Protein AF-0000000081351941 (afdb_homodimer)

Nearest PDB structures (foldseek):
  7mqa-assembly1_SH  TM=9.778E-01  e=2.215E-53  Homo sapiens
  3pqv-assembly1_A  TM=9.240E-01  e=6.601E-40  Kluyveromyces lactis
  5tzs-assembly1_h  TM=9.276E-01  e=1.393E-35  Saccharomyces cerevisiae S288C
  4o89-assembly2_B  TM=8.697E-01  e=2.201E-28  Pyrococcus horikoshii OT3
  3tut-assembly1_A  TM=8.645E-01  e=1.977E-25  Escherichia coli K-12

pLDDT: mean 91.8, std 12.38, range [28.95, 98.75]

InterPro domains:
  IPR000228 RNA 3'-terminal phosphate cyclase [PIRSF005378] (5-365)
  IPR000228 RNA 3'-terminal phosphate cyclase [PTHR11096] (10-372)
  IPR013791 RNA 3'-terminal phosphate cyclase, insert domain [PF05189] (184-287)
  IPR013792 RNA 3'-terminal phosphate cyclase/enolpyruvate transferase, alpha/beta [SSF55205] (11-231)
  IPR016443 RNA 3'-terminal phosphate cyclase type 2 [TIGR03400] (7-379)
  IPR016443 RNA 3'-terminal phosphate cyclase type 2 [cd00875] (5-342)
  IPR020719 RNA 3'-terminal phosphate cyclase-like, conserved site [PS01287] (156-166)
  IPR023797 RNA 3'-terminal phosphate cyclase domain [PF01137] (8-340)
  IPR036553 RNA 3'-terminal phosphate cyclase, insert domain superfamily [G3DSA:3.30.360.20] (183-284)
  IPR037136 RNA 3'-terminal phosphate cyclase domain superfamily [G3DSA:3.65.10.20] (9-343)

Radius of gyration: 27.27 Å; Cα contacts (8 Å, |Δi|>4): 1905; chains: 2; bounding box: 62×74×70 Å

Sequence (760 aa):
MVATETLEFEGCNFFRLRLTYSVLSGRPVKIINIRKDDDAPGIRDFEAKLIGLLEKVTNGTKVEIGRTGTHVVFRPGMITGGVVTIDCGTERCISYFLEPLILLSPFCKVAMSIKLKGVTNSPGELSVDGMKASWLTVYNKFVLNDEKLDIKIQARGLKPEGGGIVTFTAPIVKTLRPVKRQKMGKVCKIRGQAFVSKVTPSLAYRMIDSAKKAMHGYISDVFIAVDQRKGDSGGSSPGYGLFLTAETTEGVIYQAEAISRPKGESGDPILPEDIGTQVGHLLLQQIYLGGALDSSAQVLASTFMTLCPKDVSHFLYGPLSVYSIHTLRHIKQFFEVEFKLDSYRKIETEDDDDEKIGSRDKAMVTAVGVGYSNLNKTILMVATETLEFEGCNFFRLRLTYSVLSGRPVKIINIRKDDDAPGIRDFEAKLIGLLEKVTNGTKVEIGRTGTHVVFRPGMITGGVVTIDCGTERCISYFLEPLILLSPFCKVAMSIKLKGVTNSPGELSVDGMKASWLTVYNKFVLNDEKLDIKIQARGLKPEGGGIVTFTAPIVKTLRPVKRQKMGKVCKIRGQAFVSKVTPSLAYRMIDSAKKAMHGYISDVFIAVDQRKGDSGGSSPGYGLFLTAETTEGVIYQAEAISRPKGESGDPILPEDIGTQVGHLLLQQIYLGGALDSSAQVLASTFMTLCPKDVSHFLYGPLSVYSIHTLRHIKQFFEVEFKLDSYRKIETEDDDDEKIGSRDKAMVTAVGVGYSNLNKTIL

Organism: NCBI:txid860376

Secondary structure (DSSP, 8-state):
---PPPEEEESSTTHHHHHHHHHHHT--EEEE-TTTTSSS-S--HHHHHHHHHHHHTEES-EEEE-TTSS-EEEE--EE-EEEEEEE--SSSBHHHHHHHHHHHGGG-SEEEEEEEEEBSB-TTS--HHHIIIIIHHHHHHH-S--TT-EEEEEE--BTTTB-EEEEEEE---SSPPP-EE-----EEEEEEEEEEESS-THHHHHHHHHHHHHTTTT-S-EEEEEEEE-GGGG-SS-EEEEEEEEEETTS-EEEEEEEPPPTT-SSPPPPHHHHHHHHHHHHHHHHHH--SS-GGGHHHHHHHHHTS-SSEEEEEESSPPHHHHHHHHHHHHHH----EEEEHHHH--TT-TTTTSS-S--EEEEEE------TTS---/---PPPEEEESSTTHHHHHHHHHHHT--EEEE-TTTTSSS-S--HHHHHHHHHHHHTEES-EEEE-TTSS-EEEE--EE-EEEEEEE--SSSBHHHHHHHHHHHGGG-SEEEEEEEEEBSB-TTS--HHHIIIIIHHHHHHH-S--TT-EEEEEE--BTTTB-EEEEEEE---SSPPP-EE-----EEEEEEEEEEESS-THHHHHHHHHHHHHTTTT-S-EEEEEEEE-GGGG-SS-EEEEEEEEEETTS-EEEEEEEPPPTT-SSPPPPHHHHHHHHHHHHHHHHHH--SS-GGGHHHHHHHHHTS-SSEEEEEESSPPHHHHHHHHHHHHHH----EEEEHHHH--TT-GGGGSS-S--EEEEEE------TTS---

Structure (mmCIF, N/CA/C/O backbone):
data_AF-0000000081351941-model_v1
#
loop_
_entity.id
_entity.type
_entity.pdbx_description
1 polymer "RNA 3'-terminal phosphate cyclase-like protein"
#
loop_
_atom_site.group_PDB
_atom_site.id
_atom_site.type_symbol
_atom_site.label_atom_id
_atom_site.label_alt_id
_atom_site.label_comp_id
_atom_site.label_asym_id
_atom_site.label_entity_id
_atom_site.label_seq_id
_atom_site.pdbx_PDB_ins_code
_atom_site.Cartn_x
_atom_site.Cartn_y
_atom_site.Cartn_z
_atom_site.occupancy
_atom_site.B_iso_or_equiv
_atom_site.auth_seq_id
_atom_site.auth_comp_id
_atom_site.auth_asym_id
_atom_site.auth_atom_id
_atom_site.pdbx_PDB_model_num
ATOM 1 N N . MET A 1 1 ? 26.953 11.695 28.641 1 29.06 1 MET A N 1
ATOM 2 C CA . MET A 1 1 ? 25.75 11.555 27.812 1 29.06 1 MET A CA 1
ATOM 3 C C . MET A 1 1 ? 26.031 10.633 26.625 1 29.06 1 MET A C 1
ATOM 5 O O . MET A 1 1 ? 26.953 10.867 25.859 1 29.06 1 MET A O 1
ATOM 9 N N . VAL A 1 2 ? 25.844 9.375 26.703 1 35.41 2 VAL A N 1
ATOM 10 C CA . VAL A 1 2 ? 26.328 8.32 25.797 1 35.41 2 VAL A CA 1
ATOM 11 C C . VAL A 1 2 ? 26.125 8.742 24.344 1 35.41 2 VAL A C 1
ATOM 13 O O . VAL A 1 2 ? 25.047 9.242 23.984 1 35.41 2 VAL A O 1
ATOM 16 N N . ALA A 1 3 ? 26.984 8.984 23.578 1 45.03 3 ALA A N 1
ATOM 17 C CA . ALA A 1 3 ? 27.156 9.5 22.234 1 45.03 3 ALA A CA 1
ATOM 18 C C . ALA A 1 3 ? 26.281 8.727 21.234 1 45.03 3 ALA A C 1
ATOM 20 O O . ALA A 1 3 ? 26.578 7.574 20.922 1 45.03 3 ALA A O 1
ATOM 21 N N . THR A 1 4 ? 24.844 8.852 21.25 1 65.62 4 THR A N 1
ATOM 22 C CA . THR A 1 4 ? 23.984 8.117 20.344 1 65.62 4 THR A CA 1
ATOM 23 C C . THR A 1 4 ? 24.391 8.367 18.891 1 65.62 4 THR A C 1
ATOM 25 O O . THR A 1 4 ? 24.844 9.469 18.547 1 65.62 4 THR A O 1
ATOM 28 N N . GLU A 1 5 ? 24.641 7.434 18.047 1 85.62 5 GLU A N 1
ATOM 29 C CA . GLU A 1 5 ? 25.062 7.387 16.656 1 85.62 5 GLU A CA 1
ATOM 30 C C . GLU A 1 5 ? 24.203 8.289 15.773 1 85.62 5 GLU A C 1
ATOM 32 O O . GLU A 1 5 ? 22.969 8.281 15.898 1 85.62 5 GLU A O 1
ATOM 37 N N . THR A 1 6 ? 24.875 9.305 15.156 1 94.44 6 THR A N 1
ATOM 38 C CA . THR A 1 6 ? 24.219 10.227 14.234 1 94.44 6 THR A CA 1
ATOM 39 C C . THR A 1 6 ? 23.719 9.484 13 1 94.44 6 THR A C 1
ATOM 41 O O . THR A 1 6 ? 24.453 8.695 12.398 1 94.44 6 THR A O 1
ATOM 44 N N . LEU A 1 7 ? 22.438 9.648 12.758 1 96.69 7 LEU A N 1
ATOM 45 C CA . LEU A 1 7 ? 21.875 9.062 11.547 1 96.69 7 LEU A CA 1
ATOM 46 C C . LEU A 1 7 ? 22.047 10.008 10.359 1 96.69 7 LEU A C 1
ATOM 48 O O . LEU A 1 7 ? 21.844 11.219 10.484 1 96.69 7 LEU A O 1
ATOM 52 N N . GLU A 1 8 ? 22.453 9.484 9.25 1 96.88 8 GLU A N 1
ATOM 53 C CA . GLU A 1 8 ? 22.672 10.297 8.055 1 96.88 8 GLU A CA 1
ATOM 54 C C . GLU A 1 8 ? 21.656 9.977 6.965 1 96.88 8 GLU A C 1
ATOM 56 O O . GLU A 1 8 ? 21.375 8.805 6.703 1 96.88 8 GLU A O 1
ATOM 61 N N . PHE A 1 9 ? 21.078 11 6.402 1 96.12 9 PHE A N 1
ATOM 62 C CA . PHE A 1 9 ? 20.125 10.867 5.316 1 96.12 9 PHE A CA 1
ATOM 63 C C . PHE A 1 9 ? 20.516 11.758 4.137 1 96.12 9 PHE A C 1
ATOM 65 O O . PHE A 1 9 ? 21.312 12.68 4.289 1 96.12 9 PHE A O 1
ATOM 72 N N . GLU A 1 10 ? 19.953 11.445 3 1 93.81 10 GLU A N 1
ATOM 73 C CA . GLU A 1 10 ? 20.219 12.234 1.802 1 93.81 10 GLU A CA 1
ATOM 74 C C . GLU A 1 10 ? 18.922 12.766 1.203 1 93.81 10 GLU A C 1
ATOM 76 O O . GLU A 1 10 ? 17.906 12.055 1.155 1 93.81 10 GLU A O 1
ATOM 81 N N . GLY A 1 11 ? 19.016 14.047 0.793 1 91.94 11 GLY A N 1
ATOM 82 C CA . GLY A 1 11 ? 17.891 14.648 0.095 1 91.94 11 GLY A CA 1
ATOM 83 C C . GLY A 1 11 ? 16.906 15.328 1.027 1 91.94 11 GLY A C 1
ATOM 84 O O . GLY A 1 11 ? 17.062 15.273 2.248 1 91.94 11 GLY A O 1
ATOM 85 N N . CYS A 1 12 ? 15.867 15.93 0.462 1 91.94 12 CYS A N 1
ATOM 86 C CA . CYS A 1 12 ? 14.922 16.734 1.222 1 91.94 12 CYS A CA 1
ATOM 87 C C . CYS A 1 12 ? 13.695 15.922 1.607 1 91.94 12 CYS A C 1
ATOM 89 O O . CYS A 1 12 ? 12.875 16.359 2.416 1 91.94 12 CYS A O 1
ATOM 91 N N . ASN A 1 13 ? 13.609 14.727 1.168 1 91.31 13 ASN A N 1
ATOM 92 C CA . ASN A 1 13 ? 12.406 13.938 1.404 1 91.31 13 ASN A CA 1
ATOM 93 C C . ASN A 1 13 ? 12.242 13.586 2.881 1 91.31 13 ASN A C 1
ATOM 95 O O . ASN A 1 13 ? 13.234 13.328 3.574 1 91.31 13 ASN A O 1
ATOM 99 N N . PHE A 1 14 ? 11.023 13.641 3.369 1 96 14 PHE A N 1
ATOM 100 C CA . PHE A 1 14 ? 10.641 13.234 4.715 1 96 14 PHE A CA 1
ATOM 101 C C . PHE A 1 14 ? 11.367 14.062 5.762 1 96 14 PHE A C 1
ATOM 103 O O . PHE A 1 14 ? 11.727 13.555 6.828 1 96 14 PHE A O 1
ATOM 110 N N . PHE A 1 15 ? 11.664 15.312 5.418 1 97 15 PHE A N 1
ATOM 111 C CA . PHE A 1 15 ? 12.391 16.234 6.281 1 97 15 PHE A CA 1
ATOM 112 C C . PHE A 1 15 ? 11.695 16.375 7.629 1 97 15 PHE A C 1
ATOM 114 O O . PHE A 1 15 ? 12.328 16.25 8.68 1 97 15 PHE A O 1
ATOM 121 N N . ARG A 1 16 ? 10.43 16.547 7.598 1 97.38 16 ARG A N 1
ATOM 122 C CA . ARG A 1 16 ? 9.656 16.781 8.812 1 97.38 16 ARG A CA 1
ATOM 123 C C . ARG A 1 16 ? 9.617 15.523 9.68 1 97.38 16 ARG A C 1
ATOM 125 O O . ARG A 1 16 ? 9.758 15.602 10.906 1 97.38 16 ARG A O 1
ATOM 132 N N . LEU A 1 17 ? 9.477 14.398 9.047 1 97.94 17 LEU A N 1
ATOM 133 C CA . LEU A 1 17 ? 9.406 13.133 9.766 1 97.94 17 LEU A CA 1
ATOM 134 C C . LEU A 1 17 ? 10.742 12.82 10.43 1 97.94 17 LEU A C 1
ATOM 136 O O . LEU A 1 17 ? 10.781 12.414 11.594 1 97.94 17 LEU A O 1
ATOM 140 N N . ARG A 1 18 ? 11.805 13.031 9.703 1 98.44 18 ARG A N 1
ATOM 141 C CA . ARG A 1 18 ? 13.148 12.734 10.195 1 98.44 18 ARG A CA 1
ATOM 142 C C . ARG A 1 18 ? 13.484 13.602 11.398 1 98.44 18 ARG A C 1
ATOM 144 O O . ARG A 1 18 ? 14.008 13.102 12.398 1 98.44 18 ARG A O 1
ATOM 151 N N . LEU A 1 19 ? 13.156 14.844 11.32 1 98.62 19 LEU A N 1
ATOM 152 C CA . LEU A 1 19 ? 13.453 15.734 12.438 1 98.62 19 LEU A CA 1
ATOM 153 C C . LEU A 1 19 ? 12.578 15.398 13.641 1 98.62 19 LEU A C 1
ATOM 155 O O . LEU A 1 19 ? 13.039 15.445 14.781 1 98.62 19 LEU A O 1
ATOM 159 N N . THR A 1 20 ? 11.344 15.102 13.43 1 98.69 20 THR A N 1
ATOM 160 C CA . THR A 1 20 ? 10.43 14.734 14.508 1 98.69 20 THR A CA 1
ATOM 161 C C . THR A 1 20 ? 10.922 13.484 15.234 1 98.69 20 THR A C 1
ATOM 163 O O . THR A 1 20 ? 10.945 13.438 16.469 1 98.69 20 THR A O 1
ATOM 166 N N . TYR A 1 21 ? 11.32 12.5 14.43 1 98.5 21 TYR A N 1
ATOM 167 C CA . TYR A 1 21 ? 11.805 11.258 15.023 1 98.5 21 TYR A CA 1
ATOM 168 C C . TYR A 1 21 ? 13.141 11.469 15.727 1 98.5 21 TYR A C 1
ATOM 170 O O . TYR A 1 21 ? 13.438 10.797 16.719 1 98.5 21 TYR A O 1
ATOM 178 N N . SER A 1 22 ? 13.945 12.398 15.227 1 98.25 22 SER A N 1
ATOM 179 C CA . SER A 1 22 ? 15.164 12.781 15.938 1 98.25 22 SER A CA 1
ATOM 180 C C . SER A 1 22 ? 14.844 13.289 17.344 1 98.25 22 SER A C 1
ATOM 182 O O . SER A 1 22 ? 15.469 12.867 18.312 1 98.25 22 SER A O 1
ATOM 184 N N . VAL A 1 23 ? 13.875 14.102 17.438 1 97.81 23 VAL A N 1
ATOM 185 C CA . VAL A 1 23 ? 13.477 14.672 18.734 1 97.81 23 VAL A CA 1
ATOM 186 C C . VAL A 1 23 ? 12.945 13.578 19.641 1 97.81 23 VAL A C 1
ATOM 188 O O . VAL A 1 23 ? 13.305 13.5 20.812 1 97.81 23 VAL A O 1
ATOM 191 N N . LEU A 1 24 ? 12.125 12.719 19.125 1 97.69 24 LEU A N 1
ATOM 192 C CA . LEU A 1 24 ? 11.484 11.68 19.906 1 97.69 24 LEU A CA 1
ATOM 193 C C . LEU A 1 24 ? 12.508 10.633 20.359 1 97.69 24 LEU A C 1
ATOM 195 O O . LEU A 1 24 ? 12.422 10.117 21.484 1 97.69 24 LEU A O 1
ATOM 199 N N . SER A 1 25 ? 13.469 10.328 19.547 1 96.56 25 SER A N 1
ATOM 200 C CA . SER A 1 25 ? 14.422 9.266 19.844 1 96.56 25 SER A CA 1
ATOM 201 C C . SER A 1 25 ? 15.648 9.82 20.578 1 96.56 25 SER A C 1
ATOM 203 O O . SER A 1 25 ? 16.406 9.062 21.188 1 96.56 25 SER A O 1
ATOM 205 N N . GLY A 1 26 ? 15.906 11.102 20.391 1 95.56 26 GLY A N 1
ATOM 206 C CA . GLY A 1 26 ? 17.109 11.711 20.953 1 95.56 26 GLY A CA 1
ATOM 207 C C . GLY A 1 26 ? 18.344 11.508 20.094 1 95.56 26 GLY A C 1
ATOM 208 O O . GLY A 1 26 ? 19.453 11.859 20.516 1 95.56 26 GLY A O 1
ATOM 209 N N . ARG A 1 27 ? 18.125 11.008 18.891 1 96.62 27 ARG A N 1
ATOM 210 C CA . ARG A 1 27 ? 19.25 10.734 18 1 96.62 27 ARG A CA 1
ATOM 211 C C . ARG A 1 27 ? 19.516 11.906 17.062 1 96.62 27 ARG A C 1
ATOM 213 O O . ARG A 1 27 ? 18.594 12.383 16.391 1 96.62 27 ARG A O 1
ATOM 220 N N . PRO A 1 28 ? 20.766 12.32 17 1 97.69 28 PRO A N 1
ATOM 221 C CA . PRO A 1 28 ? 21.062 13.375 16.031 1 97.69 28 PRO A CA 1
ATOM 222 C C . PRO A 1 28 ? 20.953 12.906 14.586 1 97.69 28 PRO A C 1
ATOM 224 O O . PRO A 1 28 ? 21.156 11.727 14.305 1 97.69 28 PRO A O 1
ATOM 227 N N . VAL A 1 29 ? 20.625 13.883 13.734 1 98.06 29 VAL A N 1
ATOM 228 C CA . VAL A 1 29 ? 20.45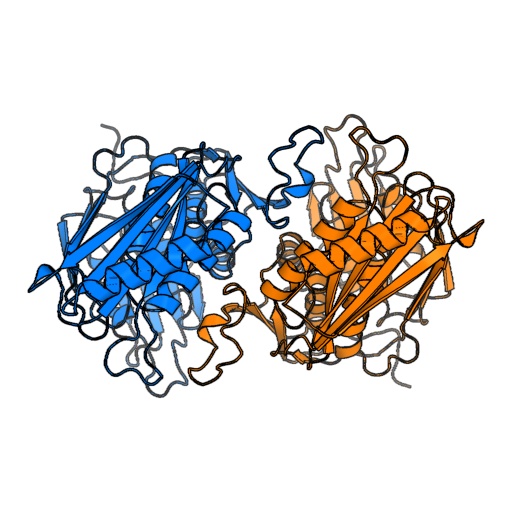3 13.555 12.328 1 98.06 29 VAL A CA 1
ATOM 229 C C . VAL A 1 29 ? 21.266 14.516 11.469 1 98.06 29 VAL A C 1
ATOM 231 O O . VAL A 1 29 ? 21.375 15.703 11.781 1 98.06 29 VAL A O 1
ATOM 234 N N . LYS A 1 30 ? 21.906 13.945 10.5 1 98 30 LYS A N 1
ATOM 235 C CA . LYS A 1 30 ? 22.578 14.711 9.461 1 98 30 LYS A CA 1
ATOM 236 C C . LYS A 1 30 ? 21.922 14.484 8.102 1 98 30 LYS A C 1
ATOM 238 O O . LYS A 1 30 ? 21.812 13.344 7.637 1 98 30 LYS A O 1
ATOM 243 N N . ILE A 1 31 ? 21.422 15.531 7.469 1 97.81 31 ILE A N 1
ATOM 244 C CA . ILE A 1 31 ? 20.812 15.461 6.141 1 97.81 31 ILE A CA 1
ATOM 245 C C . ILE A 1 31 ? 21.703 16.203 5.137 1 97.81 31 ILE A C 1
ATOM 247 O O . ILE A 1 31 ? 21.969 17.391 5.293 1 97.81 31 ILE A O 1
ATOM 251 N N . ILE A 1 32 ? 22.109 15.477 4.109 1 96.88 32 ILE A N 1
ATOM 252 C CA . ILE A 1 32 ? 23.047 16.062 3.152 1 96.88 32 ILE A CA 1
ATOM 253 C C . ILE A 1 32 ? 22.406 16.078 1.765 1 96.88 32 ILE A C 1
ATOM 255 O O . ILE A 1 32 ? 21.359 15.453 1.539 1 96.88 32 ILE A O 1
ATOM 259 N N . ASN A 1 33 ? 22.938 16.859 0.862 1 95.88 33 ASN A N 1
ATOM 260 C CA . ASN A 1 33 ? 22.531 16.938 -0.537 1 95.88 33 ASN A CA 1
ATOM 261 C C . ASN A 1 33 ? 21.062 17.359 -0.67 1 95.88 33 ASN A C 1
ATOM 263 O O . ASN A 1 33 ? 20.312 16.75 -1.427 1 95.88 33 ASN A O 1
ATOM 267 N N . ILE A 1 34 ? 20.688 18.344 0.089 1 95.94 34 ILE A N 1
ATOM 268 C CA . ILE A 1 34 ? 19.328 18.875 -0.002 1 95.94 34 ILE A CA 1
ATOM 269 C C . ILE A 1 34 ? 19.203 19.734 -1.265 1 95.94 34 ILE A C 1
ATOM 271 O O . ILE A 1 34 ? 19.734 20.844 -1.337 1 95.94 34 ILE A O 1
ATOM 275 N N . ARG A 1 35 ? 18.469 19.234 -2.195 1 94.44 35 ARG A N 1
ATOM 276 C CA . ARG A 1 35 ? 18.234 19.906 -3.473 1 94.44 35 ARG A CA 1
ATOM 277 C C . ARG A 1 35 ? 19.531 20.422 -4.059 1 94.44 35 ARG A C 1
ATOM 279 O O . ARG A 1 35 ? 19.594 21.578 -4.52 1 94.44 35 ARG A O 1
ATOM 286 N N . LYS A 1 36 ? 20.531 19.703 -4.09 1 90.88 36 LYS A N 1
ATOM 287 C CA . LYS A 1 36 ? 21.875 20.125 -4.465 1 90.88 36 LYS A CA 1
ATOM 288 C C . LYS A 1 36 ? 21.922 20.531 -5.938 1 90.88 36 LYS A C 1
ATOM 290 O O . LYS A 1 36 ? 22.672 21.438 -6.309 1 90.88 36 LYS A O 1
ATOM 295 N N . ASP A 1 37 ? 21.109 19.906 -6.766 1 90 37 ASP A N 1
ATOM 296 C CA . ASP A 1 37 ? 21.188 20.125 -8.211 1 90 37 ASP A CA 1
ATOM 297 C C . ASP A 1 37 ? 20.094 21.062 -8.68 1 90 37 ASP A C 1
ATOM 299 O O . ASP A 1 37 ? 19.938 21.297 -9.883 1 90 37 ASP A O 1
ATOM 303 N N . ASP A 1 38 ? 19.359 21.625 -7.777 1 89.69 38 ASP A N 1
ATOM 304 C CA . ASP A 1 38 ? 18.266 22.531 -8.117 1 89.69 38 ASP A CA 1
ATOM 305 C C . ASP A 1 38 ? 18.797 23.938 -8.391 1 89.69 38 ASP A C 1
ATOM 307 O O . ASP A 1 38 ? 19.938 24.25 -8.047 1 89.69 38 ASP A O 1
ATOM 311 N N . ASP A 1 39 ? 17.953 24.641 -9.023 1 89.31 39 ASP A N 1
ATOM 312 C CA . ASP A 1 39 ? 18.281 26.047 -9.266 1 89.31 39 ASP A CA 1
ATOM 313 C C . ASP A 1 39 ? 18.438 26.812 -7.957 1 89.31 39 ASP A C 1
ATOM 315 O O . ASP A 1 39 ? 19.312 27.672 -7.836 1 89.31 39 ASP A O 1
ATOM 319 N N . ALA A 1 40 ? 17.562 26.562 -7.031 1 90.62 40 ALA A N 1
ATOM 320 C CA . ALA A 1 40 ? 17.656 27.078 -5.668 1 90.62 40 ALA A CA 1
ATOM 321 C C . ALA A 1 40 ? 18.016 25.969 -4.68 1 90.62 40 ALA A C 1
ATOM 323 O O . ALA A 1 40 ? 17.125 25.375 -4.07 1 90.62 40 ALA A O 1
ATOM 324 N N . PRO A 1 41 ? 19.344 25.828 -4.512 1 92.06 41 PRO A N 1
ATOM 325 C CA . PRO A 1 41 ? 19.766 24.719 -3.666 1 92.06 41 PRO A CA 1
ATOM 326 C C . PRO A 1 41 ? 19.484 24.953 -2.186 1 92.06 41 PRO A C 1
ATOM 328 O O . PRO A 1 41 ? 19.344 26.109 -1.761 1 92.06 41 PRO A O 1
ATOM 331 N N . GLY A 1 42 ? 19.375 23.859 -1.421 1 94.94 42 GLY A N 1
ATOM 332 C CA . GLY A 1 42 ? 19.297 23.969 0.027 1 94.94 42 GLY A CA 1
ATOM 333 C C . GLY A 1 42 ? 17.875 23.906 0.552 1 94.94 42 GLY A C 1
ATOM 334 O O . GLY A 1 42 ? 16.953 23.5 -0.17 1 94.94 42 GLY A O 1
ATOM 335 N N . ILE A 1 43 ? 17.719 24.234 1.775 1 95.88 43 ILE A N 1
ATOM 336 C CA . ILE A 1 43 ? 16.422 24.125 2.441 1 95.88 43 ILE A CA 1
ATOM 337 C C . ILE A 1 43 ? 15.5 25.25 1.966 1 95.88 43 ILE A C 1
ATOM 339 O O . ILE A 1 43 ? 15.961 26.344 1.63 1 95.88 43 ILE A O 1
ATOM 343 N N . ARG A 1 44 ? 14.273 24.984 1.93 1 96.12 44 ARG A N 1
ATOM 344 C CA . ARG A 1 44 ? 13.25 25.969 1.593 1 96.12 44 ARG A CA 1
ATOM 345 C C . ARG A 1 44 ? 12.742 26.688 2.842 1 96.12 44 ARG A C 1
ATOM 347 O O . ARG A 1 44 ? 13.078 26.297 3.963 1 96.12 44 ARG A O 1
ATOM 354 N N . ASP A 1 45 ? 11.969 27.672 2.611 1 95.62 45 ASP A N 1
ATOM 355 C CA . ASP A 1 45 ? 11.492 28.516 3.705 1 95.62 45 ASP A CA 1
ATOM 356 C C . ASP A 1 45 ? 10.648 27.703 4.691 1 95.62 45 ASP A C 1
ATOM 358 O O . ASP A 1 45 ? 10.766 27.875 5.902 1 95.62 45 ASP A O 1
ATOM 362 N N . PHE A 1 46 ? 9.789 26.844 4.176 1 96.88 46 PHE A N 1
ATOM 363 C CA . PHE A 1 46 ? 8.914 26.078 5.062 1 96.88 46 PHE A CA 1
ATOM 364 C C . PHE A 1 46 ? 9.719 25.109 5.918 1 96.88 46 PHE A C 1
ATOM 366 O O . PHE A 1 46 ? 9.344 24.812 7.051 1 96.88 46 PHE A O 1
ATOM 373 N N . GLU A 1 47 ? 10.805 24.656 5.395 1 97.75 47 GLU A N 1
ATOM 374 C CA . GLU A 1 47 ? 11.672 23.766 6.168 1 97.75 47 GLU A CA 1
ATOM 375 C C . GLU A 1 47 ? 12.414 24.547 7.258 1 97.75 47 GLU A C 1
ATOM 377 O O . GLU A 1 47 ? 12.594 24.047 8.367 1 97.75 47 GLU A O 1
ATOM 382 N N . ALA A 1 48 ? 12.859 25.719 6.91 1 97.06 48 ALA A N 1
ATOM 383 C CA . ALA A 1 48 ? 13.477 26.578 7.906 1 97.06 48 ALA A CA 1
ATOM 384 C C . ALA A 1 48 ? 12.5 26.906 9.031 1 97.06 48 ALA A C 1
ATOM 386 O O . ALA A 1 48 ? 12.883 26.922 10.211 1 97.06 48 ALA A O 1
ATOM 387 N N . LYS A 1 49 ? 11.336 27.188 8.695 1 97.88 49 LYS A N 1
ATOM 388 C CA . LYS A 1 49 ? 10.305 27.484 9.68 1 97.88 49 LYS A CA 1
ATOM 389 C C . LYS A 1 49 ? 10.023 26.266 10.57 1 97.88 49 LYS A C 1
ATOM 391 O O . LYS A 1 49 ? 9.734 26.422 11.758 1 97.88 49 LYS A O 1
ATOM 396 N N . LEU A 1 50 ? 10.062 25.156 9.945 1 98.38 50 LEU A N 1
ATOM 397 C CA . LEU A 1 50 ? 9.891 23.922 10.719 1 98.38 50 LEU A CA 1
ATOM 398 C C . LEU A 1 50 ? 10.984 23.781 11.766 1 98.38 50 LEU A C 1
ATOM 400 O O . LEU A 1 50 ? 10.711 23.422 12.914 1 98.38 50 LEU A O 1
ATOM 404 N N . ILE A 1 51 ? 12.195 24.016 11.328 1 98.19 51 ILE A N 1
ATOM 405 C CA . ILE A 1 51 ? 13.328 23.969 12.25 1 98.19 51 ILE A CA 1
ATOM 406 C C . ILE A 1 51 ? 13.102 24.953 13.398 1 98.19 51 ILE A C 1
ATOM 408 O O . ILE A 1 51 ? 13.281 24.594 14.562 1 98.19 51 ILE A O 1
ATOM 412 N N . GLY A 1 52 ? 12.719 26.125 13.016 1 97.81 52 GLY A N 1
ATOM 413 C CA . GLY A 1 52 ? 12.422 27.125 14.023 1 97.81 52 GLY A CA 1
ATOM 414 C C . GLY A 1 52 ? 11.336 26.688 14.992 1 97.81 52 GLY A C 1
ATOM 415 O O . GLY A 1 52 ? 11.438 26.938 16.203 1 97.81 52 GLY A O 1
ATOM 416 N N . LEU A 1 53 ? 10.328 26.125 14.492 1 98.12 53 LEU A N 1
ATOM 417 C CA . LEU A 1 53 ? 9.227 25.609 15.305 1 98.12 53 LEU A CA 1
ATOM 418 C C . LEU A 1 53 ? 9.719 24.578 16.312 1 98.12 53 LEU A C 1
ATOM 420 O O . LEU A 1 53 ? 9.383 24.641 17.484 1 98.12 53 LEU A O 1
ATOM 424 N N . LEU A 1 54 ? 10.523 23.641 15.844 1 98.31 54 LEU A N 1
ATOM 425 C CA . LEU A 1 54 ? 11.016 22.562 16.703 1 98.31 54 LEU A CA 1
ATOM 426 C C . LEU A 1 54 ? 11.938 23.125 17.781 1 98.31 54 LEU A C 1
ATOM 428 O O . LEU A 1 54 ? 11.938 22.641 18.922 1 98.31 54 LEU A O 1
ATOM 432 N N . GLU A 1 55 ? 12.719 24.109 17.422 1 97.69 55 GLU A N 1
ATOM 433 C CA . GLU A 1 55 ? 13.578 24.766 18.406 1 97.69 55 GLU A CA 1
ATOM 434 C C . GLU A 1 55 ? 12.75 25.438 19.5 1 97.69 55 GLU A C 1
ATOM 436 O O . GLU A 1 55 ? 13.141 25.438 20.672 1 97.69 55 GLU A O 1
ATOM 441 N N . LYS A 1 56 ? 11.641 25.969 19.141 1 97.62 56 LYS A N 1
ATOM 442 C CA . LYS A 1 56 ? 10.797 26.688 20.078 1 97.62 56 LYS A CA 1
ATOM 443 C C . LYS A 1 56 ? 10.125 25.734 21.062 1 97.62 56 LYS A C 1
ATOM 445 O O . LYS A 1 56 ? 9.852 26.109 22.203 1 97.62 56 LYS A O 1
ATOM 450 N N . VAL A 1 57 ? 9.867 24.516 20.641 1 97.75 57 VAL A N 1
ATOM 451 C CA . VAL A 1 57 ? 9.094 23.625 21.5 1 97.75 57 VAL A CA 1
ATOM 452 C C . VAL A 1 57 ? 10.031 22.625 22.172 1 97.75 57 VAL A C 1
ATOM 454 O O . VAL A 1 57 ? 9.586 21.672 22.797 1 97.75 57 VAL A O 1
ATOM 457 N N . THR A 1 58 ? 11.305 22.797 21.969 1 97.19 58 THR A N 1
ATOM 458 C CA . THR A 1 58 ? 12.305 21.984 22.641 1 97.19 58 THR A CA 1
ATOM 459 C C . THR A 1 58 ? 13.328 22.859 23.359 1 97.19 58 THR A C 1
ATOM 461 O O . THR A 1 58 ? 13.375 24.078 23.125 1 97.19 58 THR A O 1
ATOM 464 N N . ASN A 1 59 ? 14.008 22.266 24.25 1 96.12 59 ASN A N 1
ATOM 465 C CA . ASN A 1 59 ? 15.102 22.938 24.953 1 96.12 59 ASN A CA 1
ATOM 466 C C . ASN A 1 59 ? 16.438 22.234 24.703 1 96.12 59 ASN A C 1
ATOM 468 O O . ASN A 1 59 ? 16.562 21.031 24.984 1 96.12 59 ASN A O 1
ATOM 472 N N . GLY A 1 60 ? 17.328 23 24.141 1 96.5 60 GLY A N 1
ATOM 473 C CA . GLY A 1 60 ? 18.656 22.422 23.953 1 96.5 60 GLY A CA 1
ATOM 474 C C . GLY A 1 60 ? 18.906 21.953 22.531 1 96.5 60 GLY A C 1
ATOM 475 O O . GLY A 1 60 ? 19.984 21.438 22.219 1 96.5 60 GLY A O 1
ATOM 476 N N . THR A 1 61 ? 17.953 22.094 21.688 1 97.31 61 THR A N 1
ATOM 477 C CA . THR A 1 61 ? 18.125 21.703 20.297 1 97.31 61 THR A CA 1
ATOM 478 C C . THR A 1 61 ? 19.156 22.594 19.609 1 97.31 61 THR A C 1
ATOM 480 O O . THR A 1 61 ? 19.141 23.812 19.766 1 97.31 61 THR A O 1
ATOM 483 N N . LYS A 1 62 ? 20.062 21.984 18.906 1 97.75 62 LYS A N 1
ATOM 484 C CA . LYS A 1 62 ? 21.078 22.688 18.125 1 97.75 62 LYS A CA 1
ATOM 485 C C . LYS A 1 62 ? 20.984 22.328 16.656 1 97.75 62 LYS A C 1
ATOM 487 O O . LYS A 1 62 ? 20.906 21.156 16.297 1 97.75 62 LYS A O 1
ATOM 492 N N . VAL A 1 63 ? 20.969 23.375 15.867 1 97.94 63 VAL A N 1
ATOM 493 C CA . VAL A 1 63 ? 20.875 23.156 14.43 1 97.94 63 VAL A CA 1
ATOM 494 C C . VAL A 1 63 ? 22.016 23.875 13.711 1 97.94 63 VAL A C 1
ATOM 496 O O . VAL A 1 63 ? 22.297 25.031 14 1 97.94 63 VAL A O 1
ATOM 499 N N . GLU A 1 64 ? 22.719 23.141 12.875 1 97.5 64 GLU A N 1
ATOM 500 C CA . GLU A 1 64 ? 23.75 23.703 12 1 97.5 64 GLU A CA 1
ATOM 501 C C . GLU A 1 64 ? 23.344 23.562 10.531 1 97.5 64 GLU A C 1
ATOM 503 O O . GLU A 1 64 ? 23.109 22.453 10.039 1 97.5 64 GLU A O 1
ATOM 508 N N . ILE A 1 65 ? 23.219 24.672 9.891 1 96.44 65 ILE A N 1
ATOM 509 C CA . ILE A 1 65 ? 22.875 24.688 8.477 1 96.44 65 ILE A CA 1
ATOM 510 C C . ILE A 1 65 ? 24.078 25.156 7.656 1 96.44 65 ILE A C 1
ATOM 512 O O . ILE A 1 65 ? 24.672 26.188 7.957 1 96.44 65 ILE A O 1
ATOM 516 N N . GLY A 1 66 ? 24.375 24.469 6.711 1 93.88 66 GLY A N 1
ATOM 517 C CA . GLY A 1 66 ? 25.5 24.844 5.863 1 93.88 66 GLY A CA 1
ATOM 518 C C . GLY A 1 66 ? 25.281 26.156 5.133 1 93.88 66 GLY A C 1
ATOM 519 O O . GLY A 1 66 ? 24.156 26.656 5.066 1 93.88 66 GLY A O 1
ATOM 520 N N . ARG A 1 67 ? 26.344 26.625 4.5 1 90.81 67 ARG A N 1
ATOM 521 C CA . ARG A 1 67 ? 26.359 27.922 3.84 1 90.81 67 ARG A CA 1
ATOM 522 C C . ARG A 1 67 ? 25.344 27.969 2.705 1 90.81 67 ARG A C 1
ATOM 524 O O . ARG A 1 67 ? 24.609 28.953 2.549 1 90.81 67 ARG A O 1
ATOM 531 N N . THR A 1 68 ? 25.219 26.875 1.993 1 92.12 68 THR A N 1
ATOM 532 C CA . THR A 1 68 ? 24.297 26.828 0.859 1 92.12 68 THR A CA 1
ATOM 533 C C . THR A 1 68 ? 22.953 26.219 1.272 1 92.12 68 THR A C 1
ATOM 535 O O . THR A 1 68 ? 22.031 26.141 0.462 1 92.12 68 THR A O 1
ATOM 538 N N . GLY A 1 69 ? 22.938 25.797 2.494 1 93.19 69 GLY A N 1
ATOM 539 C CA . GLY A 1 69 ? 21.719 25.188 2.988 1 93.19 69 GLY A CA 1
ATOM 540 C C . GLY A 1 69 ? 21.547 23.75 2.535 1 93.19 69 GLY A C 1
ATOM 541 O O . GLY A 1 69 ? 20.516 23.141 2.783 1 93.19 69 GLY A O 1
ATOM 542 N N . THR A 1 70 ? 22.516 23.203 1.886 1 95.75 70 THR A N 1
ATOM 543 C CA . THR A 1 70 ? 22.422 21.875 1.294 1 95.75 70 THR A CA 1
ATOM 544 C C . THR A 1 70 ? 22.75 20.797 2.322 1 95.75 70 THR A C 1
ATOM 546 O O . THR A 1 70 ? 22.578 19.609 2.057 1 95.75 70 THR A O 1
ATOM 549 N N . HIS A 1 71 ? 23.156 21.188 3.473 1 96.25 71 HIS A N 1
ATOM 550 C CA . HIS A 1 71 ? 23.406 20.266 4.566 1 96.25 71 HIS A CA 1
ATOM 551 C C . HIS A 1 71 ? 22.859 20.797 5.887 1 96.25 71 HIS A C 1
ATOM 553 O O . HIS A 1 71 ? 22.953 22 6.16 1 96.25 71 HIS A O 1
ATOM 559 N N . VAL A 1 72 ? 22.25 19.953 6.684 1 97.81 72 VAL A N 1
ATOM 560 C CA . VAL A 1 72 ? 21.688 20.312 7.98 1 97.81 72 VAL A CA 1
ATOM 561 C C . VAL A 1 72 ? 22.078 19.266 9.023 1 97.81 72 VAL A C 1
ATOM 563 O O . VAL A 1 72 ? 21.906 18.062 8.797 1 97.81 72 VAL A O 1
ATOM 566 N N . VAL A 1 73 ? 22.703 19.719 10.031 1 98.12 73 VAL A N 1
ATOM 567 C CA . VAL A 1 73 ? 22.938 18.875 11.195 1 98.12 73 VAL A CA 1
ATOM 568 C C . VAL A 1 73 ? 21.969 19.266 12.32 1 98.12 73 VAL A C 1
ATOM 570 O O . VAL A 1 73 ? 21.938 20.438 12.727 1 98.12 73 VAL A O 1
ATOM 573 N N . PHE A 1 74 ? 21.219 18.359 12.781 1 98.31 74 PHE A N 1
ATOM 574 C CA . PHE A 1 74 ? 20.188 18.578 13.781 1 98.31 74 PHE A CA 1
ATOM 575 C C . PHE A 1 74 ? 20.453 17.734 15.031 1 98.31 74 PHE A C 1
ATOM 577 O O . PHE A 1 74 ? 20.469 16.5 14.961 1 98.31 74 PHE A O 1
ATOM 584 N N . ARG A 1 75 ? 20.672 18.375 16.125 1 97.88 75 ARG A N 1
ATOM 585 C CA . ARG A 1 75 ? 20.844 17.719 17.422 1 97.88 75 ARG A CA 1
ATOM 586 C C . ARG A 1 75 ? 19.672 18.047 18.359 1 97.88 75 ARG A C 1
ATOM 588 O O . ARG A 1 75 ? 19.594 19.141 18.891 1 97.88 75 ARG A O 1
ATOM 595 N N . PRO A 1 76 ? 18.859 17.062 18.625 1 97.25 76 PRO A N 1
ATOM 596 C CA . PRO A 1 76 ? 17.625 17.312 19.344 1 97.25 76 PRO A CA 1
ATOM 597 C C . PRO A 1 76 ? 17.844 17.609 20.828 1 97.25 76 PRO A C 1
ATOM 599 O O . PRO A 1 76 ? 18.797 17.094 21.422 1 97.25 76 PRO A O 1
ATOM 602 N N . GLY A 1 77 ? 17 18.406 21.344 1 95.69 77 GLY A N 1
ATOM 603 C CA . GLY A 1 77 ? 16.938 18.656 22.781 1 95.69 77 GLY A CA 1
ATOM 604 C C . GLY A 1 77 ? 15.734 18 23.438 1 95.69 77 GLY A C 1
ATOM 605 O O . GLY A 1 77 ? 15.172 17.031 22.906 1 95.69 77 GLY A O 1
ATOM 606 N N . MET A 1 78 ? 15.406 18.547 24.594 1 95.81 78 MET A N 1
ATOM 607 C CA . MET A 1 78 ? 14.281 17.984 25.328 1 95.81 78 MET A CA 1
ATOM 608 C C . MET A 1 78 ? 12.969 18.641 24.906 1 95.81 78 MET A C 1
ATOM 610 O O . MET A 1 78 ? 12.922 19.859 24.688 1 95.81 78 MET A O 1
ATOM 614 N N . ILE A 1 79 ? 11.93 17.844 24.875 1 97.12 79 ILE A N 1
ATOM 615 C CA . ILE A 1 79 ? 10.625 18.359 24.484 1 97.12 79 ILE A CA 1
ATOM 616 C C . ILE A 1 79 ? 10.031 19.188 25.609 1 97.12 79 ILE A C 1
ATOM 618 O O . ILE A 1 79 ? 9.797 18.688 26.703 1 97.12 79 ILE A O 1
ATOM 622 N N . THR A 1 80 ? 9.664 20.391 25.391 1 96.44 80 THR A N 1
ATOM 623 C CA . THR A 1 80 ? 9.188 21.297 26.438 1 96.44 80 THR A CA 1
ATOM 624 C C . THR A 1 80 ? 7.723 21.656 26.219 1 96.44 80 THR A C 1
ATOM 626 O O . THR A 1 80 ? 6.941 21.703 27.172 1 96.44 80 THR A O 1
ATOM 629 N N . GLY A 1 81 ? 7.312 21.859 24.953 1 96.06 81 GLY A N 1
ATOM 630 C CA . GLY A 1 81 ? 5.969 22.328 24.656 1 96.06 81 GLY A CA 1
ATOM 631 C C . GLY A 1 81 ? 5.758 23.797 24.969 1 96.06 81 GLY A C 1
ATOM 632 O O . GLY A 1 81 ? 6.559 24.641 24.562 1 96.06 81 GLY A O 1
ATOM 633 N N . GLY A 1 82 ? 4.621 24.141 25.578 1 95.31 82 GLY A N 1
ATOM 634 C CA . GLY A 1 82 ? 4.387 25.516 26 1 95.31 82 GLY A CA 1
ATOM 635 C C . GLY A 1 82 ? 3.451 26.266 25.078 1 95.31 82 GLY A C 1
ATOM 636 O O . GLY A 1 82 ? 2.756 25.672 24.25 1 95.31 82 GLY A O 1
ATOM 637 N N . VAL A 1 83 ? 3.363 27.562 25.391 1 97.19 83 VAL A N 1
ATOM 638 C CA . VAL A 1 83 ? 2.502 28.469 24.641 1 97.19 83 VAL A CA 1
ATOM 639 C C . VAL A 1 83 ? 3.332 29.234 23.609 1 97.19 83 VAL A C 1
ATOM 641 O O . VAL A 1 83 ? 4.152 30.094 23.984 1 97.19 83 VAL A O 1
ATOM 644 N N . VAL A 1 84 ? 3.105 28.922 22.359 1 96.81 84 VAL A N 1
ATOM 645 C CA . VAL A 1 84 ? 3.93 29.5 21.312 1 96.81 84 VAL A CA 1
ATOM 646 C C . VAL A 1 84 ? 3.043 29.938 20.141 1 96.81 84 VAL A C 1
ATOM 648 O O . VAL A 1 84 ? 1.977 29.375 19.922 1 96.81 84 VAL A O 1
ATOM 651 N N . THR A 1 85 ? 3.385 31 19.531 1 97.75 85 THR A N 1
ATOM 652 C CA . THR A 1 85 ? 2.785 31.438 18.281 1 97.75 85 THR A CA 1
ATOM 653 C C . THR A 1 85 ? 3.781 31.297 17.125 1 97.75 85 THR A C 1
ATOM 655 O O . THR A 1 85 ? 4.914 31.781 17.234 1 97.75 85 THR A O 1
ATOM 658 N N . ILE A 1 86 ? 3.35 30.719 16.062 1 97.06 86 ILE A N 1
ATOM 659 C CA . ILE A 1 86 ? 4.25 30.453 14.945 1 97.06 86 ILE A CA 1
ATOM 660 C C . ILE A 1 86 ? 3.619 30.922 13.641 1 97.06 86 ILE A C 1
ATOM 662 O O . ILE A 1 86 ? 2.443 30.656 13.383 1 97.06 86 ILE A O 1
ATOM 666 N N . ASP A 1 87 ? 4.371 31.625 12.883 1 97.94 87 ASP A N 1
ATOM 667 C CA . ASP A 1 87 ? 4.012 31.938 11.508 1 97.94 87 ASP A CA 1
ATOM 668 C C . ASP A 1 87 ? 4.574 30.891 10.539 1 97.94 87 ASP A C 1
ATOM 670 O O . ASP A 1 87 ? 5.777 30.875 10.273 1 97.94 87 ASP A O 1
ATOM 674 N N . CYS A 1 88 ? 3.686 30.109 9.906 1 98.12 88 CYS A N 1
ATOM 675 C CA . CYS A 1 88 ? 4.09 28.984 9.078 1 98.12 88 CYS A CA 1
ATOM 676 C C . CYS A 1 88 ? 4.348 29.422 7.645 1 98.12 88 CYS A C 1
ATOM 678 O O . CYS A 1 88 ? 4.863 28.656 6.832 1 98.12 88 CYS A O 1
ATOM 680 N N . GLY A 1 89 ? 4.016 30.625 7.371 1 97.31 89 GLY A N 1
ATOM 681 C CA . GLY A 1 89 ? 4.133 31.078 5.992 1 97.31 89 GLY A CA 1
ATOM 682 C C . GLY A 1 89 ? 3.033 30.547 5.094 1 97.31 89 GLY A C 1
ATOM 683 O O . GLY A 1 89 ? 1.97 30.156 5.574 1 97.31 89 GLY A O 1
ATOM 684 N N . THR A 1 90 ? 3.271 30.609 3.734 1 96.44 90 THR A N 1
ATOM 685 C CA . THR A 1 90 ? 2.184 30.25 2.826 1 96.44 90 THR A CA 1
ATOM 686 C C . THR A 1 90 ? 2.617 29.156 1.865 1 96.44 90 THR A C 1
ATOM 688 O O . THR A 1 90 ? 1.858 28.766 0.973 1 96.44 90 THR A O 1
ATOM 691 N N . GLU A 1 91 ? 3.795 28.625 2.074 1 95.19 91 GLU A N 1
ATOM 692 C CA . GLU A 1 91 ? 4.309 27.641 1.134 1 95.19 91 GLU A CA 1
ATOM 693 C C . GLU A 1 91 ? 3.654 26.266 1.35 1 95.19 91 GLU A C 1
ATOM 695 O O . GLU A 1 91 ? 3.393 25.547 0.39 1 95.19 91 GLU A O 1
ATOM 700 N N . ARG A 1 92 ? 3.449 25.969 2.582 1 96.44 92 ARG A N 1
ATOM 701 C CA . ARG A 1 92 ? 2.83 24.703 2.951 1 96.44 92 ARG A CA 1
ATOM 702 C C . ARG A 1 92 ? 1.631 24.922 3.867 1 96.44 92 ARG A C 1
ATOM 704 O O . ARG A 1 92 ? 1.523 25.969 4.516 1 96.44 92 ARG A O 1
ATOM 711 N N . CYS A 1 93 ? 0.798 23.922 3.891 1 97.31 93 CYS A N 1
ATOM 712 C CA . CYS A 1 93 ? -0.346 23.922 4.797 1 97.31 93 CYS A CA 1
ATOM 713 C C . CYS A 1 93 ? 0.107 23.828 6.25 1 97.31 93 CYS A C 1
ATOM 715 O O . CYS A 1 93 ? 1.139 23.219 6.543 1 97.31 93 CYS A O 1
ATOM 717 N N . ILE A 1 94 ? -0.669 24.438 7.09 1 98.5 94 ILE A N 1
ATOM 718 C CA . ILE A 1 94 ? -0.41 24.391 8.523 1 98.5 94 ILE A CA 1
ATOM 719 C C . ILE A 1 94 ? -0.3 22.953 8.984 1 98.5 94 ILE A C 1
ATOM 721 O O . ILE A 1 94 ? 0.434 22.641 9.93 1 98.5 94 ILE A O 1
ATOM 725 N N . SER A 1 95 ? -0.961 22.047 8.297 1 98.12 95 SER A N 1
ATOM 726 C CA . SER A 1 95 ? -0.936 20.625 8.656 1 98.12 95 SER A CA 1
ATOM 727 C C . SER A 1 95 ? 0.484 20.078 8.617 1 98.12 95 SER A C 1
ATOM 729 O O . SER A 1 95 ? 0.822 19.172 9.383 1 98.12 95 SER A O 1
ATOM 731 N N . TYR A 1 96 ? 1.332 20.656 7.777 1 97.94 96 TYR A N 1
ATOM 732 C CA . TYR A 1 96 ? 2.738 20.266 7.695 1 97.94 96 TYR A CA 1
ATOM 733 C C . TYR A 1 96 ? 3.436 20.469 9.039 1 97.94 96 TYR A C 1
ATOM 735 O O . TYR A 1 96 ? 4.273 19.656 9.43 1 97.94 96 TYR A O 1
ATOM 743 N N . PHE A 1 97 ? 3.072 21.422 9.711 1 98.5 97 PHE A N 1
ATOM 744 C CA . PHE A 1 97 ? 3.686 21.797 10.977 1 98.5 97 PHE A CA 1
ATOM 745 C C . PHE A 1 97 ? 2.951 21.141 12.141 1 98.5 97 PHE A C 1
ATOM 747 O O . PHE A 1 97 ? 3.549 20.875 13.188 1 98.5 97 PHE A O 1
ATOM 754 N N . LEU A 1 98 ? 1.68 20.891 11.906 1 98.44 98 LEU A N 1
ATOM 755 C CA . LEU A 1 98 ? 0.857 20.281 12.945 1 98.44 98 LEU A CA 1
ATOM 756 C C . LEU A 1 98 ? 1.27 18.828 13.172 1 98.44 98 LEU A C 1
ATOM 758 O O . LEU A 1 98 ? 1.186 18.328 14.297 1 98.44 98 LEU A O 1
ATOM 762 N N . GLU A 1 99 ? 1.694 18.172 12.141 1 98.38 99 GLU A N 1
ATOM 763 C CA . GLU A 1 99 ? 2.045 16.766 12.234 1 98.38 99 GLU A CA 1
ATOM 764 C C . GLU A 1 99 ? 3.102 16.531 13.312 1 98.38 99 GLU A C 1
ATOM 766 O O . GLU A 1 99 ? 2.875 15.773 14.258 1 98.38 99 GLU A O 1
ATOM 771 N N . PRO A 1 100 ? 4.262 17.188 13.281 1 98.69 100 PRO A N 1
ATOM 772 C CA . PRO A 1 100 ? 5.242 16.984 14.344 1 98.69 100 PRO A CA 1
ATOM 773 C C . PRO A 1 100 ? 4.711 17.375 15.719 1 98.69 100 PRO A C 1
ATOM 775 O O . PRO A 1 100 ? 5.02 16.719 16.719 1 98.69 100 PRO A O 1
ATOM 778 N N . LEU A 1 101 ? 3.914 18.406 15.773 1 98.62 101 LEU A N 1
ATOM 779 C CA . LEU A 1 101 ? 3.391 18.875 17.047 1 98.62 101 LEU A CA 1
ATOM 780 C C . LEU A 1 101 ? 2.488 17.828 17.688 1 98.62 101 LEU A C 1
ATOM 782 O O . LEU A 1 101 ? 2.578 17.562 18.891 1 98.62 101 LEU A O 1
ATOM 786 N N . ILE A 1 102 ? 1.661 17.266 16.875 1 98.44 102 ILE A N 1
ATOM 787 C CA . ILE A 1 102 ? 0.75 16.234 17.375 1 98.44 102 ILE A CA 1
ATOM 788 C C . ILE A 1 102 ? 1.549 15.039 17.875 1 98.44 102 ILE A C 1
ATOM 790 O O . ILE A 1 102 ? 1.248 14.492 18.953 1 98.44 102 ILE A O 1
ATOM 794 N N . LEU A 1 103 ? 2.574 14.688 17.203 1 98.5 103 LEU A N 1
ATOM 795 C CA . LEU A 1 103 ? 3.379 13.523 17.562 1 98.5 103 LEU A CA 1
ATOM 796 C C . LEU A 1 103 ? 4.156 13.773 18.859 1 98.5 103 LEU A C 1
ATOM 798 O O . LEU A 1 103 ? 4.371 12.859 19.641 1 98.5 103 LEU A O 1
ATOM 802 N N . LEU A 1 104 ? 4.551 15 19.109 1 98.06 104 LEU A N 1
ATOM 803 C CA . LEU A 1 104 ? 5.395 15.344 20.25 1 98.06 104 LEU A CA 1
ATOM 804 C C . LEU A 1 104 ? 4.547 15.688 21.469 1 98.06 104 LEU A C 1
ATOM 806 O O . LEU A 1 104 ? 5.012 15.578 22.609 1 98.06 104 LEU A O 1
ATOM 810 N N . SER A 1 105 ? 3.346 16.016 21.297 1 96.88 105 SER A N 1
ATOM 811 C CA . SER A 1 105 ? 2.516 16.734 22.266 1 96.88 105 SER A CA 1
ATOM 812 C C . SER A 1 105 ? 2.344 15.93 23.547 1 96.88 105 SER A C 1
ATOM 814 O O . SER A 1 105 ? 2.332 16.5 24.641 1 96.88 105 SER A O 1
ATOM 816 N N . PRO A 1 106 ? 2.213 14.609 23.484 1 95.81 106 PRO A N 1
ATOM 817 C CA . PRO A 1 106 ? 1.996 13.891 24.734 1 95.81 106 PRO A CA 1
ATOM 818 C C . PRO A 1 106 ? 3.211 13.938 25.656 1 95.81 106 PRO A C 1
ATOM 820 O O . PRO A 1 106 ? 3.086 13.688 26.859 1 95.81 106 PRO A O 1
ATOM 823 N N . PHE A 1 107 ? 4.355 14.32 25.141 1 96.06 107 PHE A N 1
ATOM 824 C CA . PHE A 1 107 ? 5.586 14.078 25.891 1 96.06 107 PHE A CA 1
ATOM 825 C C . PHE A 1 107 ? 6.234 15.398 26.297 1 96.06 107 PHE A C 1
ATOM 827 O O . PHE A 1 107 ? 7.422 15.438 26.625 1 96.06 107 PHE A O 1
ATOM 834 N N . CYS A 1 108 ? 5.477 16.375 26.312 1 95.75 108 CYS A N 1
ATOM 835 C CA . CYS A 1 108 ? 5.984 17.703 26.641 1 95.75 108 CYS A CA 1
ATOM 836 C C . CYS A 1 108 ? 6.117 17.891 28.141 1 95.75 108 CYS A C 1
ATOM 838 O O . CYS A 1 108 ? 5.477 17.172 28.922 1 95.75 108 CYS A O 1
ATOM 840 N N . LYS A 1 109 ? 7.02 18.812 28.531 1 95.56 109 LYS A N 1
ATOM 841 C CA . LYS A 1 109 ? 7.109 19.25 29.922 1 95.56 109 LYS A CA 1
ATOM 842 C C . LYS A 1 109 ? 5.887 20.062 30.312 1 95.56 109 LYS A C 1
ATOM 844 O O . LYS A 1 109 ? 5.34 19.891 31.406 1 95.56 109 LYS A O 1
ATOM 849 N N . VAL A 1 110 ? 5.562 20.938 29.469 1 95 110 VAL A N 1
ATOM 850 C CA . VAL A 1 110 ? 4.379 21.781 29.609 1 95 110 VAL A CA 1
ATOM 851 C C . VAL A 1 110 ? 3.426 21.547 28.438 1 95 110 VAL A C 1
ATOM 853 O O . VAL A 1 110 ? 3.854 21.5 27.281 1 95 110 VAL A O 1
ATOM 856 N N . ALA A 1 111 ? 2.162 21.406 28.766 1 94.94 111 ALA A N 1
ATOM 857 C CA . ALA A 1 111 ? 1.17 21.141 27.734 1 94.94 111 ALA A CA 1
ATOM 858 C C . ALA A 1 111 ? 1.243 22.203 26.625 1 94.94 111 ALA A C 1
ATOM 860 O O . ALA A 1 111 ? 1.422 23.391 26.906 1 94.94 111 ALA A O 1
ATOM 861 N N . MET A 1 112 ? 1.004 21.75 25.438 1 96.31 112 MET A N 1
ATOM 862 C CA . MET A 1 112 ? 1.121 22.625 24.266 1 96.31 112 MET A CA 1
ATOM 863 C C . MET A 1 112 ? -0.138 23.469 24.094 1 96.31 112 MET A C 1
ATOM 865 O O . MET A 1 112 ? -1.251 22.984 24.281 1 96.31 112 MET A O 1
ATOM 869 N N . SER A 1 113 ? -0.022 24.672 23.922 1 97.81 113 SER A N 1
ATOM 870 C CA . SER A 1 113 ? -0.974 25.609 23.328 1 97.81 113 SER A CA 1
ATOM 871 C C . SER A 1 113 ? -0.324 26.438 22.234 1 97.81 113 SER A C 1
ATOM 873 O O . SER A 1 113 ? 0.255 27.5 22.5 1 97.81 113 SER A O 1
ATOM 875 N N . ILE A 1 114 ? -0.493 26 21.031 1 98.5 114 ILE A N 1
ATOM 876 C CA . ILE A 1 114 ? 0.28 26.547 19.922 1 98.5 114 ILE A CA 1
ATOM 877 C C . ILE A 1 114 ? -0.656 27.234 18.938 1 98.5 114 ILE A C 1
ATOM 879 O O . ILE A 1 114 ? -1.604 26.625 18.438 1 98.5 114 ILE A O 1
ATOM 883 N N . LYS A 1 115 ? -0.404 28.438 18.688 1 98.69 115 LYS A N 1
ATOM 884 C CA . LYS A 1 115 ? -1.12 29.203 17.672 1 98.69 115 LYS A CA 1
ATOM 885 C C . LYS A 1 115 ? -0.334 29.234 16.359 1 98.69 115 LYS A C 1
ATOM 887 O O . LYS A 1 115 ? 0.813 29.688 16.328 1 98.69 115 LYS A O 1
ATOM 892 N N . LEU A 1 116 ? -0.912 28.75 15.281 1 98.69 116 LEU A N 1
ATOM 893 C CA . LEU A 1 116 ? -0.265 28.672 13.977 1 98.69 116 LEU A CA 1
ATOM 894 C C . LEU A 1 116 ? -0.973 29.562 12.961 1 98.69 116 LEU A C 1
ATOM 896 O O . LEU A 1 116 ? -2.203 29.547 12.867 1 98.69 116 LEU A O 1
ATOM 900 N N . LYS A 1 117 ? -0.22 30.312 12.297 1 98.44 117 LYS A N 1
ATOM 901 C CA . LYS A 1 117 ? -0.75 31.188 11.25 1 98.44 117 LYS A CA 1
ATOM 902 C C . LYS A 1 117 ? -0.265 30.75 9.875 1 98.44 117 LYS A C 1
ATOM 904 O O . LYS A 1 117 ? 0.885 30.328 9.719 1 98.44 117 LYS A O 1
ATOM 909 N N . GLY A 1 118 ? -1.141 30.734 8.906 1 98.12 118 GLY A N 1
ATOM 910 C CA . GLY A 1 118 ? -0.719 30.391 7.559 1 98.12 118 GLY A CA 1
ATOM 911 C C . GLY A 1 118 ? -1.855 29.875 6.691 1 98.12 118 GLY A C 1
ATOM 912 O O . GLY A 1 118 ? -2.914 30.5 6.613 1 98.12 118 GLY A O 1
ATOM 913 N N . VAL A 1 119 ? -1.592 28.812 5.977 1 98.12 119 VAL A N 1
ATOM 914 C CA . VAL A 1 119 ? -2.549 28.234 5.039 1 98.12 119 VAL A CA 1
ATOM 915 C C . VAL A 1 119 ? -3.23 27.031 5.68 1 98.12 119 VAL A C 1
ATOM 917 O O . VAL A 1 119 ? -2.561 26.094 6.109 1 98.12 119 VAL A O 1
ATOM 920 N N . THR A 1 120 ? -4.57 27.047 5.742 1 97.94 120 THR A N 1
ATOM 921 C CA . THR A 1 120 ? -5.301 25.969 6.395 1 97.94 120 THR A CA 1
ATOM 922 C C . THR A 1 120 ? -5.629 24.859 5.398 1 97.94 120 THR A C 1
ATOM 924 O O . THR A 1 120 ? -5.766 23.703 5.777 1 97.94 120 THR A O 1
ATOM 927 N N . ASN A 1 121 ? -5.84 25.25 4.125 1 96.12 121 ASN A N 1
ATOM 928 C CA . ASN A 1 121 ? -6.215 24.312 3.068 1 96.12 121 ASN A CA 1
ATOM 929 C C . ASN A 1 121 ? -5.453 24.594 1.777 1 96.12 121 ASN A C 1
ATOM 931 O O . ASN A 1 121 ? -5.387 25.734 1.319 1 96.12 121 ASN A O 1
ATOM 935 N N . SER A 1 122 ? -4.863 23.625 1.304 1 93.56 122 SER A N 1
ATOM 936 C CA . SER A 1 122 ? -4.125 23.703 0.047 1 93.56 122 SER A CA 1
ATOM 937 C C . SER A 1 122 ? -4.375 22.453 -0.808 1 93.56 122 SER A C 1
ATOM 939 O O . SER A 1 122 ? -4.512 21.359 -0.282 1 93.56 122 SER A O 1
ATOM 941 N N . PRO A 1 123 ? -4.477 22.688 -2.146 1 89.88 123 PRO A N 1
ATOM 942 C CA . PRO A 1 123 ? -4.68 21.516 -3.01 1 89.88 123 PRO A CA 1
ATOM 943 C C . PRO A 1 123 ? -3.594 20.453 -2.832 1 89.88 123 PRO A C 1
ATOM 945 O O . PRO A 1 123 ? -2.408 20.797 -2.748 1 89.88 123 PRO A O 1
ATOM 948 N N . GLY A 1 124 ? -3.99 19.25 -2.682 1 84.81 124 GLY A N 1
ATOM 949 C CA . GLY A 1 124 ? -3.051 18.125 -2.688 1 84.81 124 GLY A CA 1
ATOM 950 C C . GLY A 1 124 ? -2.439 17.859 -1.325 1 84.81 124 GLY A C 1
ATOM 951 O O . GLY A 1 124 ? -1.62 16.953 -1.177 1 84.81 124 GLY A O 1
ATOM 952 N N . GLU A 1 125 ? -2.746 18.594 -0.365 1 91.75 125 GLU A N 1
ATOM 953 C CA . GLU A 1 125 ? -2.211 18.406 0.98 1 91.75 125 GLU A CA 1
ATOM 954 C C . GLU A 1 125 ? -3.322 18.094 1.979 1 91.75 125 GLU A C 1
ATOM 956 O O . GLU A 1 125 ? -4.453 18.562 1.814 1 91.75 125 GLU A O 1
ATOM 961 N N . LEU A 1 126 ? -2.959 17.375 2.98 1 94.81 126 LEU A N 1
ATOM 962 C CA . LEU A 1 126 ? -3.887 17.156 4.086 1 94.81 126 LEU A CA 1
ATOM 963 C C . LEU A 1 126 ? -4.211 18.469 4.785 1 94.81 126 LEU A C 1
ATOM 965 O O . LEU A 1 126 ? -3.309 19.234 5.137 1 94.81 126 LEU A O 1
ATOM 969 N N . SER A 1 127 ? -5.418 18.734 4.988 1 97 127 SER A N 1
ATOM 970 C CA . SER A 1 127 ? -5.82 19.984 5.609 1 97 127 SER A CA 1
ATOM 971 C C . SER A 1 127 ? -5.875 19.859 7.129 1 97 127 SER A C 1
ATOM 973 O O . SER A 1 127 ? -5.797 18.75 7.668 1 97 127 SER A O 1
ATOM 975 N N . VAL A 1 128 ? -6.023 21 7.734 1 97.81 128 VAL A N 1
ATOM 976 C CA . VAL A 1 128 ? -6.199 21.047 9.18 1 97.81 128 VAL A CA 1
ATOM 977 C C . VAL A 1 128 ? -7.52 20.391 9.57 1 97.81 128 VAL A C 1
ATOM 979 O O . VAL A 1 128 ? -7.609 19.734 10.609 1 97.81 128 VAL A O 1
ATOM 982 N N . ASP A 1 129 ? -8.547 20.547 8.703 1 97.12 129 ASP A N 1
ATOM 983 C CA . ASP A 1 129 ? -9.828 19.891 8.93 1 97.12 129 ASP A CA 1
ATOM 984 C C . ASP A 1 129 ? -9.664 18.375 8.992 1 97.12 129 ASP A C 1
ATOM 986 O O . ASP A 1 129 ? -10.227 17.719 9.867 1 97.12 129 ASP A O 1
ATOM 990 N N . GLY A 1 130 ? -8.922 17.938 8.055 1 96.62 130 GLY A N 1
ATOM 991 C CA . GLY A 1 130 ? -8.68 16.5 8.008 1 96.62 130 GLY A CA 1
ATOM 992 C C . GLY A 1 130 ? -7.988 15.977 9.25 1 96.62 130 GLY A C 1
ATOM 993 O O . GLY A 1 130 ? -8.375 14.93 9.781 1 96.62 130 GLY A O 1
ATOM 994 N N . MET A 1 131 ? -7.012 16.656 9.703 1 97.75 131 MET A N 1
ATOM 995 C CA . MET A 1 131 ? -6.293 16.234 10.906 1 97.75 131 MET A CA 1
ATOM 996 C C . MET A 1 131 ? -7.199 16.297 12.133 1 97.75 131 MET A C 1
ATOM 998 O O . MET A 1 131 ? -7.195 15.375 12.953 1 97.75 131 MET A O 1
ATOM 1002 N N . LYS A 1 132 ? -7.934 17.375 12.188 1 97.69 132 LYS A N 1
ATOM 1003 C CA . LYS A 1 132 ? -8.852 17.531 13.305 1 97.69 132 LYS A CA 1
ATOM 1004 C C . LYS A 1 132 ? -9.852 16.375 13.375 1 97.69 132 LYS A C 1
ATOM 1006 O O . LYS A 1 132 ? -10.062 15.797 14.445 1 97.69 132 LYS A O 1
ATOM 1011 N N . ALA A 1 133 ? -10.359 16.031 12.281 1 97.12 133 ALA A N 1
ATOM 1012 C CA . ALA A 1 133 ? -11.445 15.047 12.25 1 97.12 133 ALA A CA 1
ATOM 1013 C C . ALA A 1 133 ? -10.906 13.633 12.43 1 97.12 133 ALA A C 1
ATOM 1015 O O . ALA A 1 133 ? -11.492 12.828 13.156 1 97.12 133 ALA A O 1
ATOM 1016 N N . SER A 1 134 ? -9.812 13.344 11.789 1 96.94 134 SER A N 1
ATOM 1017 C CA . SER A 1 134 ? -9.383 11.953 11.727 1 96.94 134 SER A CA 1
ATOM 1018 C C . SER A 1 134 ? -8.25 11.68 12.719 1 96.94 134 SER A C 1
ATOM 1020 O O . SER A 1 134 ? -8.266 10.672 13.422 1 96.94 134 SER A O 1
ATOM 1022 N N . TRP A 1 135 ? -7.238 12.547 12.828 1 97.94 135 TRP A N 1
ATOM 1023 C CA . TRP A 1 135 ? -6.055 12.281 13.648 1 97.94 135 TRP A CA 1
ATOM 1024 C C . TRP A 1 135 ? -6.398 12.32 15.133 1 97.94 135 TRP A C 1
ATOM 1026 O O . TRP A 1 135 ? -5.879 11.516 15.914 1 97.94 135 TRP A O 1
ATOM 1036 N N . LEU A 1 136 ? -7.262 13.258 15.477 1 96.88 136 LEU A N 1
ATOM 1037 C CA . LEU A 1 136 ? -7.562 13.398 16.891 1 96.88 136 LEU A CA 1
ATOM 1038 C C . LEU A 1 136 ? -8.305 12.172 17.422 1 96.88 136 LEU A C 1
ATOM 1040 O O . LEU A 1 136 ? -8.125 11.781 18.578 1 96.88 136 LEU A O 1
ATOM 1044 N N . THR A 1 137 ? -9.117 11.539 16.594 1 95.56 137 THR A N 1
ATOM 1045 C CA . THR A 1 137 ? -9.82 10.328 17 1 95.56 137 THR A CA 1
ATOM 1046 C C . THR A 1 137 ? -8.836 9.188 17.234 1 95.56 137 THR A C 1
ATOM 1048 O O . THR A 1 137 ? -9.055 8.352 18.125 1 95.56 137 THR A O 1
ATOM 1051 N N . VAL A 1 138 ? -7.82 9.156 16.438 1 97.31 138 VAL A N 1
ATOM 1052 C CA . VAL A 1 138 ? -6.789 8.141 16.609 1 97.31 138 VAL A CA 1
ATOM 1053 C C . VAL A 1 138 ? -5.941 8.469 17.844 1 97.31 138 VAL A C 1
ATOM 1055 O O . VAL A 1 138 ? -5.609 7.582 18.625 1 97.31 138 VAL A O 1
ATOM 1058 N N . TYR A 1 139 ? -5.633 9.742 17.984 1 97.56 139 TYR A N 1
ATOM 1059 C CA . TYR A 1 139 ? -4.883 10.25 19.141 1 97.56 139 TYR A CA 1
ATOM 1060 C C . TYR A 1 139 ? -5.523 9.805 20.438 1 97.56 139 TYR A C 1
ATOM 1062 O O . TYR A 1 139 ? -4.836 9.32 21.344 1 97.56 139 TYR A O 1
ATOM 1070 N N . ASN A 1 140 ? -6.797 9.859 20.469 1 95.44 140 ASN A N 1
ATOM 1071 C CA . ASN A 1 140 ? -7.562 9.602 21.688 1 95.44 140 ASN A CA 1
ATOM 1072 C C . ASN A 1 140 ? -7.555 8.117 22.047 1 95.44 140 ASN A C 1
ATOM 1074 O O . ASN A 1 140 ? -7.855 7.754 23.188 1 95.44 140 ASN A O 1
ATOM 1078 N N . LYS A 1 141 ? -7.195 7.293 21.188 1 95.69 141 LYS A N 1
ATOM 1079 C CA . LYS A 1 141 ? -7.098 5.867 21.484 1 95.69 141 LYS A CA 1
ATOM 1080 C C . LYS A 1 141 ? -5.879 5.57 22.344 1 95.69 141 LYS A C 1
ATOM 1082 O O . LYS A 1 141 ? -5.867 4.598 23.109 1 95.69 141 LYS A O 1
ATOM 1087 N N . PHE A 1 142 ? -4.875 6.426 22.234 1 97 142 PHE A N 1
ATOM 1088 C CA . PHE A 1 142 ? -3.619 6.195 22.938 1 97 142 PHE A CA 1
ATOM 1089 C C . PHE A 1 142 ? -3.547 7.031 24.203 1 97 142 PHE A C 1
ATOM 1091 O O . PHE A 1 142 ? -2.789 6.711 25.125 1 97 142 PHE A O 1
ATOM 1098 N N . VAL A 1 143 ? -4.238 8.156 24.156 1 94.12 143 VAL A N 1
ATOM 1099 C CA . VAL A 1 143 ? -4.227 9.094 25.266 1 94.12 143 VAL A CA 1
ATOM 1100 C C . VAL A 1 143 ? -5.629 9.211 25.859 1 94.12 143 VAL A C 1
ATOM 1102 O O . VAL A 1 143 ? -6.547 9.719 25.219 1 94.12 143 VAL A O 1
ATOM 1105 N N . LEU A 1 144 ? -5.898 8.703 27.016 1 82.19 144 LEU A N 1
ATOM 1106 C CA . LEU A 1 144 ? -7.23 8.633 27.609 1 82.19 144 LEU A CA 1
ATOM 1107 C C . LEU A 1 144 ? -7.711 10.016 28.031 1 82.19 144 LEU A C 1
ATOM 1109 O O . LEU A 1 144 ? -8.883 10.352 27.859 1 82.19 144 LEU A O 1
ATOM 1113 N N . ASN A 1 145 ? -6.883 10.688 28.734 1 73.94 145 ASN A N 1
ATOM 1114 C CA . ASN A 1 145 ? -7.324 12.016 29.141 1 73.94 145 ASN A CA 1
ATOM 1115 C C . ASN A 1 145 ? -7.207 13.023 28.016 1 73.94 145 ASN A C 1
ATOM 1117 O O . ASN A 1 145 ? -6.129 13.578 27.781 1 73.94 145 ASN A O 1
ATOM 1121 N N . ASP A 1 146 ? -8.32 13.156 27.312 1 64.69 146 ASP A N 1
ATOM 1122 C CA . ASP A 1 146 ? -8.242 13.992 26.125 1 64.69 146 ASP A CA 1
ATOM 1123 C C . ASP A 1 146 ? -8.898 15.352 26.359 1 64.69 146 ASP A C 1
ATOM 1125 O O . ASP A 1 146 ? -9.289 16.031 25.422 1 64.69 146 ASP A O 1
ATOM 1129 N N . GLU A 1 147 ? -9.156 15.727 27.547 1 74 147 GLU A N 1
ATOM 1130 C CA . GLU A 1 147 ? -9.922 16.938 27.828 1 74 147 GLU A CA 1
ATOM 1131 C C . GLU A 1 147 ? -9.297 18.156 27.141 1 74 147 GLU A C 1
ATOM 1133 O O . GLU A 1 147 ? -10.008 19.016 26.625 1 74 147 GLU A O 1
ATOM 1138 N N . LYS A 1 148 ? -8.023 18.078 26.969 1 86.19 148 LYS A N 1
ATOM 1139 C CA . LYS A 1 148 ? -7.426 19.297 26.438 1 86.19 148 LYS A CA 1
ATOM 1140 C C . LYS A 1 148 ? -6.957 19.109 25 1 86.19 148 LYS A C 1
ATOM 1142 O O . LYS A 1 148 ? -6.32 19.984 24.422 1 86.19 148 LYS A O 1
ATOM 1147 N N . LEU A 1 149 ? -7.43 18.109 24.391 1 95.31 149 LEU A N 1
ATOM 1148 C CA . LEU A 1 149 ? -7 17.859 23.016 1 95.31 149 LEU A CA 1
ATOM 1149 C C . LEU A 1 149 ? -7.953 18.531 22.031 1 95.31 149 LEU A C 1
ATOM 1151 O O . LEU A 1 149 ? -9.141 18.188 21.984 1 95.31 149 LEU A O 1
ATOM 1155 N N . ASP A 1 150 ? -7.359 19.5 21.219 1 97 150 ASP A N 1
ATOM 1156 C CA . ASP A 1 150 ? -8.242 20.172 20.266 1 97 150 ASP A CA 1
ATOM 1157 C C . ASP A 1 150 ? -7.445 20.891 19.188 1 97 150 ASP A C 1
ATOM 1159 O O . ASP A 1 150 ? -6.281 21.234 19.391 1 97 150 ASP A O 1
ATOM 1163 N N . ILE A 1 151 ? -8.008 20.938 18.047 1 98 151 ILE A N 1
ATOM 1164 C CA . ILE A 1 151 ? -7.57 21.812 16.969 1 98 151 ILE A CA 1
ATOM 1165 C C . ILE A 1 151 ? -8.68 22.797 16.625 1 98 151 ILE A C 1
ATOM 1167 O O . ILE A 1 151 ? -9.727 22.422 16.094 1 98 151 ILE A O 1
ATOM 1171 N N . LYS A 1 152 ? -8.43 24.062 16.906 1 97.62 152 LYS A N 1
ATOM 1172 C CA . LYS A 1 152 ? -9.438 25.094 16.656 1 97.62 152 LYS A CA 1
ATOM 1173 C C . LYS A 1 152 ? -9.047 25.953 15.461 1 97.62 152 LYS A C 1
ATOM 1175 O O . LYS A 1 152 ? -7.98 26.578 15.461 1 97.62 152 LYS A O 1
ATOM 1180 N N . ILE A 1 153 ? -9.914 25.938 14.5 1 96.81 153 ILE A N 1
ATOM 1181 C CA . ILE A 1 153 ? -9.695 26.797 13.336 1 96.81 153 ILE A CA 1
ATOM 1182 C C . ILE A 1 153 ? -10.391 28.141 13.547 1 96.81 153 ILE A C 1
ATOM 1184 O O . ILE A 1 153 ? -11.602 28.25 13.344 1 96.81 153 ILE A O 1
ATOM 1188 N N . GLN A 1 154 ? -9.648 29.141 13.875 1 96.5 154 GLN A N 1
ATOM 1189 C CA . GLN A 1 154 ? -10.203 30.453 14.148 1 96.5 154 GLN A CA 1
ATOM 1190 C C . GLN A 1 154 ? -10.461 31.234 12.859 1 96.5 154 GLN A C 1
ATOM 1192 O O . GLN A 1 154 ? -11.461 31.938 12.742 1 96.5 154 GLN A O 1
ATOM 1197 N N . ALA A 1 155 ? -9.57 31.109 12.008 1 96.88 155 ALA A N 1
ATOM 1198 C CA . ALA A 1 155 ? -9.68 31.734 10.688 1 96.88 155 ALA A CA 1
ATOM 1199 C C . ALA A 1 155 ? -9.18 30.781 9.602 1 96.88 155 ALA A C 1
ATOM 1201 O O . ALA A 1 155 ? -8.172 30.094 9.781 1 96.88 155 ALA A O 1
ATOM 1202 N N . ARG A 1 156 ? -9.984 30.812 8.531 1 96.62 156 ARG A N 1
ATOM 1203 C CA . ARG A 1 156 ? -9.562 30 7.395 1 96.62 156 ARG A CA 1
ATOM 1204 C C . ARG A 1 156 ? -8.625 30.797 6.484 1 96.62 156 ARG A C 1
ATOM 1206 O O . ARG A 1 156 ? -8.789 32 6.312 1 96.62 156 ARG A O 1
ATOM 1213 N N . GLY A 1 157 ? -7.617 30.156 5.988 1 96.62 157 GLY A N 1
ATOM 1214 C CA . GLY A 1 157 ? -6.68 30.734 5.043 1 96.62 157 GLY A CA 1
ATOM 1215 C C . GLY A 1 157 ? -6.359 29.828 3.877 1 96.62 157 GLY A C 1
ATOM 1216 O O . GLY A 1 157 ? -5.711 28.781 4.051 1 96.62 157 GLY A O 1
ATOM 1217 N N . LEU A 1 158 ? -6.781 30.266 2.701 1 96.19 158 LEU A N 1
ATOM 1218 C CA . LEU A 1 158 ? -6.504 29.484 1.493 1 96.19 158 LEU A CA 1
ATOM 1219 C C . LEU A 1 158 ? -5.277 30.031 0.771 1 96.19 158 LEU A C 1
ATOM 1221 O O . LEU A 1 158 ? -4.824 31.141 1.063 1 96.19 158 LEU A O 1
ATOM 1225 N N . LYS A 1 159 ? -4.695 29.203 -0.042 1 93.75 159 LYS A N 1
ATOM 1226 C CA . LYS A 1 159 ? -3.623 29.672 -0.906 1 93.75 159 LYS A CA 1
ATOM 1227 C C . LYS A 1 159 ? -4.141 30.719 -1.898 1 93.75 159 LYS A C 1
ATOM 1229 O O . LYS A 1 159 ? -5.297 30.656 -2.32 1 93.75 159 LYS A O 1
ATOM 1234 N N . PRO A 1 160 ? -3.328 31.688 -2.254 1 94.94 160 PRO A N 1
ATOM 1235 C CA . PRO A 1 160 ? -1.878 31.781 -2.076 1 94.94 160 PRO A CA 1
ATOM 1236 C C . PRO A 1 160 ? -1.491 32.656 -0.873 1 94.94 160 PRO A C 1
ATOM 1238 O O . PRO A 1 160 ? -0.339 32.625 -0.434 1 94.94 160 PRO A O 1
ATOM 1241 N N . GLU A 1 161 ? -2.432 33.438 -0.321 1 95.44 161 GLU A N 1
ATOM 1242 C CA . GLU A 1 161 ? -2.043 34.438 0.646 1 95.44 161 GLU A CA 1
ATOM 1243 C C . GLU A 1 161 ? -2.26 33.969 2.078 1 95.44 161 GLU A C 1
ATOM 1245 O O . GLU A 1 161 ? -1.793 34.594 3.029 1 95.44 161 GLU A O 1
ATOM 1250 N N . GLY A 1 162 ? -2.959 32.969 2.232 1 96.38 162 GLY A N 1
ATOM 1251 C CA . GLY A 1 162 ? -3.156 32.406 3.551 1 96.38 162 GLY A CA 1
ATOM 1252 C C . GLY A 1 162 ? -4.031 33.25 4.453 1 96.38 162 GLY A C 1
ATOM 1253 O O . GLY A 1 162 ? -5.121 33.656 4.055 1 96.38 162 GLY A O 1
ATOM 1254 N N . GLY A 1 163 ? -3.578 33.469 5.625 1 96.38 163 GLY A N 1
ATOM 1255 C CA . GLY A 1 163 ? -4.352 34.25 6.586 1 96.38 163 GLY A CA 1
ATOM 1256 C C . GLY A 1 163 ? -5.086 33.375 7.594 1 96.38 163 GLY A C 1
ATOM 1257 O O . GLY A 1 163 ? -5.914 33.875 8.359 1 96.38 163 GLY A O 1
ATOM 1258 N N . GLY A 1 164 ? -4.824 32.219 7.578 1 97.69 164 GLY A N 1
ATOM 1259 C CA . GLY A 1 164 ? -5.457 31.297 8.508 1 97.69 164 GLY A CA 1
ATOM 1260 C C . GLY A 1 164 ? -4.852 31.344 9.898 1 97.69 164 GLY A C 1
ATOM 1261 O O . GLY A 1 164 ? -3.689 31.719 10.062 1 97.69 164 GLY A O 1
ATOM 1262 N N . ILE A 1 165 ? -5.664 31.062 10.883 1 98.19 165 ILE A N 1
ATOM 1263 C CA . ILE A 1 165 ? -5.242 30.984 12.281 1 98.19 165 ILE A CA 1
ATOM 1264 C C . ILE A 1 165 ? -5.797 29.719 12.922 1 98.19 165 ILE A C 1
ATOM 1266 O O . ILE A 1 165 ? -7.012 29.5 12.938 1 98.19 165 ILE A O 1
ATOM 1270 N N . VAL A 1 166 ? -4.906 28.891 13.406 1 98.5 166 VAL A N 1
ATOM 1271 C CA . VAL A 1 166 ? -5.266 27.625 14.031 1 98.5 166 VAL A CA 1
ATOM 1272 C C . VAL A 1 166 ? -4.617 27.516 15.414 1 98.5 166 VAL A C 1
ATOM 1274 O O . VAL A 1 166 ? -3.455 27.891 15.586 1 98.5 166 VAL A O 1
ATOM 1277 N N . THR A 1 167 ? -5.363 27.094 16.391 1 98.56 167 THR A N 1
ATOM 1278 C CA . THR A 1 167 ? -4.82 26.844 17.719 1 98.56 167 THR A CA 1
ATOM 1279 C C . THR A 1 167 ? -4.863 25.344 18.031 1 98.56 167 THR A C 1
ATOM 1281 O O . THR A 1 167 ? -5.914 24.719 17.938 1 98.56 167 THR A O 1
ATOM 1284 N N . PHE A 1 168 ? -3.752 24.859 18.406 1 98.44 168 PHE A N 1
ATOM 1285 C CA . PHE A 1 168 ? -3.635 23.469 18.797 1 98.44 168 PHE A CA 1
ATOM 1286 C C . PHE A 1 168 ? -3.346 23.328 20.281 1 98.44 168 PHE A C 1
ATOM 1288 O O . PHE A 1 168 ? -2.467 24.016 20.812 1 98.44 168 PHE A O 1
ATOM 1295 N N . THR A 1 169 ? -4.09 22.469 20.922 1 97.81 169 THR A N 1
ATOM 1296 C CA . THR A 1 169 ? -3.867 22.141 22.328 1 97.81 169 THR A CA 1
ATOM 1297 C C . THR A 1 169 ? -3.857 20.625 22.531 1 97.81 169 THR A C 1
ATOM 1299 O O . THR A 1 169 ? -4.582 19.891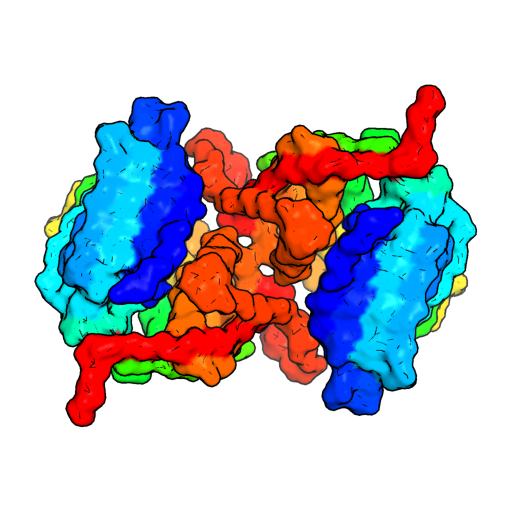 21.844 1 97.81 169 THR A O 1
ATOM 1302 N N . ALA A 1 170 ? -3.064 20.203 23.438 1 96 170 ALA A N 1
ATOM 1303 C CA . ALA A 1 170 ? -2.988 18.766 23.688 1 96 170 ALA A CA 1
ATOM 1304 C C . ALA A 1 170 ? -2.545 18.484 25.109 1 96 170 ALA A C 1
ATOM 1306 O O . ALA A 1 170 ? -1.785 19.25 25.703 1 96 170 ALA A O 1
ATOM 1307 N N . PRO A 1 171 ? -2.979 17.391 25.672 1 94.88 171 PRO A N 1
ATOM 1308 C CA . PRO A 1 171 ? -2.555 17 27.016 1 94.88 171 PRO A CA 1
ATOM 1309 C C . PRO A 1 171 ? -1.173 16.344 27.031 1 94.88 171 PRO A C 1
ATOM 1311 O O . PRO A 1 171 ? -0.615 16.047 25.984 1 94.88 171 PRO A O 1
ATOM 1314 N N . ILE A 1 172 ? -0.644 16.234 28.219 1 94.25 172 ILE A N 1
ATOM 1315 C CA . ILE A 1 172 ? 0.616 15.539 28.438 1 94.25 172 ILE A CA 1
ATOM 1316 C C . ILE A 1 172 ? 0.364 14.258 29.234 1 94.25 172 ILE A C 1
ATOM 1318 O O . ILE A 1 172 ? -0.508 14.227 30.109 1 94.25 172 ILE A O 1
ATOM 1322 N N . VAL A 1 173 ? 1.073 13.281 28.891 1 93.69 173 VAL A N 1
ATOM 1323 C CA . VAL A 1 173 ? 0.938 12.023 29.609 1 93.69 173 VAL A CA 1
ATOM 1324 C C . VAL A 1 173 ? 2.322 11.461 29.922 1 93.69 173 VAL A C 1
ATOM 1326 O O . VAL A 1 173 ? 3.316 11.859 29.312 1 93.69 173 VAL A O 1
ATOM 1329 N N . LYS A 1 174 ? 2.359 10.57 30.875 1 93.56 174 LYS A N 1
ATOM 1330 C CA . LYS A 1 174 ? 3.611 9.891 31.203 1 93.56 174 LYS A CA 1
ATOM 1331 C C . LYS A 1 174 ? 3.928 8.805 30.172 1 93.56 174 LYS A C 1
ATOM 1333 O O . LYS A 1 174 ? 5.078 8.664 29.75 1 93.56 174 LYS A O 1
ATOM 1338 N N . THR A 1 175 ? 2.867 8.062 29.906 1 94.81 175 THR A N 1
ATOM 1339 C CA . THR A 1 175 ? 3.008 6.992 28.938 1 94.81 175 THR A CA 1
ATOM 1340 C C . THR A 1 175 ? 1.764 6.895 28.062 1 94.81 175 THR A C 1
ATOM 1342 O O . THR A 1 175 ? 0.673 7.293 28.469 1 94.81 175 THR A O 1
ATOM 1345 N N . LEU A 1 176 ? 1.969 6.445 26.891 1 96.31 176 LEU A N 1
ATOM 1346 C CA . LEU A 1 176 ? 0.838 6.129 26.031 1 96.31 176 LEU A CA 1
ATOM 1347 C C . LEU A 1 176 ? 0.24 4.773 26.391 1 96.31 176 LEU A C 1
ATOM 1349 O O . LEU A 1 176 ? 0.873 3.977 27.094 1 96.31 176 LEU A O 1
ATOM 1353 N N . ARG A 1 177 ? -0.915 4.574 25.953 1 96.31 177 ARG A N 1
ATOM 1354 C CA . ARG A 1 177 ? -1.589 3.303 26.188 1 96.31 177 ARG A CA 1
ATOM 1355 C C . ARG A 1 177 ? -1.578 2.436 24.938 1 96.31 177 ARG A C 1
ATOM 1357 O O . ARG A 1 177 ? -2 2.879 23.859 1 96.31 177 ARG A O 1
ATOM 1364 N N . PRO A 1 178 ? -1.09 1.179 25.078 1 97.12 178 PRO A N 1
ATOM 1365 C CA . PRO A 1 178 ? -1.201 0.275 23.938 1 97.12 178 PRO A CA 1
ATOM 1366 C C . PRO A 1 178 ? -2.646 0.04 23.5 1 97.12 178 PRO A C 1
ATOM 1368 O O . PRO A 1 178 ? -3.553 0.043 24.344 1 97.12 178 PRO A O 1
ATOM 1371 N N . VAL A 1 179 ? -2.867 -0.232 22.25 1 96.94 179 VAL A N 1
ATOM 1372 C CA . VAL A 1 179 ? -4.238 -0.297 21.75 1 96.94 179 VAL A CA 1
ATOM 1373 C C . VAL A 1 179 ? -4.438 -1.585 20.953 1 96.94 179 VAL A C 1
ATOM 1375 O O . VAL A 1 179 ? -3.479 -2.162 20.438 1 96.94 179 VAL A O 1
ATOM 1378 N N . LYS A 1 180 ? -5.645 -2.049 20.938 1 96.44 180 LYS A N 1
ATOM 1379 C CA . LYS A 1 180 ? -6.117 -3.135 20.078 1 96.44 180 LYS A CA 1
ATOM 1380 C C . LYS A 1 180 ? -7.312 -2.697 19.25 1 96.44 180 LYS A C 1
ATOM 1382 O O . LYS A 1 180 ? -8.461 -2.871 19.656 1 96.44 180 LYS A O 1
ATOM 1387 N N . ARG A 1 181 ? -7.023 -2.162 18.094 1 96.12 181 ARG A N 1
ATOM 1388 C CA . ARG A 1 181 ? -8.055 -1.688 17.172 1 96.12 181 ARG A CA 1
ATOM 1389 C C . ARG A 1 181 ? -8.078 -2.525 15.898 1 96.12 181 ARG A C 1
ATOM 1391 O O . ARG A 1 181 ? -7.457 -2.16 14.898 1 96.12 181 ARG A O 1
ATOM 1398 N N . GLN A 1 182 ? -8.906 -3.531 15.867 1 93.19 182 GLN A N 1
ATOM 1399 C CA . GLN A 1 182 ? -8.82 -4.551 14.828 1 93.19 182 GLN A CA 1
ATOM 1400 C C . GLN A 1 182 ? -10.086 -4.559 13.969 1 93.19 182 GLN A C 1
ATOM 1402 O O . GLN A 1 182 ? -10.211 -5.371 13.047 1 93.19 182 GLN A O 1
ATOM 1407 N N . LYS A 1 183 ? -10.992 -3.67 14.297 1 91.75 183 LYS A N 1
ATOM 1408 C CA . LYS A 1 183 ? -12.266 -3.623 13.578 1 91.75 183 LYS A CA 1
ATOM 1409 C C . LYS A 1 183 ? -12.516 -2.232 13 1 91.75 183 LYS A C 1
ATOM 1411 O O . LYS A 1 183 ? -12.227 -1.225 13.648 1 91.75 183 LYS A O 1
ATOM 1416 N N . MET A 1 184 ? -13.039 -2.195 11.883 1 91.69 184 MET A N 1
ATOM 1417 C CA . MET A 1 184 ? -13.305 -0.905 11.25 1 91.69 184 MET A CA 1
ATOM 1418 C C . MET A 1 184 ? -14.75 -0.484 11.461 1 91.69 184 MET A C 1
ATOM 1420 O O . MET A 1 184 ? -15.062 0.709 11.492 1 91.69 184 MET A O 1
ATOM 1424 N N . GLY A 1 185 ? -15.672 -1.457 11.633 1 90.81 185 GLY A N 1
ATOM 1425 C CA . GLY A 1 185 ? -17.078 -1.136 11.805 1 90.81 185 GLY A CA 1
ATOM 1426 C C . GLY A 1 185 ? -17.781 -0.783 10.508 1 90.81 185 GLY A C 1
ATOM 1427 O O . GLY A 1 185 ? -17.203 -0.924 9.422 1 90.81 185 GLY A O 1
ATOM 1428 N N . LYS A 1 186 ? -19.031 -0.366 10.617 1 90.81 186 LYS A N 1
ATOM 1429 C CA . LYS A 1 186 ? -19.844 0.035 9.469 1 90.81 186 LYS A CA 1
ATOM 1430 C C . LYS A 1 186 ? -20.047 1.546 9.445 1 90.81 186 LYS A C 1
ATOM 1432 O O . LYS A 1 186 ? -20.234 2.17 10.492 1 90.81 186 LYS A O 1
ATOM 1437 N N . VAL A 1 187 ? -20.047 2.057 8.289 1 93.25 187 VAL A N 1
ATOM 1438 C CA . VAL A 1 187 ? -20.266 3.492 8.164 1 93.25 187 VAL A CA 1
ATOM 1439 C C . VAL A 1 187 ? -21.703 3.83 8.57 1 93.25 187 VAL A C 1
ATOM 1441 O O . VAL A 1 187 ? -22.656 3.209 8.086 1 93.25 187 VAL A O 1
ATOM 1444 N N . CYS A 1 188 ? -21.859 4.793 9.406 1 93.38 188 CYS A N 1
ATOM 1445 C CA . CYS A 1 188 ? -23.203 5.059 9.906 1 93.38 188 CYS A CA 1
ATOM 1446 C C . CYS A 1 188 ? -23.641 6.488 9.586 1 93.38 188 CYS A C 1
ATOM 1448 O O . CYS A 1 188 ? -24.828 6.785 9.539 1 93.38 188 CYS A O 1
ATOM 1450 N N . LYS A 1 189 ? -22.719 7.332 9.383 1 95.25 189 LYS A N 1
ATOM 1451 C CA . LYS A 1 189 ? -23.125 8.695 9.062 1 95.25 189 LYS A CA 1
ATOM 1452 C C . LYS A 1 189 ? -22.031 9.43 8.281 1 95.25 189 LYS A C 1
ATOM 1454 O O . LYS A 1 189 ? -20.844 9.141 8.445 1 95.25 189 LYS A O 1
ATOM 1459 N N . ILE A 1 190 ? -22.469 10.398 7.504 1 97.25 190 ILE A N 1
ATOM 1460 C CA . ILE A 1 190 ? -21.594 11.281 6.742 1 97.25 190 ILE A CA 1
ATOM 1461 C C . ILE A 1 190 ? -21.828 12.734 7.168 1 97.25 190 ILE A C 1
ATOM 1463 O O . ILE A 1 190 ? -22.984 13.172 7.293 1 97.25 190 ILE A O 1
ATOM 1467 N N . ARG A 1 191 ? -20.797 13.375 7.516 1 97.5 191 ARG A N 1
ATOM 1468 C CA . ARG A 1 191 ? -20.828 14.797 7.832 1 97.5 191 ARG A CA 1
ATOM 1469 C C . ARG A 1 191 ? -19.844 15.578 6.965 1 97.5 191 ARG A C 1
ATOM 1471 O O . ARG A 1 191 ? -18.938 14.992 6.371 1 97.5 191 ARG A O 1
ATOM 1478 N N . GLY A 1 192 ? -20.109 16.844 6.879 1 97.5 192 GLY A N 1
ATOM 1479 C CA . GLY A 1 192 ? -19.172 17.625 6.082 1 97.5 192 GLY A CA 1
ATOM 1480 C C . GLY A 1 192 ? -19.359 19.125 6.25 1 97.5 192 GLY A C 1
ATOM 1481 O O . GLY A 1 192 ? -20.203 19.578 7.027 1 97.5 192 GLY A O 1
ATOM 1482 N N . GLN A 1 193 ? -18.438 19.812 5.656 1 97.5 193 GLN A N 1
ATOM 1483 C CA . GLN A 1 193 ? -18.438 21.266 5.617 1 97.5 193 GLN A CA 1
ATOM 1484 C C . GLN A 1 193 ? -18.094 21.781 4.223 1 97.5 193 GLN A C 1
ATOM 1486 O O . GLN A 1 193 ? -17.047 21.438 3.674 1 97.5 193 GLN A O 1
ATOM 1491 N N . ALA A 1 194 ? -19.016 22.547 3.641 1 98.38 194 ALA A N 1
ATOM 1492 C CA . ALA A 1 194 ? -18.719 23.312 2.438 1 98.38 194 ALA A CA 1
ATOM 1493 C C . ALA A 1 194 ? -18.297 24.734 2.787 1 98.38 194 ALA A C 1
ATOM 1495 O O . ALA A 1 194 ? -19.125 25.531 3.25 1 98.38 194 ALA A O 1
ATOM 1496 N N . PHE A 1 195 ? -17.078 25.062 2.541 1 97.25 195 PHE A N 1
ATOM 1497 C CA . PHE A 1 195 ? -16.625 26.375 2.971 1 97.25 195 PHE A CA 1
ATOM 1498 C C . PHE A 1 195 ? -16.391 27.281 1.77 1 97.25 195 PHE A C 1
ATOM 1500 O O . PHE A 1 195 ? -15.977 26.828 0.704 1 97.25 195 PHE A O 1
ATOM 1507 N N . VAL A 1 196 ? -16.688 28.531 1.969 1 96.5 196 VAL A N 1
ATOM 1508 C CA . VAL A 1 196 ? -16.469 29.594 0.981 1 96.5 196 VAL A CA 1
ATOM 1509 C C . VAL A 1 196 ? -15.812 30.797 1.649 1 96.5 196 VAL A C 1
ATOM 1511 O O . VAL A 1 196 ? -16.219 31.203 2.74 1 96.5 196 VAL A O 1
ATOM 1514 N N . SER A 1 197 ? -14.75 31.234 1.06 1 94.44 197 SER A N 1
ATOM 1515 C CA . SER A 1 197 ? -14.055 32.438 1.554 1 94.44 197 SER A CA 1
ATOM 1516 C C . SER A 1 197 ? -13.992 33.5 0.491 1 94.44 197 SER A C 1
ATOM 1518 O O . SER A 1 197 ? -13.352 33.344 -0.549 1 94.44 197 SER A O 1
ATOM 1520 N N . LYS A 1 198 ? -14.641 34.656 0.718 1 92.62 198 LYS A N 1
ATOM 1521 C CA . LYS A 1 198 ? -14.602 35.875 -0.109 1 92.62 198 LYS A CA 1
ATOM 1522 C C . LYS A 1 198 ? -15.211 35.594 -1.484 1 92.62 198 LYS A C 1
ATOM 1524 O O . LYS A 1 198 ? -14.781 36.188 -2.479 1 92.62 198 LYS A O 1
ATOM 1529 N N . VAL A 1 199 ? -16.031 34.688 -1.648 1 93.44 199 VAL A N 1
ATOM 1530 C CA . VAL A 1 199 ? -16.797 34.375 -2.854 1 93.44 199 VAL A CA 1
ATOM 1531 C C . VAL A 1 199 ? -18.266 34.156 -2.486 1 93.44 199 VAL A C 1
ATOM 1533 O O . VAL A 1 199 ? -18.625 34.125 -1.307 1 93.44 199 VAL A O 1
ATOM 1536 N N . THR A 1 200 ? -19.125 33.969 -3.461 1 92.94 200 THR A N 1
ATOM 1537 C CA . THR A 1 200 ? -20.562 33.875 -3.252 1 92.94 200 THR A CA 1
ATOM 1538 C C . THR A 1 200 ? -20.906 32.562 -2.555 1 92.94 200 THR A C 1
ATOM 1540 O O . THR A 1 200 ? -20.312 31.516 -2.857 1 92.94 200 THR A O 1
ATOM 1543 N N . PRO A 1 201 ? -21.797 32.594 -1.65 1 93.5 201 PRO A N 1
ATOM 1544 C CA . PRO A 1 201 ? -22.219 31.406 -0.921 1 93.5 201 PRO A CA 1
ATOM 1545 C C . PRO A 1 201 ? -22.891 30.359 -1.823 1 93.5 201 PRO A C 1
ATOM 1547 O O . PRO A 1 201 ? -22.938 29.188 -1.473 1 93.5 201 PRO A O 1
ATOM 1550 N N . SER A 1 202 ? -23.406 30.781 -2.938 1 96.62 202 SER A N 1
ATOM 1551 C CA . SER A 1 202 ? -24.094 29.859 -3.852 1 96.62 202 SER A CA 1
ATOM 1552 C C . SER A 1 202 ? -23.172 28.719 -4.266 1 96.62 202 SER A C 1
ATOM 1554 O O . SER A 1 202 ? -23.641 27.609 -4.555 1 96.62 202 SER A O 1
ATOM 1556 N N . LEU A 1 203 ? -21.938 28.969 -4.262 1 97 203 LEU A N 1
ATOM 1557 C CA . LEU A 1 203 ? -20.969 27.953 -4.645 1 97 203 LEU A CA 1
ATOM 1558 C C . LEU A 1 203 ? -20.984 26.797 -3.656 1 97 203 LEU A C 1
ATOM 1560 O O . LEU A 1 203 ? -20.781 25.641 -4.043 1 97 203 LEU A O 1
ATOM 1564 N N . ALA A 1 204 ? -21.25 27.078 -2.404 1 97.62 204 ALA A N 1
ATOM 1565 C CA . ALA A 1 204 ? -21.312 26.047 -1.375 1 97.62 204 ALA A CA 1
ATOM 1566 C C . ALA A 1 204 ? -22.453 25.078 -1.64 1 97.62 204 ALA A C 1
ATOM 1568 O O . ALA A 1 204 ? -22.281 23.859 -1.553 1 97.62 204 ALA A O 1
ATOM 1569 N N . TYR A 1 205 ? -23.531 25.609 -2.023 1 97.62 205 TYR A N 1
ATOM 1570 C CA . TYR A 1 205 ? -24.719 24.781 -2.238 1 97.62 205 TYR A CA 1
ATOM 1571 C C . TYR A 1 205 ? -24.562 23.906 -3.482 1 97.62 205 TYR A C 1
ATOM 1573 O O . TYR A 1 205 ? -25.016 22.766 -3.514 1 97.62 205 TYR A O 1
ATOM 1581 N N . ARG A 1 206 ? -23.938 24.453 -4.426 1 98.06 206 ARG A N 1
ATOM 1582 C CA . ARG A 1 206 ? -23.656 23.688 -5.641 1 98.06 206 ARG A CA 1
ATOM 1583 C C . ARG A 1 206 ? -22.75 22.5 -5.344 1 98.06 206 ARG A C 1
ATOM 1585 O O . ARG A 1 206 ? -22.969 21.406 -5.867 1 98.06 206 ARG A O 1
ATOM 1592 N N . MET A 1 207 ? -21.75 22.672 -4.516 1 98.44 207 MET A N 1
ATOM 1593 C CA . MET A 1 207 ? -20.859 21.594 -4.102 1 98.44 207 MET A CA 1
ATOM 1594 C C . MET A 1 207 ? -21.625 20.516 -3.328 1 98.44 207 MET A C 1
ATOM 1596 O O . MET A 1 207 ? -21.469 19.328 -3.584 1 98.44 207 MET A O 1
ATOM 1600 N N . ILE A 1 208 ? -22.484 20.984 -2.445 1 98.06 208 ILE A N 1
ATOM 1601 C CA . ILE A 1 208 ? -23.234 20.094 -1.58 1 98.06 208 ILE A CA 1
ATOM 1602 C C . ILE A 1 208 ? -24.156 19.203 -2.426 1 98.06 208 ILE A C 1
ATOM 1604 O O . ILE A 1 208 ? -24.188 17.984 -2.256 1 98.06 208 ILE A O 1
ATOM 1608 N N . ASP A 1 209 ? -24.797 19.812 -3.336 1 97.38 209 ASP A N 1
ATOM 1609 C CA . ASP A 1 209 ? -25.75 19.094 -4.188 1 97.38 209 ASP A CA 1
ATOM 1610 C C . ASP A 1 209 ? -25.031 18.031 -5.016 1 97.38 209 ASP A C 1
ATOM 1612 O O . ASP A 1 209 ? -25.5 16.891 -5.102 1 97.38 209 ASP A O 1
ATOM 1616 N N . SER A 1 210 ? -24 18.453 -5.559 1 97.31 210 SER A N 1
ATOM 1617 C CA . SER A 1 210 ? -23.25 17.531 -6.395 1 97.31 210 SER A CA 1
ATOM 1618 C C . SER A 1 210 ? -22.656 16.391 -5.57 1 97.31 210 SER A C 1
ATOM 1620 O O . SER A 1 210 ? -22.594 15.25 -6.023 1 97.31 210 SER A O 1
ATOM 1622 N N . ALA A 1 211 ? -22.141 16.656 -4.398 1 97.19 211 ALA A N 1
ATOM 1623 C CA . ALA A 1 211 ? -21.594 15.617 -3.518 1 97.19 211 ALA A CA 1
ATOM 1624 C C . ALA A 1 211 ? -22.672 14.609 -3.125 1 97.19 211 ALA A C 1
ATOM 1626 O O . ALA A 1 211 ? -22.422 13.398 -3.133 1 97.19 211 ALA A O 1
ATOM 1627 N N . LYS A 1 212 ? -23.828 15.062 -2.795 1 95.75 212 LYS A N 1
ATOM 1628 C CA . LYS A 1 212 ? -24.938 14.18 -2.416 1 95.75 212 LYS A CA 1
ATOM 1629 C C . LYS A 1 212 ? -25.328 13.273 -3.574 1 95.75 212 LYS A C 1
ATOM 1631 O O . LYS A 1 212 ? -25.625 12.094 -3.371 1 95.75 212 LYS A O 1
ATOM 1636 N N . LYS A 1 213 ? -25.312 13.82 -4.715 1 93.88 213 LYS A N 1
ATOM 1637 C CA . LYS A 1 213 ? -25.625 13.031 -5.902 1 93.88 213 LYS A CA 1
ATOM 1638 C C . LYS A 1 213 ? -24.594 11.93 -6.113 1 93.88 213 LYS A C 1
ATOM 1640 O O . LYS A 1 213 ? -24.938 10.797 -6.453 1 93.88 213 LYS A O 1
ATOM 1645 N N . ALA A 1 214 ? -23.391 12.344 -5.926 1 90.88 214 ALA A N 1
ATOM 1646 C CA . ALA A 1 214 ? -22.297 11.398 -6.133 1 90.88 214 ALA A CA 1
ATOM 1647 C C . ALA A 1 214 ? -22.375 10.242 -5.141 1 90.88 214 ALA A C 1
ATOM 1649 O O . ALA A 1 214 ? -21.969 9.117 -5.453 1 90.88 214 ALA A O 1
ATOM 1650 N N . MET A 1 215 ? -22.922 10.453 -3.975 1 92.12 215 MET A N 1
ATOM 1651 C CA . MET A 1 215 ? -22.969 9.438 -2.926 1 92.12 215 MET A CA 1
ATOM 1652 C C . MET A 1 215 ? -24.359 8.828 -2.807 1 92.12 215 MET A C 1
ATOM 1654 O O . MET A 1 215 ? -24.625 8.055 -1.89 1 92.12 215 MET A O 1
ATOM 1658 N N . HIS A 1 216 ? -25.141 9.203 -3.691 1 87.38 216 HIS A N 1
ATOM 1659 C CA . HIS A 1 216 ? -26.531 8.766 -3.623 1 87.38 216 HIS A CA 1
ATOM 1660 C C . HIS A 1 216 ? -26.625 7.246 -3.648 1 87.38 216 HIS A C 1
ATOM 1662 O O . HIS A 1 216 ? -25.984 6.586 -4.465 1 87.38 216 HIS A O 1
ATOM 1668 N N . GLY A 1 217 ? -27.469 6.68 -2.656 1 81.44 217 GLY A N 1
ATOM 1669 C CA . GLY A 1 217 ? -27.703 5.246 -2.631 1 81.44 217 GLY A CA 1
ATOM 1670 C C . GLY A 1 217 ? -26.734 4.5 -1.717 1 81.44 217 GLY A C 1
ATOM 1671 O O . GLY A 1 217 ? -26.938 3.314 -1.438 1 81.44 217 GLY A O 1
ATOM 1672 N N . TYR A 1 218 ? -25.797 5.156 -1.312 1 79.06 218 TYR A N 1
ATOM 1673 C CA . TYR A 1 218 ? -24.812 4.453 -0.493 1 79.06 218 TYR A CA 1
ATOM 1674 C C . TYR A 1 218 ? -25.062 4.691 0.99 1 79.06 218 TYR A C 1
ATOM 1676 O O . TYR A 1 218 ? -25 3.76 1.795 1 79.06 218 TYR A O 1
ATOM 1684 N N . ILE A 1 219 ? -25.234 5.906 1.341 1 76.56 219 ILE A N 1
ATOM 1685 C CA . ILE A 1 219 ? -25.453 6.223 2.75 1 76.56 219 ILE A CA 1
ATOM 1686 C C . ILE A 1 219 ? -26.609 7.203 2.889 1 76.56 219 ILE A C 1
ATOM 1688 O O . ILE A 1 219 ? -26.688 8.195 2.166 1 76.56 219 ILE A O 1
ATOM 1692 N N . SER A 1 220 ? -27.453 6.938 3.854 1 79.5 220 SER A N 1
ATOM 1693 C CA . SER A 1 220 ? -28.688 7.707 3.957 1 79.5 220 SER A CA 1
ATOM 1694 C C . SER A 1 220 ? -28.5 8.93 4.855 1 79.5 220 SER A C 1
ATOM 1696 O O . SER A 1 220 ? -29.062 9.992 4.59 1 79.5 220 SER A O 1
ATOM 1698 N N . ASP A 1 221 ? -27.703 8.891 5.898 1 92 221 ASP A N 1
ATOM 1699 C CA . ASP A 1 221 ? -27.547 9.984 6.852 1 92 221 ASP A CA 1
ATOM 1700 C C . ASP A 1 221 ? -26.391 10.906 6.453 1 92 221 ASP A C 1
ATOM 1702 O O . ASP A 1 221 ? -25.266 10.75 6.938 1 92 221 ASP A O 1
ATOM 1706 N N . VAL A 1 222 ? -26.75 11.836 5.617 1 94.44 222 VAL A N 1
ATOM 1707 C CA . VAL A 1 222 ? -25.75 12.773 5.109 1 94.44 222 VAL A CA 1
ATOM 1708 C C . VAL A 1 222 ? -26.125 14.195 5.5 1 94.44 222 VAL A C 1
ATOM 1710 O O . VAL A 1 222 ? -27.234 14.656 5.207 1 94.44 222 VAL A O 1
ATOM 1713 N N . PHE A 1 223 ? -25.266 14.914 6.195 1 96.5 223 PHE A N 1
ATOM 1714 C CA . PHE A 1 223 ? -25.453 16.312 6.543 1 96.5 223 PHE A CA 1
ATOM 1715 C C . PHE A 1 223 ? -24.188 17.125 6.262 1 96.5 223 PHE A C 1
ATOM 1717 O O . PHE A 1 223 ? -23.125 16.812 6.789 1 96.5 223 PHE A O 1
ATOM 1724 N N . ILE A 1 224 ? -24.328 18.109 5.457 1 97.5 224 ILE A N 1
ATOM 1725 C CA . ILE A 1 224 ? -23.219 18.984 5.102 1 97.5 224 ILE A CA 1
ATOM 1726 C C . ILE A 1 224 ? -23.562 20.422 5.453 1 97.5 224 ILE A C 1
ATOM 1728 O O . ILE A 1 224 ? -24.562 20.969 4.965 1 97.5 224 ILE A O 1
ATOM 1732 N N . ALA A 1 225 ? -22.766 21.016 6.293 1 96.94 225 ALA A N 1
ATOM 1733 C CA . ALA A 1 225 ? -23 22.406 6.711 1 96.94 225 ALA A CA 1
ATOM 1734 C C . ALA A 1 225 ? -22.266 23.375 5.801 1 96.94 225 ALA A C 1
ATOM 1736 O O . ALA A 1 225 ? -21.25 23.031 5.195 1 96.94 225 ALA A O 1
ATOM 1737 N N . VAL A 1 226 ? -22.766 24.562 5.719 1 96.62 226 VAL A N 1
ATOM 1738 C CA . VAL A 1 226 ? -22.109 25.625 4.98 1 96.62 226 VAL A CA 1
ATOM 1739 C C . VAL A 1 226 ? -21.297 26.484 5.941 1 96.62 226 VAL A C 1
ATOM 1741 O O . VAL A 1 226 ? -21.797 26.922 6.984 1 96.62 226 VAL A O 1
ATOM 1744 N N . ASP A 1 227 ? -20.031 26.625 5.617 1 95.31 227 ASP A N 1
ATOM 1745 C CA . ASP A 1 227 ? -19.141 27.484 6.375 1 95.31 227 ASP A CA 1
ATOM 1746 C C . ASP A 1 227 ? -18.719 28.703 5.555 1 95.31 227 ASP A C 1
ATOM 1748 O O . ASP A 1 227 ? -17.688 28.688 4.871 1 95.31 227 ASP A O 1
ATOM 1752 N N . GLN A 1 228 ? -19.469 29.734 5.73 1 94 228 GLN A N 1
ATOM 1753 C CA . GLN A 1 228 ? -19.172 30.984 5.043 1 94 228 GLN A CA 1
ATOM 1754 C C . GLN A 1 228 ? -18.391 31.938 5.949 1 94 228 GLN A C 1
ATOM 1756 O O . GLN A 1 228 ? -18.828 32.25 7.062 1 94 228 GLN A O 1
ATOM 1761 N N . ARG A 1 229 ? -17.281 32.312 5.406 1 90.94 229 ARG A N 1
ATOM 1762 C CA . ARG A 1 229 ? -16.469 33.25 6.188 1 90.94 229 ARG A CA 1
ATOM 1763 C C . ARG A 1 229 ? -16.172 34.531 5.406 1 90.94 229 ARG A C 1
ATOM 1765 O O . ARG A 1 229 ? -15.969 34.469 4.191 1 90.94 229 ARG A O 1
ATOM 1772 N N . LYS A 1 230 ? -16.266 35.594 6.199 1 87.75 230 LYS A N 1
ATOM 1773 C CA . LYS A 1 230 ? -16 36.906 5.617 1 87.75 230 LYS A CA 1
ATOM 1774 C C . LYS A 1 230 ? -14.93 37.656 6.402 1 87.75 230 LYS A C 1
ATOM 1776 O O . LYS A 1 230 ? -14.578 37.25 7.516 1 87.75 230 LYS A O 1
ATOM 1781 N N . GLY A 1 231 ? -14.422 38.625 5.793 1 90.25 231 GLY A N 1
ATOM 1782 C CA . GLY A 1 231 ? -13.43 39.438 6.465 1 90.25 231 GLY A CA 1
ATOM 1783 C C . GLY A 1 231 ? -12.203 38.656 6.906 1 90.25 231 GLY A C 1
ATOM 1784 O O . GLY A 1 231 ? -11.672 37.844 6.148 1 90.25 231 GLY A O 1
ATOM 1785 N N . ASP A 1 232 ? -11.805 38.906 8.156 1 90.06 232 ASP A N 1
ATOM 1786 C CA . ASP A 1 232 ? -10.57 38.312 8.68 1 90.06 232 ASP A CA 1
ATOM 1787 C C . ASP A 1 232 ? -10.727 36.812 8.914 1 90.06 232 ASP A C 1
ATOM 1789 O O . ASP A 1 232 ? -9.758 36.062 8.82 1 90.06 232 ASP A O 1
ATOM 1793 N N . SER A 1 233 ? -11.883 36.406 9.117 1 92.81 233 SER A N 1
ATOM 1794 C CA . SER A 1 233 ? -12.133 35 9.391 1 92.81 233 SER A CA 1
ATOM 1795 C C . SER A 1 233 ? -12.008 34.156 8.117 1 92.81 233 SER A C 1
ATOM 1797 O O . SER A 1 233 ? -11.82 32.969 8.188 1 92.81 233 SER A O 1
ATOM 1799 N N . GLY A 1 234 ? -12.086 34.875 6.93 1 93.25 234 GLY A N 1
ATOM 1800 C CA . GLY A 1 234 ? -11.977 34.188 5.652 1 93.25 234 GLY A CA 1
ATOM 1801 C C . GLY A 1 234 ? -10.586 34.281 5.047 1 93.25 234 GLY A C 1
ATOM 1802 O O . GLY A 1 234 ? -10.383 33.875 3.904 1 93.25 234 GLY A O 1
ATOM 1803 N N . GLY A 1 235 ? -9.695 34.844 5.809 1 93.62 235 GLY A N 1
ATOM 1804 C CA . GLY A 1 235 ? -8.32 34.906 5.34 1 93.62 235 GLY A CA 1
ATOM 1805 C C . GLY A 1 235 ? -8.102 35.969 4.281 1 93.62 235 GLY A C 1
ATOM 1806 O O . GLY A 1 235 ? -8.773 37 4.277 1 93.62 235 GLY A O 1
ATOM 1807 N N . SER A 1 236 ? -7.09 35.688 3.484 1 93.88 236 SER A N 1
ATOM 1808 C CA . SER A 1 236 ? -6.645 36.75 2.584 1 93.88 236 SER A CA 1
ATOM 1809 C C . SER A 1 236 ? -6.855 36.344 1.125 1 93.88 236 SER A C 1
ATOM 1811 O O . SER A 1 236 ? -6.566 37.156 0.218 1 93.88 236 SER A O 1
ATOM 1813 N N . SER A 1 237 ? -7.32 35.156 0.901 1 94.81 237 SER A N 1
ATOM 1814 C CA . SER A 1 237 ? -7.496 34.688 -0.468 1 94.81 237 SER A CA 1
ATOM 1815 C C . SER A 1 237 ? -8.906 34.125 -0.691 1 94.81 237 SER A C 1
ATOM 1817 O O . SER A 1 237 ? -9.477 33.5 0.186 1 94.81 237 SER A O 1
ATOM 1819 N N . PRO A 1 238 ? -9.469 34.469 -1.784 1 94.19 238 PRO A N 1
ATOM 1820 C CA . PRO A 1 238 ? -10.766 33.844 -2.107 1 94.19 238 PRO A CA 1
ATOM 1821 C C . PRO A 1 238 ? -10.656 32.375 -2.465 1 94.19 238 PRO A C 1
ATOM 1823 O O . PRO A 1 238 ? -9.602 31.922 -2.918 1 94.19 238 PRO A O 1
ATOM 1826 N N . GLY A 1 239 ? -11.695 31.672 -2.271 1 95.38 239 GLY A N 1
ATOM 1827 C CA . GLY A 1 239 ? -11.727 30.266 -2.641 1 95.38 239 GLY A CA 1
ATOM 1828 C C . GLY A 1 239 ? -12.891 29.516 -2.014 1 95.38 239 GLY A C 1
ATOM 1829 O O . GLY A 1 239 ? -13.688 30.094 -1.282 1 95.38 239 GLY A O 1
ATOM 1830 N N . TYR A 1 240 ? -13.047 28.312 -2.418 1 96.75 240 TYR A N 1
ATOM 1831 C CA . TYR A 1 240 ? -14.086 27.422 -1.896 1 96.75 240 TYR A CA 1
ATOM 1832 C C . TYR A 1 240 ? -13.633 25.969 -1.919 1 96.75 240 TYR A C 1
ATOM 1834 O O . TYR A 1 240 ? -12.719 25.609 -2.666 1 96.75 240 TYR A O 1
ATOM 1842 N N . GLY A 1 241 ? -14.219 25.172 -1.033 1 97.5 241 GLY A N 1
ATOM 1843 C CA . GLY A 1 241 ? -13.875 23.766 -0.934 1 97.5 241 GLY A CA 1
ATOM 1844 C C . GLY A 1 241 ? -14.875 22.953 -0.131 1 97.5 241 GLY A C 1
ATOM 1845 O O . GLY A 1 241 ? -15.805 23.516 0.454 1 97.5 241 GLY A O 1
ATOM 1846 N N . LEU A 1 242 ? -14.758 21.719 -0.251 1 98.12 242 LEU A N 1
ATOM 1847 C CA . LEU A 1 242 ? -15.648 20.766 0.422 1 98.12 242 LEU A CA 1
ATOM 1848 C C . LEU A 1 242 ? -14.844 19.75 1.219 1 98.12 242 LEU A C 1
ATOM 1850 O O . LEU A 1 242 ? -13.828 19.25 0.743 1 98.12 242 LEU A O 1
ATOM 1854 N N . PHE A 1 243 ? -15.25 19.594 2.469 1 97.75 243 PHE A N 1
ATOM 1855 C CA . PHE A 1 243 ? -14.688 18.609 3.383 1 97.75 243 PHE A CA 1
ATOM 1856 C C . PHE A 1 243 ? -15.773 17.672 3.896 1 97.75 243 PHE A C 1
ATOM 1858 O O . PHE A 1 243 ? -16.781 18.109 4.449 1 97.75 243 PHE A O 1
ATOM 1865 N N . LEU A 1 244 ? -15.555 16.297 3.682 1 98.12 244 LEU A N 1
ATOM 1866 C CA . LEU A 1 244 ? -16.516 15.297 4.129 1 98.12 244 LEU A CA 1
ATOM 1867 C C . LEU A 1 244 ? -15.852 14.289 5.062 1 98.12 244 LEU A C 1
ATOM 1869 O O . LEU A 1 244 ? -14.664 13.984 4.922 1 98.12 244 LEU A O 1
ATOM 1873 N N . THR A 1 245 ? -16.641 13.789 5.988 1 98.06 245 THR A N 1
ATOM 1874 C CA . THR A 1 245 ? -16.203 12.703 6.863 1 98.06 245 THR A CA 1
ATOM 1875 C C . THR A 1 245 ? -17.25 11.586 6.891 1 98.06 245 THR A C 1
ATOM 1877 O O . THR A 1 245 ? -18.438 11.828 6.699 1 98.06 245 THR A O 1
ATOM 1880 N N . ALA A 1 246 ? -16.812 10.422 6.992 1 97.56 246 ALA A N 1
ATOM 1881 C CA . ALA A 1 246 ? -17.641 9.25 7.254 1 97.56 246 ALA A CA 1
ATOM 1882 C C . ALA A 1 246 ? -17.266 8.594 8.578 1 97.56 246 ALA A C 1
ATOM 1884 O O . ALA A 1 246 ? -16.094 8.273 8.812 1 97.56 246 ALA A O 1
ATOM 1885 N N . GLU A 1 247 ? -18.219 8.453 9.398 1 96.88 247 GLU A N 1
ATOM 1886 C CA . GLU A 1 247 ? -18.016 7.844 10.711 1 96.88 247 GLU A CA 1
ATOM 1887 C C . GLU A 1 247 ? -18.562 6.422 10.758 1 96.88 247 GLU A C 1
ATOM 1889 O O . GLU A 1 247 ? -19.641 6.152 10.227 1 96.88 247 GLU A O 1
ATOM 1894 N N . THR A 1 248 ? -17.797 5.516 11.391 1 95.81 248 THR A N 1
ATOM 1895 C CA . THR A 1 248 ? -18.219 4.129 11.5 1 95.81 248 THR A CA 1
ATOM 1896 C C . THR A 1 248 ? -18.766 3.846 12.906 1 95.81 248 THR A C 1
ATOM 1898 O O . THR A 1 248 ? -18.625 4.672 13.805 1 95.81 248 THR A O 1
ATOM 1901 N N . THR A 1 249 ? -19.344 2.666 13.109 1 94.75 249 THR A N 1
ATOM 1902 C CA . THR A 1 249 ? -19.891 2.229 14.391 1 94.75 249 THR A CA 1
ATOM 1903 C C . THR A 1 249 ? -18.781 2.01 15.414 1 94.75 249 THR A C 1
ATOM 1905 O O . THR A 1 249 ? -19.031 2.006 16.625 1 94.75 249 THR A O 1
ATOM 1908 N N . GLU A 1 250 ? -17.531 1.864 14.961 1 94.69 250 GLU A N 1
ATOM 1909 C CA . GLU A 1 250 ? -16.391 1.654 15.844 1 94.69 250 GLU A CA 1
ATOM 1910 C C . GLU A 1 250 ? -15.672 2.971 16.156 1 94.69 250 GLU A C 1
ATOM 1912 O O . GLU A 1 250 ? -14.602 2.977 16.766 1 94.69 250 GLU A O 1
ATOM 1917 N N . GLY A 1 251 ? -16.25 4.062 15.68 1 94.5 251 GLY A N 1
ATOM 1918 C CA . GLY A 1 251 ? -15.68 5.371 15.961 1 94.5 251 GLY A CA 1
ATOM 1919 C C . GLY A 1 251 ? -14.547 5.75 15.016 1 94.5 251 GLY A C 1
ATOM 1920 O O . GLY A 1 251 ? -13.766 6.652 15.312 1 94.5 251 GLY A O 1
ATOM 1921 N N . VAL A 1 252 ? -14.43 5.078 13.93 1 96.75 252 VAL A N 1
ATOM 1922 C CA . VAL A 1 252 ? -13.445 5.414 12.906 1 96.75 252 VAL A CA 1
ATOM 1923 C C . VAL A 1 252 ? -13.961 6.566 12.055 1 96.75 252 VAL A C 1
ATOM 1925 O O . VAL A 1 252 ? -15.141 6.605 11.695 1 96.75 252 VAL A O 1
ATOM 1928 N N . ILE A 1 253 ? -13.062 7.5 11.711 1 98 253 ILE A N 1
ATOM 1929 C CA . ILE A 1 253 ? -13.445 8.625 10.859 1 98 253 ILE A CA 1
ATOM 1930 C C . ILE A 1 253 ? -12.586 8.625 9.594 1 98 253 ILE A C 1
ATOM 1932 O O . ILE A 1 253 ? -11.367 8.797 9.664 1 98 253 ILE A O 1
ATOM 1936 N N . TYR A 1 254 ? -13.25 8.445 8.453 1 97.12 254 TYR A N 1
ATOM 1937 C CA . TYR A 1 254 ? -12.625 8.648 7.148 1 97.12 254 TYR A CA 1
ATOM 1938 C C . TYR A 1 254 ? -12.875 10.07 6.641 1 97.12 254 TYR A C 1
ATOM 1940 O O . TYR A 1 254 ? -13.891 10.68 6.98 1 97.12 254 TYR A O 1
ATOM 1948 N N . GLN A 1 255 ? -11.953 10.547 5.883 1 97.44 255 GLN A N 1
ATOM 1949 C CA . GLN A 1 255 ? -12.164 11.906 5.406 1 97.44 255 GLN A CA 1
ATOM 1950 C C . GLN A 1 255 ? -11.766 12.047 3.943 1 97.44 255 GLN A C 1
ATOM 1952 O O . GLN A 1 255 ? -10.969 11.258 3.432 1 97.44 255 GLN A O 1
ATOM 1957 N N . ALA A 1 256 ? -12.336 13.023 3.285 1 96.25 256 ALA A N 1
ATOM 1958 C CA . ALA A 1 256 ? -12.031 13.422 1.914 1 96.25 256 ALA A CA 1
ATOM 1959 C C . ALA A 1 256 ? -12.266 14.914 1.712 1 96.25 256 ALA A C 1
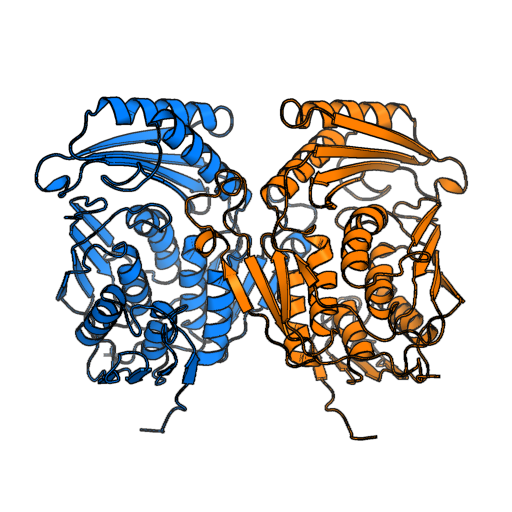ATOM 1961 O O . ALA A 1 256 ? -13.18 15.492 2.301 1 96.25 256 ALA A O 1
ATOM 1962 N N . GLU A 1 257 ? -11.398 15.461 0.861 1 96.81 257 GLU A N 1
ATOM 1963 C CA . GLU A 1 257 ? -11.547 16.906 0.648 1 96.81 257 GLU A CA 1
ATOM 1964 C C . GLU A 1 257 ? -11.031 17.312 -0.73 1 96.81 257 GLU A C 1
ATOM 1966 O O . GLU A 1 257 ? -10.273 16.562 -1.36 1 96.81 257 GLU A O 1
ATOM 1971 N N . ALA A 1 258 ? -11.555 18.375 -1.166 1 95.88 258 ALA A N 1
ATOM 1972 C CA . ALA A 1 258 ? -11.078 19.047 -2.373 1 95.88 258 ALA A CA 1
ATOM 1973 C C . ALA A 1 258 ? -11.344 20.547 -2.305 1 95.88 258 ALA A C 1
ATOM 1975 O O . ALA A 1 258 ? -12.234 21 -1.573 1 95.88 258 ALA A O 1
ATOM 1976 N N . ILE A 1 259 ? -10.531 21.297 -2.975 1 95.94 259 ILE A N 1
ATOM 1977 C CA . ILE A 1 259 ? -10.609 22.75 -2.896 1 95.94 259 ILE A CA 1
ATOM 1978 C C . ILE A 1 259 ? -10.438 23.359 -4.289 1 95.94 259 ILE A C 1
ATOM 1980 O O . ILE A 1 259 ? -9.93 22.703 -5.195 1 95.94 259 ILE A O 1
ATOM 1984 N N . SER A 1 260 ? -10.891 24.562 -4.453 1 95 260 SER A N 1
ATOM 1985 C CA . SER A 1 260 ? -10.766 25.297 -5.715 1 95 260 SER A CA 1
ATOM 1986 C C . SER A 1 260 ? -9.305 25.641 -6.008 1 95 260 SER A C 1
ATOM 1988 O O . SER A 1 260 ? -8.469 25.625 -5.105 1 95 260 SER A O 1
ATOM 1990 N N . ARG A 1 261 ? -9.086 25.938 -7.227 1 92.31 261 ARG A N 1
ATOM 1991 C CA . ARG A 1 261 ? -7.75 26.344 -7.641 1 92.31 261 ARG A CA 1
ATOM 1992 C C . ARG A 1 261 ? -7.398 27.719 -7.066 1 92.31 261 ARG A C 1
ATOM 1994 O O . ARG A 1 261 ? -8.188 28.656 -7.16 1 92.31 261 ARG A O 1
ATOM 2001 N N . PRO A 1 262 ? -6.215 27.734 -6.445 1 92.5 262 PRO A N 1
ATOM 2002 C CA . PRO A 1 262 ? -5.809 29.031 -5.902 1 92.5 262 PRO A CA 1
ATOM 2003 C C . PRO A 1 262 ? -5.707 30.109 -6.977 1 92.5 262 PRO A C 1
ATOM 2005 O O . PRO A 1 262 ? -5.324 29.828 -8.117 1 92.5 262 PRO A O 1
ATOM 2008 N N . LYS A 1 263 ? -5.961 31.25 -6.539 1 88.75 263 LYS A N 1
ATOM 2009 C CA . LYS A 1 263 ? -5.863 32.375 -7.441 1 88.75 263 LYS A CA 1
ATOM 2010 C C . LYS A 1 263 ? -4.453 32.531 -8.008 1 88.75 263 LYS A C 1
ATOM 2012 O O . LYS A 1 263 ? -3.471 32.406 -7.266 1 88.75 263 LYS A O 1
ATOM 2017 N N . GLY A 1 264 ? -4.398 32.625 -9.289 1 85.62 264 GLY A N 1
ATOM 2018 C CA . GLY A 1 264 ? -3.107 32.875 -9.922 1 85.62 264 GLY A CA 1
ATOM 2019 C C . GLY A 1 264 ? -2.461 31.609 -10.461 1 85.62 264 GLY A C 1
ATOM 2020 O O . GLY A 1 264 ? -1.481 31.688 -11.211 1 85.62 264 GLY A O 1
ATOM 2021 N N . GLU A 1 265 ? -2.871 30.469 -9.984 1 84.75 265 GLU A N 1
ATOM 2022 C CA . GLU A 1 265 ? -2.309 29.219 -10.492 1 84.75 265 GLU A CA 1
ATOM 2023 C C . GLU A 1 265 ? -2.812 28.922 -11.898 1 84.75 265 GLU A C 1
ATOM 2025 O O . GLU A 1 265 ? -3.945 29.266 -12.242 1 84.75 265 GLU A O 1
ATOM 2030 N N . SER A 1 266 ? -1.965 28.375 -12.656 1 82.81 266 SER A N 1
ATOM 2031 C CA . SER A 1 266 ? -2.297 28.078 -14.047 1 82.81 266 SER A CA 1
ATOM 2032 C C . SER A 1 266 ? -3.275 26.906 -14.148 1 82.81 266 SER A C 1
ATOM 2034 O O . SER A 1 266 ? -3.256 26 -13.312 1 82.81 266 SER A O 1
ATOM 2036 N N . GLY A 1 267 ? -4.172 27.031 -15.102 1 80.06 267 GLY A N 1
ATOM 2037 C CA . GLY A 1 267 ? -5.105 25.953 -15.359 1 80.06 267 GLY A CA 1
ATOM 2038 C C . GLY A 1 267 ? -6.559 26.391 -15.32 1 80.06 267 GLY A C 1
ATOM 2039 O O . GLY A 1 267 ? -6.859 27.531 -14.945 1 80.06 267 GLY A O 1
ATOM 2040 N N . ASP A 1 268 ? -7.441 25.578 -15.711 1 81.81 268 ASP A N 1
ATOM 2041 C CA . ASP A 1 268 ? -8.875 25.875 -15.719 1 81.81 268 ASP A CA 1
ATOM 2042 C C . ASP A 1 268 ? -9.453 25.828 -14.305 1 81.81 268 ASP A C 1
ATOM 2044 O O . ASP A 1 268 ? -9.062 24.969 -13.5 1 81.81 268 ASP A O 1
ATOM 2048 N N . PRO A 1 269 ? -10.266 26.859 -14.07 1 85.62 269 PRO A N 1
ATOM 2049 C CA . PRO A 1 269 ? -10.922 26.797 -12.766 1 85.62 269 PRO A CA 1
ATOM 2050 C C . PRO A 1 269 ? -11.727 25.516 -12.562 1 85.62 269 PRO A C 1
ATOM 2052 O O . PRO A 1 269 ? -12.32 25 -13.508 1 85.62 269 PRO A O 1
ATOM 2055 N N . ILE A 1 270 ? -11.711 25.016 -11.375 1 90.56 270 ILE A N 1
ATOM 2056 C CA . ILE A 1 270 ? -12.508 23.844 -11.047 1 90.56 270 ILE A CA 1
ATOM 2057 C C . ILE A 1 270 ? -13.914 24.281 -10.625 1 90.56 270 ILE A C 1
ATOM 2059 O O . ILE A 1 270 ? -14.07 25.109 -9.734 1 90.56 270 ILE A O 1
ATOM 2063 N N . LEU A 1 271 ? -14.898 23.719 -11.25 1 94.62 271 LEU A N 1
ATOM 2064 C CA . LEU A 1 271 ? -16.281 24.047 -10.945 1 94.62 271 LEU A CA 1
ATOM 2065 C C . LEU A 1 271 ? -16.703 23.453 -9.609 1 94.62 271 LEU A C 1
ATOM 2067 O O . LEU A 1 271 ? -16.25 22.375 -9.242 1 94.62 271 LEU A O 1
ATOM 2071 N N . PRO A 1 272 ? -17.578 24.188 -8.938 1 96.88 272 PRO A N 1
ATOM 2072 C CA . PRO A 1 272 ? -18.062 23.672 -7.66 1 96.88 272 PRO A CA 1
ATOM 2073 C C . PRO A 1 272 ? -18.672 22.266 -7.785 1 96.88 272 PRO A C 1
ATOM 2075 O O . PRO A 1 272 ? -18.484 21.438 -6.898 1 96.88 272 PRO A O 1
ATOM 2078 N N . GLU A 1 273 ? -19.344 22.031 -8.898 1 97.12 273 GLU A N 1
ATOM 2079 C CA . GLU A 1 273 ? -19.953 20.719 -9.133 1 97.12 273 GLU A CA 1
ATOM 2080 C C . GLU A 1 273 ? -18.891 19.641 -9.219 1 97.12 273 GLU A C 1
ATOM 2082 O O . GLU A 1 273 ? -19.078 18.531 -8.703 1 97.12 273 GLU A O 1
ATOM 2087 N N . ASP A 1 274 ? -17.859 20 -9.812 1 94.44 274 ASP A N 1
ATOM 2088 C CA . ASP A 1 274 ? -16.766 19.031 -9.945 1 94.44 274 ASP A CA 1
ATOM 2089 C C . ASP A 1 274 ? -16.125 18.734 -8.586 1 94.44 274 ASP A C 1
ATOM 2091 O O . ASP A 1 274 ? -15.773 17.594 -8.297 1 94.44 274 ASP A O 1
ATOM 2095 N N . ILE A 1 275 ? -16 19.703 -7.793 1 96.31 275 ILE A N 1
ATOM 2096 C CA . ILE A 1 275 ? -15.453 19.547 -6.449 1 96.31 275 ILE A CA 1
ATOM 2097 C C . ILE A 1 275 ? -16.359 18.625 -5.633 1 96.31 275 ILE A C 1
ATOM 2099 O O . ILE A 1 275 ? -15.875 17.688 -4.984 1 96.31 275 ILE A O 1
ATOM 2103 N N . GLY A 1 276 ? -17.641 18.891 -5.73 1 97.38 276 GLY A N 1
ATOM 2104 C CA . GLY A 1 276 ? -18.594 18.062 -5.012 1 97.38 276 GLY A CA 1
ATOM 2105 C C . GLY A 1 276 ? -18.531 16.609 -5.41 1 97.38 276 GLY A C 1
ATOM 2106 O O . GLY A 1 276 ? -18.469 15.727 -4.551 1 97.38 276 GLY A O 1
ATOM 2107 N N . THR A 1 277 ? -18.531 16.438 -6.68 1 94.38 277 THR A N 1
ATOM 2108 C CA . THR A 1 277 ? -18.484 15.086 -7.211 1 94.38 277 THR A CA 1
ATOM 2109 C C . THR A 1 277 ? -17.172 14.406 -6.82 1 94.38 277 THR A C 1
ATOM 2111 O O . THR A 1 277 ? -17.172 13.258 -6.379 1 94.38 277 THR A O 1
ATOM 2114 N N . GLN A 1 278 ? -16.141 15.125 -6.902 1 92.44 278 GLN A N 1
ATOM 2115 C CA . GLN A 1 278 ? -14.82 14.594 -6.586 1 92.44 278 GLN A CA 1
ATOM 2116 C C . GLN A 1 278 ? -14.734 14.18 -5.121 1 92.44 278 GLN A C 1
ATOM 2118 O O . GLN A 1 278 ? -14.258 13.086 -4.809 1 92.44 278 GLN A O 1
ATOM 2123 N N . VAL A 1 279 ? -15.172 14.977 -4.277 1 96.31 279 VAL A N 1
ATOM 2124 C CA . VAL A 1 279 ? -15.07 14.695 -2.848 1 96.31 279 VAL A CA 1
ATOM 2125 C C . VAL A 1 279 ? -15.977 13.516 -2.488 1 96.31 279 VAL A C 1
ATOM 2127 O O . VAL A 1 279 ? -15.602 12.672 -1.674 1 96.31 279 VAL A O 1
ATOM 2130 N N . GLY A 1 280 ? -17.125 13.516 -3.094 1 94.5 280 GLY A N 1
ATOM 2131 C CA . GLY A 1 280 ? -18 12.367 -2.889 1 94.5 280 GLY A CA 1
ATOM 2132 C C . GLY A 1 280 ? -17.344 11.055 -3.271 1 94.5 280 GLY A C 1
ATOM 2133 O O . GLY A 1 280 ? -17.359 10.094 -2.492 1 94.5 280 GLY A O 1
ATOM 2134 N N . HIS A 1 281 ? -16.781 11.086 -4.395 1 89 281 HIS A N 1
ATOM 2135 C CA . HIS A 1 281 ? -16.109 9.883 -4.875 1 89 281 HIS A CA 1
ATOM 2136 C C . HIS A 1 281 ? -14.906 9.531 -4 1 89 281 HIS A C 1
ATOM 2138 O O . HIS A 1 281 ? -14.656 8.359 -3.721 1 89 281 HIS A O 1
ATOM 2144 N N . LEU A 1 282 ? -14.164 10.5 -3.588 1 91.62 282 LEU A N 1
ATOM 2145 C CA . LEU A 1 282 ? -13 10.281 -2.744 1 91.62 282 LEU A CA 1
ATOM 2146 C C . LEU A 1 282 ? -13.398 9.68 -1.403 1 91.62 282 LEU A C 1
ATOM 2148 O O . LEU A 1 282 ? -12.703 8.812 -0.874 1 91.62 282 LEU A O 1
ATOM 2152 N N . LEU A 1 283 ? -14.461 10.148 -0.914 1 94.56 283 LEU A N 1
ATOM 2153 C CA . LEU A 1 283 ? -14.914 9.617 0.367 1 94.56 283 LEU A CA 1
ATOM 2154 C C . LEU A 1 283 ? -15.32 8.156 0.234 1 94.56 283 LEU A C 1
ATOM 2156 O O . LEU A 1 283 ? -14.977 7.328 1.082 1 94.56 283 LEU A O 1
ATOM 2160 N N . LEU A 1 284 ? -16.031 7.875 -0.836 1 90.06 284 LEU A N 1
ATOM 2161 C CA . LEU A 1 284 ? -16.422 6.492 -1.083 1 90.06 284 LEU A CA 1
ATOM 2162 C C . LEU A 1 284 ? -15.195 5.602 -1.258 1 90.06 284 LEU A C 1
ATOM 2164 O O . LEU A 1 284 ? -15.188 4.453 -0.818 1 90.06 284 LEU A O 1
ATOM 2168 N N . GLN A 1 285 ? -14.273 6.16 -1.819 1 86.5 285 GLN A N 1
ATOM 2169 C CA . GLN A 1 285 ? -13.023 5.426 -1.979 1 86.5 285 GLN A CA 1
ATOM 2170 C C . GLN A 1 285 ? -12.375 5.137 -0.626 1 86.5 285 GLN A C 1
ATOM 2172 O O . GLN A 1 285 ? -11.906 4.023 -0.383 1 86.5 285 GLN A O 1
ATOM 2177 N N . GLN A 1 286 ? -12.312 6.105 0.179 1 91.5 286 GLN A N 1
ATOM 2178 C CA . GLN A 1 286 ? -11.727 5.914 1.505 1 91.5 286 GLN A CA 1
ATOM 2179 C C . GLN A 1 286 ? -12.492 4.855 2.293 1 91.5 286 GLN A C 1
ATOM 2181 O O . GLN A 1 286 ? -11.898 4.051 3.006 1 91.5 286 GLN A O 1
ATOM 2186 N N . ILE A 1 287 ? -13.742 4.898 2.146 1 91.5 287 ILE A N 1
ATOM 2187 C CA . ILE A 1 287 ? -14.594 3.91 2.805 1 91.5 287 ILE A CA 1
ATOM 2188 C C . ILE A 1 287 ? -14.273 2.516 2.273 1 91.5 287 ILE A C 1
ATOM 2190 O O . ILE A 1 287 ? -14.172 1.56 3.045 1 91.5 287 ILE A O 1
ATOM 2194 N N . TYR A 1 288 ? -14.07 2.469 1.051 1 86.44 288 TYR A N 1
ATOM 2195 C CA . TYR A 1 288 ? -13.75 1.197 0.409 1 86.44 288 TYR A CA 1
ATOM 2196 C C . TYR A 1 288 ? -12.406 0.665 0.887 1 86.44 288 TYR A C 1
ATOM 2198 O O . TYR A 1 288 ? -12.266 -0.533 1.144 1 86.44 288 TYR A O 1
ATOM 2206 N N . LEU A 1 289 ? -11.406 1.528 0.93 1 87.19 289 LEU A N 1
ATOM 2207 C CA . LEU A 1 289 ? -10.086 1.118 1.38 1 87.19 289 LEU A CA 1
ATOM 2208 C C . LEU A 1 289 ? -10.133 0.587 2.809 1 87.19 289 LEU A C 1
ATOM 2210 O O . LEU A 1 289 ? -9.422 -0.365 3.146 1 87.19 289 LEU A O 1
ATOM 2214 N N . GLY A 1 290 ? -10.883 1.302 3.633 1 90.12 290 GLY A N 1
ATOM 2215 C CA . GLY A 1 290 ? -11.164 0.807 4.973 1 90.12 290 GLY A CA 1
ATOM 2216 C C . GLY A 1 290 ? -10.016 1.003 5.938 1 90.12 290 GLY A C 1
ATOM 2217 O O . GLY A 1 290 ? -9.219 1.931 5.777 1 90.12 290 GLY A O 1
ATOM 2218 N N . GLY A 1 291 ? -9.977 0.102 6.957 1 93.44 291 GLY A N 1
ATOM 2219 C CA . GLY A 1 291 ? -9.062 0.248 8.078 1 93.44 291 GLY A CA 1
ATOM 2220 C C . GLY A 1 291 ? -9.734 0.813 9.32 1 93.44 291 GLY A C 1
ATOM 2221 O O . GLY A 1 291 ? -10.828 1.368 9.242 1 93.44 291 GLY A O 1
ATOM 2222 N N . ALA A 1 292 ? -9.117 0.592 10.398 1 97.06 292 ALA A N 1
ATOM 2223 C CA . ALA A 1 292 ? -9.648 1.116 11.656 1 97.06 292 ALA A CA 1
ATOM 2224 C C . ALA A 1 292 ? -9.195 2.553 11.891 1 97.06 292 ALA A C 1
ATOM 2226 O O . ALA A 1 292 ? -9.234 3.045 13.016 1 97.06 292 ALA A O 1
ATOM 2227 N N . LEU A 1 293 ? -8.672 3.16 10.891 1 97.44 293 LEU A N 1
ATOM 2228 C CA . LEU A 1 293 ? -8.273 4.562 10.867 1 97.44 293 LEU A CA 1
ATOM 2229 C C . LEU A 1 293 ? -8.211 5.086 9.438 1 97.44 293 LEU A C 1
ATOM 2231 O O . LEU A 1 293 ? -8.164 4.301 8.484 1 97.44 293 LEU A O 1
ATOM 2235 N N . ASP A 1 294 ? -8.258 6.387 9.352 1 96.56 294 ASP A N 1
ATOM 2236 C CA . ASP A 1 294 ? -8.031 7.016 8.055 1 96.56 294 ASP A CA 1
ATOM 2237 C C . ASP A 1 294 ? -6.59 6.832 7.594 1 96.56 294 ASP A C 1
ATOM 2239 O O . ASP A 1 294 ? -5.664 6.871 8.406 1 96.56 294 ASP A O 1
ATOM 2243 N N . SER A 1 295 ? -6.391 6.727 6.312 1 93.75 295 SER A N 1
ATOM 2244 C CA . SER A 1 295 ? -5.062 6.48 5.758 1 93.75 295 SER A CA 1
ATOM 2245 C C . SER A 1 295 ? -4.082 7.574 6.168 1 93.75 295 SER A C 1
ATOM 2247 O O . SER A 1 295 ? -2.895 7.312 6.363 1 93.75 295 SER A O 1
ATOM 2249 N N . SER A 1 296 ? -4.547 8.758 6.355 1 95.56 296 SER A N 1
ATOM 2250 C CA . SER A 1 296 ? -3.678 9.883 6.684 1 95.56 296 SER A CA 1
ATOM 2251 C C . SER A 1 296 ? -3.137 9.766 8.102 1 95.56 296 SER A C 1
ATOM 2253 O O . SER A 1 296 ? -2.135 10.391 8.445 1 95.56 296 SER A O 1
ATOM 2255 N N . ALA A 1 297 ? -3.799 8.977 8.906 1 97.88 297 ALA A N 1
ATOM 2256 C CA . ALA A 1 297 ? -3.441 8.898 10.32 1 97.88 297 ALA A CA 1
ATOM 2257 C C . ALA A 1 297 ? -2.537 7.703 10.594 1 97.88 297 ALA A C 1
ATOM 2259 O O . ALA A 1 297 ? -2.188 7.43 11.75 1 97.88 297 ALA A O 1
ATOM 2260 N N . GLN A 1 298 ? -2.164 7.012 9.562 1 97.5 298 GLN A N 1
ATOM 2261 C CA . GLN A 1 298 ? -1.327 5.828 9.734 1 97.5 298 GLN A CA 1
ATOM 2262 C C . GLN A 1 298 ? 0.008 6.191 10.383 1 97.5 298 GLN A C 1
ATOM 2264 O O . GLN A 1 298 ? 0.533 5.438 11.203 1 97.5 298 GLN A O 1
ATOM 2269 N N . VAL A 1 299 ? 0.524 7.348 10.031 1 98.12 299 VAL A N 1
ATOM 2270 C CA . VAL A 1 299 ? 1.795 7.805 10.586 1 98.12 299 VAL A CA 1
ATOM 2271 C C . VAL A 1 299 ? 1.655 8.023 12.086 1 98.12 299 VAL A C 1
ATOM 2273 O O . VAL A 1 299 ? 2.543 7.66 12.859 1 98.12 299 VAL A O 1
ATOM 2276 N N . LEU A 1 300 ? 0.545 8.57 12.477 1 98.62 300 LEU A N 1
ATOM 2277 C CA . LEU A 1 300 ? 0.282 8.82 13.891 1 98.62 300 LEU A CA 1
ATOM 2278 C C . LEU A 1 300 ? 0.175 7.512 14.664 1 98.62 300 LEU A C 1
ATOM 2280 O O . LEU A 1 300 ? 0.833 7.34 15.695 1 98.62 300 LEU A O 1
ATOM 2284 N N . ALA A 1 301 ? -0.599 6.625 14.164 1 98.62 301 ALA A N 1
ATOM 2285 C CA . ALA A 1 301 ? -0.82 5.348 14.836 1 98.62 301 ALA A CA 1
ATOM 2286 C C . ALA A 1 301 ? 0.482 4.559 14.953 1 98.62 301 ALA A C 1
ATOM 2288 O O . ALA A 1 301 ? 0.803 4.039 16.031 1 98.62 301 ALA A O 1
ATOM 2289 N N . SER A 1 302 ? 1.223 4.5 13.891 1 98.62 302 SER A N 1
ATOM 2290 C CA . SER A 1 302 ? 2.48 3.758 13.898 1 98.62 302 SER A CA 1
ATOM 2291 C C . SER A 1 302 ? 3.469 4.359 14.891 1 98.62 302 SER A C 1
ATOM 2293 O O . SER A 1 302 ? 4.156 3.627 15.609 1 98.62 302 SER A O 1
ATOM 2295 N N . THR A 1 303 ? 3.537 5.648 14.922 1 98.75 303 THR A N 1
ATOM 2296 C CA . THR A 1 303 ? 4.445 6.332 15.828 1 98.75 303 THR A CA 1
ATOM 2297 C C . THR A 1 303 ? 4.047 6.086 17.281 1 98.75 303 THR A C 1
ATOM 2299 O O . THR A 1 303 ? 4.887 5.73 18.109 1 98.75 303 THR A O 1
ATOM 2302 N N . PHE A 1 304 ? 2.771 6.227 17.547 1 98.56 304 PHE A N 1
ATOM 2303 C CA . PHE A 1 304 ? 2.301 6.07 18.922 1 98.56 304 PHE A CA 1
ATOM 2304 C C . PHE A 1 304 ? 2.432 4.621 19.375 1 98.56 304 PHE A C 1
ATOM 2306 O O . PHE A 1 304 ? 2.791 4.355 20.531 1 98.56 304 PHE A O 1
ATOM 2313 N N . MET A 1 305 ? 2.133 3.691 18.484 1 98.56 305 MET A N 1
ATOM 2314 C CA . MET A 1 305 ? 2.332 2.287 18.828 1 98.56 305 MET A CA 1
ATOM 2315 C C . MET A 1 305 ? 3.779 2.025 19.234 1 98.56 305 MET A C 1
ATOM 2317 O O . MET A 1 305 ? 4.039 1.27 20.172 1 98.56 305 MET A O 1
ATOM 2321 N N . THR A 1 306 ? 4.684 2.635 18.5 1 98.5 306 THR A N 1
ATOM 2322 C CA . THR A 1 306 ? 6.109 2.484 18.766 1 98.5 306 THR A CA 1
ATOM 2323 C C . THR A 1 306 ? 6.477 3.062 20.125 1 98.5 306 THR A C 1
ATOM 2325 O O . THR A 1 306 ? 7.309 2.504 20.844 1 98.5 306 THR A O 1
ATOM 2328 N N . LEU A 1 307 ? 5.812 4.133 20.516 1 98.12 307 LEU A N 1
ATOM 2329 C CA . LEU A 1 307 ? 6.191 4.871 21.719 1 98.12 307 LEU A CA 1
ATOM 2330 C C . LEU A 1 307 ? 5.398 4.387 22.922 1 98.12 307 LEU A C 1
ATOM 2332 O O . LEU A 1 307 ? 5.414 5.031 23.969 1 98.12 307 LEU A O 1
ATOM 2336 N N . CYS A 1 308 ? 4.719 3.318 22.844 1 97.31 308 CYS A N 1
ATOM 2337 C CA . CYS A 1 308 ? 4 2.703 23.953 1 97.31 308 CYS A CA 1
ATOM 2338 C C . CYS A 1 308 ? 4.953 1.93 24.844 1 97.31 308 CYS A C 1
ATOM 2340 O O . CYS A 1 308 ? 6.109 1.708 24.5 1 97.31 308 CYS A O 1
ATOM 2342 N N . PRO A 1 309 ? 4.449 1.604 26.062 1 96.12 309 PRO A N 1
ATOM 2343 C CA . PRO A 1 309 ? 5.195 0.645 26.875 1 96.12 309 PRO A CA 1
ATOM 2344 C C . PRO A 1 309 ? 5.434 -0.682 26.156 1 96.12 309 PRO A C 1
ATOM 2346 O O . PRO A 1 309 ? 4.883 -0.91 25.078 1 96.12 309 PRO A O 1
ATOM 2349 N N . LYS A 1 310 ? 6.344 -1.451 26.719 1 96.12 310 LYS A N 1
ATOM 2350 C CA . LYS A 1 310 ? 6.719 -2.715 26.094 1 96.12 310 LYS A CA 1
ATOM 2351 C C . LYS A 1 310 ? 5.551 -3.695 26.078 1 96.12 310 LYS A C 1
ATOM 2353 O O . LYS A 1 310 ? 5.602 -4.734 26.75 1 96.12 310 LYS A O 1
ATOM 2358 N N . ASP A 1 311 ? 4.543 -3.328 25.438 1 95.88 311 ASP A N 1
ATOM 2359 C CA . ASP A 1 311 ? 3.324 -4.105 25.234 1 95.88 311 ASP A CA 1
ATOM 2360 C C . ASP A 1 311 ? 2.938 -4.125 23.75 1 95.88 311 ASP A C 1
ATOM 2362 O O . ASP A 1 311 ? 3.383 -3.275 22.984 1 95.88 311 ASP A O 1
ATOM 2366 N N . VAL A 1 312 ? 2.139 -5.09 23.406 1 97.12 312 VAL A N 1
ATOM 2367 C CA . VAL A 1 312 ? 1.781 -5.293 22.016 1 97.12 312 VAL A CA 1
ATOM 2368 C C . VAL A 1 312 ? 0.581 -4.418 21.656 1 97.12 312 VAL A C 1
ATOM 2370 O O . VAL A 1 312 ? -0.374 -4.32 22.422 1 97.12 312 VAL A O 1
ATOM 2373 N N . SER A 1 313 ? 0.666 -3.693 20.594 1 98 313 SER A N 1
ATOM 2374 C CA . SER A 1 313 ? -0.452 -2.957 20.016 1 98 313 SER A CA 1
ATOM 2375 C C . SER A 1 313 ? -0.852 -3.539 18.656 1 98 313 SER A C 1
ATOM 2377 O O . SER A 1 313 ? -0.006 -4.047 17.922 1 98 313 SER A O 1
ATOM 2379 N N . HIS A 1 314 ? -2.158 -3.525 18.375 1 97.12 314 HIS A N 1
ATOM 2380 C CA . HIS A 1 314 ? -2.719 -3.953 17.094 1 97.12 314 HIS A CA 1
ATOM 2381 C C . HIS A 1 314 ? -3.578 -2.855 16.469 1 97.12 314 HIS A C 1
ATOM 2383 O O . HIS A 1 314 ? -4.375 -2.221 17.172 1 97.12 314 HIS A O 1
ATOM 2389 N N . PHE A 1 315 ? -3.381 -2.66 15.266 1 97.31 315 PHE A N 1
ATOM 2390 C CA . PHE A 1 315 ? -4.191 -1.683 14.555 1 97.31 315 PHE A CA 1
ATOM 2391 C C . PHE A 1 315 ? -4.465 -2.146 13.125 1 97.31 315 PHE A C 1
ATOM 2393 O O . PHE A 1 315 ? -3.543 -2.529 12.406 1 97.31 315 PHE A O 1
ATOM 2400 N N . LEU A 1 316 ? -5.699 -2.107 12.672 1 96.31 316 LEU A N 1
ATOM 2401 C CA . LEU A 1 316 ? -6.07 -2.494 11.312 1 96.31 316 LEU A CA 1
ATOM 2402 C C . LEU A 1 316 ? -5.918 -1.318 10.352 1 96.31 316 LEU A C 1
ATOM 2404 O O . LEU A 1 316 ? -6.617 -0.311 10.484 1 96.31 316 LEU A O 1
ATOM 2408 N N . TYR A 1 317 ? -5 -1.503 9.391 1 95.94 317 TYR A N 1
ATOM 2409 C CA . TYR A 1 317 ? -4.773 -0.471 8.383 1 95.94 317 TYR A CA 1
ATOM 2410 C C . TYR A 1 317 ? -5.477 -0.82 7.078 1 95.94 317 TYR A C 1
ATOM 2412 O O . TYR A 1 317 ? -5.672 -1.997 6.766 1 95.94 317 TYR A O 1
ATOM 2420 N N . GLY A 1 318 ? -5.988 0.233 6.391 1 92.38 318 GLY A N 1
ATOM 2421 C CA . GLY A 1 318 ? -6.148 0.025 4.961 1 92.38 318 GLY A CA 1
ATOM 2422 C C . GLY A 1 318 ? -4.832 -0.149 4.23 1 92.38 318 GLY A C 1
ATOM 2423 O O . GLY A 1 318 ? -3.781 -0.291 4.859 1 92.38 318 GLY A O 1
ATOM 2424 N N . PRO A 1 319 ? -4.879 -0.141 2.891 1 88.94 319 PRO A N 1
ATOM 2425 C CA . PRO A 1 319 ? -3.607 -0.179 2.168 1 88.94 319 PRO A CA 1
ATOM 2426 C C . PRO A 1 319 ? -2.631 0.897 2.637 1 88.94 319 PRO A C 1
ATOM 2428 O O . PRO A 1 319 ? -3.033 2.037 2.881 1 88.94 319 PRO A O 1
ATOM 2431 N N . LEU A 1 320 ? -1.381 0.51 2.779 1 91.56 320 LEU A N 1
ATOM 2432 C CA . LEU A 1 320 ? -0.38 1.462 3.248 1 91.56 320 LEU A CA 1
ATOM 2433 C C . LEU A 1 320 ? -0.032 2.469 2.158 1 91.56 320 LEU A C 1
ATOM 2435 O O . LEU A 1 320 ? 0.202 2.088 1.008 1 91.56 320 LEU A O 1
ATOM 2439 N N . SER A 1 321 ? -0.05 3.705 2.545 1 90.25 321 SER A N 1
ATOM 2440 C CA . SER A 1 321 ? 0.428 4.742 1.635 1 90.25 321 SER A CA 1
ATOM 2441 C C . SER A 1 321 ? 1.95 4.734 1.541 1 90.25 321 SER A C 1
ATOM 2443 O O . SER A 1 321 ? 2.627 4.129 2.375 1 90.25 321 SER A O 1
ATOM 2445 N N . VAL A 1 322 ? 2.506 5.387 0.531 1 90.25 322 VAL A N 1
ATOM 2446 C CA . VAL A 1 322 ? 3.951 5.52 0.385 1 90.25 322 VAL A CA 1
ATOM 2447 C C . VAL A 1 322 ? 4.535 6.195 1.623 1 90.25 322 VAL A C 1
ATOM 2449 O O . VAL A 1 322 ? 5.582 5.785 2.127 1 90.25 322 VAL A O 1
ATOM 2452 N N . TYR A 1 323 ? 3.84 7.203 2.078 1 93.5 323 TYR A N 1
ATOM 2453 C CA . TYR A 1 323 ? 4.289 7.918 3.268 1 93.5 323 TYR A CA 1
ATOM 2454 C C . TYR A 1 323 ? 4.328 6.992 4.477 1 93.5 323 TYR A C 1
ATOM 2456 O O . TYR A 1 323 ? 5.258 7.059 5.289 1 93.5 323 TYR A O 1
ATOM 2464 N N . SER A 1 324 ? 3.35 6.113 4.59 1 95 324 SER A N 1
ATOM 2465 C CA . SER A 1 324 ? 3.297 5.168 5.699 1 95 324 SER A CA 1
ATOM 2466 C C . SER A 1 324 ? 4.445 4.164 5.629 1 95 324 SER A C 1
ATOM 2468 O O . SER A 1 324 ? 5.012 3.789 6.656 1 95 324 SER A O 1
ATOM 2470 N N . ILE A 1 325 ? 4.719 3.723 4.449 1 93.81 325 ILE A N 1
ATOM 2471 C CA . ILE A 1 325 ? 5.812 2.773 4.273 1 93.81 325 ILE A CA 1
ATOM 2472 C C . ILE A 1 325 ? 7.125 3.41 4.723 1 93.81 325 ILE A C 1
ATOM 2474 O O . ILE A 1 325 ? 7.906 2.789 5.449 1 93.81 325 ILE A O 1
ATOM 2478 N N . HIS A 1 326 ? 7.344 4.676 4.371 1 94.75 326 HIS A N 1
ATOM 2479 C CA . HIS A 1 326 ? 8.547 5.383 4.789 1 94.75 326 HIS A CA 1
ATOM 2480 C C . HIS A 1 326 ? 8.547 5.625 6.297 1 94.75 326 HIS A C 1
ATOM 2482 O O . HIS A 1 326 ? 9.609 5.613 6.93 1 94.75 326 HIS A O 1
ATOM 2488 N N . THR A 1 327 ? 7.406 5.832 6.777 1 97.44 327 THR A N 1
ATOM 2489 C CA . THR A 1 327 ? 7.293 5.996 8.219 1 97.44 327 THR A CA 1
ATOM 2490 C C . THR A 1 327 ? 7.789 4.746 8.945 1 97.44 327 THR A C 1
ATOM 2492 O O . THR A 1 327 ? 8.586 4.844 9.883 1 97.44 327 THR A O 1
ATOM 2495 N N . LEU A 1 328 ? 7.352 3.59 8.477 1 96.81 328 LEU A N 1
ATOM 2496 C CA . LEU A 1 328 ? 7.758 2.336 9.102 1 96.81 328 LEU A CA 1
ATOM 2497 C C . LEU A 1 328 ? 9.266 2.123 8.961 1 96.81 328 LEU A C 1
ATOM 2499 O O . LEU A 1 328 ? 9.914 1.632 9.891 1 96.81 328 LEU A O 1
ATOM 2503 N N . ARG A 1 329 ? 9.789 2.506 7.828 1 94.81 329 ARG A N 1
ATOM 2504 C CA . ARG A 1 329 ? 11.227 2.408 7.609 1 94.81 329 ARG A CA 1
ATOM 2505 C C . ARG A 1 329 ? 11.992 3.305 8.578 1 94.81 329 ARG A C 1
ATOM 2507 O O . ARG A 1 329 ? 13 2.891 9.156 1 94.81 329 ARG A O 1
ATOM 2514 N N . HIS A 1 330 ? 11.547 4.512 8.734 1 97.5 330 HIS A N 1
ATOM 2515 C CA . HIS A 1 330 ? 12.203 5.445 9.641 1 97.5 330 HIS A CA 1
ATOM 2516 C C . HIS A 1 330 ? 12.086 4.988 11.086 1 97.5 330 HIS A C 1
ATOM 2518 O O . HIS A 1 330 ? 13.008 5.168 11.883 1 97.5 330 HIS A O 1
ATOM 2524 N N . ILE A 1 331 ? 10.953 4.426 11.43 1 98.06 331 ILE A N 1
ATOM 2525 C CA . ILE A 1 331 ? 10.766 3.91 12.781 1 98.06 331 ILE A CA 1
ATOM 2526 C C . ILE A 1 331 ? 11.797 2.824 13.07 1 98.06 331 ILE A C 1
ATOM 2528 O O . ILE A 1 331 ? 12.359 2.77 14.164 1 98.06 331 ILE A O 1
ATOM 2532 N N . LYS A 1 332 ? 12.008 1.998 12.109 1 95.81 332 LYS A N 1
ATOM 2533 C CA . LYS A 1 332 ? 13.039 0.975 12.266 1 95.81 332 LYS A CA 1
ATOM 2534 C C . LYS A 1 332 ? 14.414 1.605 12.477 1 95.81 332 LYS A C 1
ATOM 2536 O O . LYS A 1 332 ? 15.188 1.161 13.328 1 95.81 332 LYS A O 1
ATOM 2541 N N . GLN A 1 333 ? 14.734 2.602 11.758 1 95.06 333 GLN A N 1
ATOM 2542 C CA . GLN A 1 333 ? 16.047 3.25 11.805 1 95.06 333 GLN A CA 1
ATOM 2543 C C . GLN A 1 333 ? 16.234 3.988 13.125 1 95.06 333 GLN A C 1
ATOM 2545 O O . GLN A 1 333 ? 17.312 3.936 13.719 1 95.06 333 GLN A O 1
ATOM 2550 N N . PHE A 1 334 ? 15.211 4.637 13.617 1 97.62 334 PHE A N 1
ATOM 2551 C CA . PHE A 1 334 ? 15.344 5.512 14.781 1 97.62 334 PHE A CA 1
ATOM 2552 C C . PHE A 1 334 ? 15.109 4.738 16.078 1 97.62 334 PHE A C 1
ATOM 2554 O O . PHE A 1 334 ? 15.734 5.023 17.094 1 97.62 334 PHE A O 1
ATOM 2561 N N . PHE A 1 335 ? 14.203 3.715 16.047 1 97.5 335 PHE A N 1
ATOM 2562 C CA . PHE A 1 335 ? 13.758 3.086 17.281 1 97.5 335 PHE A CA 1
ATOM 2563 C C . PHE A 1 335 ? 14.023 1.586 17.25 1 97.5 335 PHE A C 1
ATOM 2565 O O . PHE A 1 335 ? 13.773 0.89 18.234 1 97.5 335 PHE A O 1
ATOM 2572 N N . GLU A 1 336 ? 14.438 1.06 16.062 1 95.69 336 GLU A N 1
ATOM 2573 C CA . GLU A 1 336 ? 14.75 -0.354 15.883 1 95.69 336 GLU A CA 1
ATOM 2574 C C . GLU A 1 336 ? 13.516 -1.226 16.094 1 95.69 336 GLU A C 1
ATOM 2576 O O . GLU A 1 336 ? 13.602 -2.293 16.703 1 95.69 336 GLU A O 1
ATOM 2581 N N . VAL A 1 337 ? 12.383 -0.696 15.695 1 95.94 337 VAL A N 1
ATOM 2582 C CA . VAL A 1 337 ? 11.133 -1.44 15.773 1 95.94 337 VAL A CA 1
ATOM 2583 C C . VAL A 1 337 ? 10.688 -1.856 14.375 1 95.94 337 VAL A C 1
ATOM 2585 O O . VAL A 1 337 ? 10.602 -1.022 13.469 1 95.94 337 VAL A O 1
ATOM 2588 N N . GLU A 1 338 ? 10.484 -3.086 14.227 1 92.75 338 GLU A N 1
ATOM 2589 C CA . GLU A 1 338 ? 9.922 -3.602 12.977 1 92.75 338 GLU A CA 1
ATOM 2590 C C . GLU A 1 338 ? 8.484 -4.062 13.172 1 92.75 338 GLU A C 1
ATOM 2592 O O . GLU A 1 338 ? 8.203 -4.898 14.031 1 92.75 338 GLU A O 1
ATOM 2597 N N . PHE A 1 339 ? 7.637 -3.594 12.352 1 96 339 PHE A N 1
ATOM 2598 C CA . PHE A 1 339 ? 6.219 -3.914 12.453 1 96 339 PHE A CA 1
ATOM 2599 C C . PHE A 1 339 ? 5.91 -5.23 11.758 1 96 339 PHE A C 1
ATOM 2601 O O . PHE A 1 339 ? 6.461 -5.52 10.695 1 96 339 PHE A O 1
ATOM 2608 N N . LYS A 1 340 ? 5.086 -5.988 12.359 1 94.31 340 LYS A N 1
ATOM 2609 C CA . LYS A 1 340 ? 4.523 -7.16 11.703 1 94.31 340 LYS A CA 1
ATOM 2610 C C . LYS A 1 340 ? 3.279 -6.789 10.891 1 94.31 340 LYS A C 1
ATOM 2612 O O . LYS A 1 340 ? 2.34 -6.199 11.43 1 94.31 340 LYS A O 1
ATOM 2617 N N . LEU A 1 341 ? 3.262 -7.102 9.633 1 93.75 341 LEU A N 1
ATOM 2618 C CA . LEU A 1 341 ? 2.139 -6.824 8.742 1 93.75 341 LEU A CA 1
ATOM 2619 C C . LEU A 1 341 ? 1.493 -8.125 8.266 1 93.75 341 LEU A C 1
ATOM 2621 O O . LEU A 1 341 ? 2.152 -8.953 7.633 1 93.75 341 LEU A O 1
ATOM 2625 N N . ASP A 1 342 ? 0.243 -8.297 8.555 1 89.81 342 ASP A N 1
ATOM 2626 C CA . ASP A 1 342 ? -0.498 -9.469 8.102 1 89.81 342 ASP A CA 1
ATOM 2627 C C . ASP A 1 342 ? -1.67 -9.062 7.207 1 89.81 342 ASP A C 1
ATOM 2629 O O . ASP A 1 342 ? -2.404 -8.125 7.523 1 89.81 342 ASP A O 1
ATOM 2633 N N . SER A 1 343 ? -1.75 -9.812 6.121 1 82.06 343 SER A N 1
ATOM 2634 C CA . SER A 1 343 ? -2.914 -9.555 5.277 1 82.06 343 SER A CA 1
ATOM 2635 C C . SER A 1 343 ? -4.207 -9.906 6 1 82.06 343 SER A C 1
ATOM 2637 O O . SER A 1 343 ? -4.309 -10.969 6.621 1 82.06 343 SER A O 1
ATOM 2639 N N . TYR A 1 344 ? -5.082 -9.078 5.883 1 71.94 344 TYR A N 1
ATOM 2640 C CA . TYR A 1 344 ? -6.34 -9.242 6.598 1 71.94 344 TYR A CA 1
ATOM 2641 C C . TYR A 1 344 ? -7.137 -10.414 6.031 1 71.94 344 TYR A C 1
ATOM 2643 O O . TYR A 1 344 ? -7.879 -11.078 6.762 1 71.94 344 TYR A O 1
ATOM 2651 N N . ARG A 1 345 ? -7.027 -10.664 4.812 1 60.81 345 ARG A N 1
ATOM 2652 C CA . ARG A 1 345 ? -7.734 -11.789 4.199 1 60.81 345 ARG A CA 1
ATOM 2653 C C . ARG A 1 345 ? -7.426 -13.094 4.926 1 60.81 345 ARG A C 1
ATOM 2655 O O . ARG A 1 345 ? -8.289 -13.961 5.035 1 60.81 345 ARG A O 1
ATOM 2662 N N . LYS A 1 346 ? -6.293 -13.203 5.375 1 54.09 346 LYS A N 1
ATOM 2663 C CA . LYS A 1 346 ? -5.832 -14.445 5.984 1 54.09 346 LYS A CA 1
ATOM 2664 C C . LYS A 1 346 ? -6.422 -14.625 7.379 1 54.09 346 LYS A C 1
ATOM 2666 O O . LYS A 1 346 ? -6.512 -15.75 7.883 1 54.09 346 LYS A O 1
ATOM 2671 N N . ILE A 1 347 ? -6.707 -13.523 7.883 1 46.62 347 ILE A N 1
ATOM 2672 C CA . ILE A 1 347 ? -7.148 -13.586 9.273 1 46.62 347 ILE A CA 1
ATOM 2673 C C . ILE A 1 347 ? -8.664 -13.781 9.32 1 46.62 347 ILE A C 1
ATOM 2675 O O . ILE A 1 347 ? -9.203 -14.203 10.344 1 46.62 347 ILE A O 1
ATOM 2679 N N . GLU A 1 348 ? -9.352 -13.312 8.289 1 48.91 348 GLU A N 1
ATOM 2680 C CA . GLU A 1 348 ? -10.805 -13.375 8.367 1 48.91 348 GLU A CA 1
ATOM 2681 C C . GLU A 1 348 ? -11.297 -14.812 8.414 1 48.91 348 GLU A C 1
ATOM 2683 O O . GLU A 1 348 ? -10.898 -15.641 7.59 1 48.91 348 GLU A O 1
ATOM 2688 N N . THR A 1 349 ? -11.609 -15.305 9.5 1 43.72 349 THR A N 1
ATOM 2689 C CA . THR A 1 349 ? -12.375 -16.531 9.703 1 43.72 349 THR A CA 1
ATOM 2690 C C . THR A 1 349 ? -13.68 -16.484 8.922 1 43.72 349 THR A C 1
ATOM 2692 O O . THR A 1 349 ? -14.18 -15.406 8.602 1 43.72 349 THR A O 1
ATOM 2695 N N . GLU A 1 350 ? -14.25 -17.625 8.359 1 41.78 350 GLU A N 1
ATOM 2696 C CA . GLU A 1 350 ? -15.477 -17.953 7.633 1 41.78 350 GLU A CA 1
ATOM 2697 C C . GLU A 1 350 ? -16.641 -17.078 8.094 1 41.78 350 GLU A C 1
ATOM 2699 O O . GLU A 1 350 ? -17.594 -16.859 7.336 1 41.78 350 GLU A O 1
ATOM 2704 N N . ASP A 1 351 ? -16.859 -16.922 9.32 1 40.25 351 ASP A N 1
ATOM 2705 C CA . ASP A 1 351 ? -18.141 -16.453 9.859 1 40.25 351 ASP A CA 1
ATOM 2706 C C . ASP A 1 351 ? -18.312 -14.953 9.633 1 40.25 351 ASP A C 1
ATOM 2708 O O . ASP A 1 351 ? -19.312 -14.367 10.023 1 40.25 351 ASP A O 1
ATOM 2712 N N . ASP A 1 352 ? -17.328 -14.203 9.438 1 43.5 352 ASP A N 1
ATOM 2713 C CA . ASP A 1 352 ? -17.594 -12.773 9.547 1 43.5 352 ASP A CA 1
ATOM 2714 C C . ASP A 1 352 ? -18.109 -12.211 8.219 1 43.5 352 ASP A C 1
ATOM 2716 O O . ASP A 1 352 ? -17.312 -11.984 7.293 1 43.5 352 ASP A O 1
ATOM 2720 N N . ASP A 1 353 ? -19.25 -12.422 7.938 1 43.91 353 ASP A N 1
ATOM 2721 C CA . ASP A 1 353 ? -20.109 -11.938 6.852 1 43.91 353 ASP A CA 1
ATOM 2722 C C . ASP A 1 353 ? -19.734 -10.516 6.445 1 43.91 353 ASP A C 1
ATOM 2724 O O . ASP A 1 353 ? -19.875 -10.133 5.281 1 43.91 353 ASP A O 1
ATOM 2728 N N . ASP A 1 354 ? -19.688 -9.641 7.457 1 43.25 354 ASP A N 1
ATOM 2729 C CA . ASP A 1 354 ? -19.625 -8.188 7.336 1 43.25 354 ASP A CA 1
ATOM 2730 C C . ASP A 1 354 ? -18.344 -7.758 6.633 1 43.25 354 ASP A C 1
ATOM 2732 O O . ASP A 1 354 ? -18.297 -6.695 6.008 1 43.25 354 ASP A O 1
ATOM 2736 N N . GLU A 1 355 ? -17.125 -8.422 6.812 1 44.44 355 GLU A N 1
ATOM 2737 C CA . GLU A 1 355 ? -15.773 -7.898 6.613 1 44.44 355 GLU A CA 1
ATOM 2738 C C . GLU A 1 355 ? -15.273 -8.195 5.199 1 44.44 355 GLU A C 1
ATOM 2740 O O . GLU A 1 355 ? -14.141 -7.84 4.852 1 44.44 355 GLU A O 1
ATOM 2745 N N . LYS A 1 356 ? -16.062 -8.867 4.465 1 49.66 356 LYS A N 1
ATOM 2746 C CA . LYS A 1 356 ? -15.844 -9.133 3.047 1 49.66 356 LYS A CA 1
ATOM 2747 C C . LYS A 1 356 ? -16.031 -7.871 2.213 1 49.66 356 LYS A C 1
ATOM 2749 O O . LYS A 1 356 ? -16.016 -7.926 0.982 1 49.66 356 LYS A O 1
ATOM 2754 N N . ILE A 1 357 ? -16.344 -6.789 3.086 1 56.31 357 ILE A N 1
ATOM 2755 C CA . ILE A 1 357 ? -16.672 -5.566 2.359 1 56.31 357 ILE A CA 1
ATOM 2756 C C . ILE A 1 357 ? -15.414 -4.707 2.219 1 56.31 357 ILE A C 1
ATOM 2758 O O . ILE A 1 357 ? -14.641 -4.566 3.168 1 56.31 357 ILE A O 1
ATOM 2762 N N . GLY A 1 358 ? -15.094 -4.336 1.035 1 65.81 358 GLY A N 1
ATOM 2763 C CA . GLY A 1 358 ? -14.109 -3.34 0.659 1 65.81 358 GLY A CA 1
ATOM 2764 C C . GLY A 1 358 ? -12.836 -3.943 0.086 1 65.81 358 GLY A C 1
ATOM 2765 O O . GLY A 1 358 ? -12.883 -4.992 -0.557 1 65.81 358 GLY A O 1
ATOM 2766 N N . SER A 1 359 ? -11.797 -3.254 0.411 1 72.56 359 SER A N 1
ATOM 2767 C CA . SER A 1 359 ? -10.531 -3.623 -0.214 1 72.56 359 SER A CA 1
ATOM 2768 C C . SER A 1 359 ? -9.961 -4.898 0.398 1 72.56 359 SER A C 1
ATOM 2770 O O . SER A 1 359 ? -10.07 -5.113 1.607 1 72.56 359 SER A O 1
ATOM 2772 N N . ARG A 1 360 ? -9.312 -5.688 -0.387 1 70.69 360 ARG A N 1
ATOM 2773 C CA . ARG A 1 360 ? -8.648 -6.91 0.059 1 70.69 360 ARG A CA 1
ATOM 2774 C C . ARG A 1 360 ? -7.238 -6.621 0.551 1 70.69 360 ARG A C 1
ATOM 2776 O O . ARG A 1 360 ? -6.578 -7.496 1.108 1 70.69 360 ARG A O 1
ATOM 2783 N N . ASP A 1 361 ? -6.852 -5.426 0.441 1 78.62 361 ASP A N 1
ATOM 2784 C CA . ASP A 1 361 ? -5.461 -5.086 0.729 1 78.62 361 ASP A CA 1
ATOM 2785 C C . ASP A 1 361 ? -5.332 -4.43 2.1 1 78.62 361 ASP A C 1
ATOM 2787 O O . ASP A 1 361 ? -4.441 -3.6 2.314 1 78.62 361 ASP A O 1
ATOM 2791 N N . LYS A 1 362 ? -6.191 -4.797 3.008 1 88.56 362 LYS A N 1
ATOM 2792 C CA . LYS A 1 362 ? -6.055 -4.324 4.383 1 88.56 362 LYS A CA 1
ATOM 2793 C C . LYS A 1 362 ? -4.965 -5.094 5.125 1 88.56 362 LYS A C 1
ATOM 2795 O O . LYS A 1 362 ? -4.684 -6.25 4.801 1 88.56 362 LYS A O 1
ATOM 2800 N N . ALA A 1 363 ? -4.355 -4.387 6.121 1 92.56 363 ALA A N 1
ATOM 2801 C CA . ALA A 1 363 ? -3.217 -4.984 6.812 1 92.56 363 ALA A CA 1
ATOM 2802 C C . ALA A 1 363 ? -3.387 -4.895 8.328 1 92.56 363 ALA A C 1
ATOM 2804 O O . ALA A 1 363 ? -3.604 -3.809 8.867 1 92.56 363 ALA A O 1
ATOM 2805 N N . MET A 1 364 ? -3.355 -6.035 8.977 1 94.38 364 MET A N 1
ATOM 2806 C CA . MET A 1 364 ? -3.227 -6.016 10.43 1 94.38 364 MET A CA 1
ATOM 2807 C C . MET A 1 364 ? -1.792 -5.703 10.844 1 94.38 364 MET A C 1
ATOM 2809 O O . MET A 1 364 ? -0.883 -6.496 10.602 1 94.38 364 MET A O 1
ATOM 2813 N N . VAL A 1 365 ? -1.653 -4.547 11.469 1 96.56 365 VAL A N 1
ATOM 2814 C CA . VAL A 1 365 ? -0.329 -4.066 11.859 1 96.56 365 VAL A CA 1
ATOM 2815 C C . VAL A 1 365 ? -0.108 -4.297 13.352 1 96.56 365 VAL A C 1
ATOM 2817 O O . VAL A 1 365 ? -0.945 -3.92 14.172 1 96.56 365 VAL A O 1
ATOM 2820 N N . THR A 1 366 ? 1.039 -4.93 13.648 1 96.94 366 THR A N 1
ATOM 2821 C CA . THR A 1 366 ? 1.358 -5.266 15.031 1 96.94 366 THR A CA 1
ATOM 2822 C C . THR A 1 366 ? 2.762 -4.789 15.398 1 96.94 366 THR A C 1
ATOM 2824 O O . THR A 1 366 ? 3.693 -4.922 14.602 1 96.94 366 THR A O 1
ATOM 2827 N N . ALA A 1 367 ? 2.883 -4.203 16.562 1 97.44 367 ALA A N 1
ATOM 2828 C CA . ALA A 1 367 ? 4.199 -3.787 17.047 1 97.44 367 ALA A CA 1
ATOM 2829 C C . ALA A 1 367 ? 4.266 -3.803 18.562 1 97.44 367 ALA A C 1
ATOM 2831 O O . ALA A 1 367 ? 3.24 -3.66 19.234 1 97.44 367 ALA A O 1
ATOM 2832 N N . VAL A 1 368 ? 5.465 -3.998 19.062 1 97.31 368 VAL A N 1
ATOM 2833 C CA . VAL A 1 368 ? 5.738 -3.885 20.484 1 97.31 368 VAL A CA 1
ATOM 2834 C C . VAL A 1 368 ? 6.359 -2.521 20.781 1 97.31 368 VAL A C 1
ATOM 2836 O O . VAL A 1 368 ? 7.316 -2.109 20.125 1 97.31 368 VAL A O 1
ATOM 2839 N N . GLY A 1 369 ? 5.773 -1.845 21.75 1 97.19 369 GLY A N 1
ATOM 2840 C CA . GLY A 1 369 ? 6.316 -0.551 22.125 1 97.19 369 GLY A CA 1
ATOM 2841 C C . GLY A 1 369 ? 7.738 -0.632 22.656 1 97.19 369 GLY A C 1
ATOM 2842 O O . GLY A 1 369 ? 8.18 -1.694 23.094 1 97.19 369 GLY A O 1
ATOM 2843 N N . VAL A 1 370 ? 8.414 0.515 22.672 1 97.25 370 VAL A N 1
ATOM 2844 C CA . VAL A 1 370 ? 9.82 0.538 23.062 1 97.25 370 VAL A CA 1
ATOM 2845 C C . VAL A 1 370 ? 9.938 0.888 24.547 1 97.25 370 VAL A C 1
ATOM 2847 O O . VAL A 1 370 ? 11.039 0.946 25.078 1 97.25 370 VAL A O 1
ATOM 2850 N N . GLY A 1 371 ? 8.844 1.11 25.172 1 96.19 371 GLY A N 1
ATOM 2851 C CA . GLY A 1 371 ? 8.883 1.519 26.578 1 96.19 371 GLY A CA 1
ATOM 2852 C C . GLY A 1 371 ? 9.203 2.99 26.75 1 96.19 371 GLY A C 1
ATOM 2853 O O . GLY A 1 371 ? 9.93 3.361 27.672 1 96.19 371 GLY A O 1
ATOM 2854 N N . TYR A 1 372 ? 8.664 3.793 25.891 1 93.38 372 TYR A N 1
ATOM 2855 C CA . TYR A 1 372 ? 8.891 5.234 25.906 1 93.38 372 TYR A CA 1
ATOM 2856 C C . TYR A 1 372 ? 8.133 5.898 27.047 1 93.38 372 TYR A C 1
ATOM 2858 O O . TYR A 1 372 ? 6.992 5.527 27.344 1 93.38 372 TYR A O 1
ATOM 2866 N N . SER A 1 373 ? 8.758 6.758 27.719 1 92.06 373 SER A N 1
ATOM 2867 C CA . SER A 1 373 ? 8.125 7.488 28.812 1 92.06 373 SER A CA 1
ATOM 2868 C C . SER A 1 373 ? 8.539 8.953 28.812 1 92.06 373 SER A C 1
ATOM 2870 O O . SER A 1 373 ? 9.648 9.297 28.391 1 92.06 373 SER A O 1
ATOM 2872 N N . ASN A 1 374 ? 7.605 9.734 29.172 1 90 374 ASN A N 1
ATOM 2873 C CA . ASN A 1 374 ? 7.867 11.156 29.328 1 90 374 ASN A CA 1
ATOM 2874 C C . ASN A 1 374 ? 8.742 11.445 30.547 1 90 374 ASN A C 1
ATOM 2876 O O . ASN A 1 374 ? 8.273 11.383 31.688 1 90 374 ASN A O 1
ATOM 2880 N N . LEU A 1 375 ? 9.945 11.742 30.328 1 79.25 375 LEU A N 1
ATOM 2881 C CA . LEU A 1 375 ? 10.922 11.914 31.391 1 79.25 375 LEU A CA 1
ATOM 2882 C C . LEU A 1 375 ? 10.688 13.227 32.125 1 79.25 375 LEU A C 1
ATOM 2884 O O . LEU A 1 375 ? 11.18 13.414 33.25 1 79.25 375 LEU A O 1
ATOM 2888 N N . ASN A 1 376 ? 10.031 14.078 31.547 1 72.06 376 ASN A N 1
ATOM 2889 C CA . ASN A 1 376 ? 9.734 15.359 32.188 1 72.06 376 ASN A CA 1
ATOM 2890 C C . ASN A 1 376 ? 8.719 15.195 33.312 1 72.06 376 ASN A C 1
ATOM 2892 O O . ASN A 1 376 ? 8.602 16.062 34.188 1 72.06 376 ASN A O 1
ATOM 2896 N N . LYS A 1 377 ? 7.895 14.203 33.25 1 66.94 377 LYS A N 1
ATOM 2897 C CA . LYS A 1 377 ? 6.855 14 34.281 1 66.94 377 LYS A CA 1
ATOM 2898 C C . LYS A 1 377 ? 7.363 13.125 35.406 1 66.94 377 LYS A C 1
ATOM 2900 O O . LYS A 1 377 ? 7.512 11.906 35.25 1 66.94 377 LYS A O 1
ATOM 2905 N N . THR A 1 378 ? 8.414 13.578 36.125 1 45.78 378 THR A N 1
ATOM 2906 C CA . THR A 1 378 ? 8.867 12.875 37.312 1 45.78 378 THR A CA 1
ATOM 2907 C C . THR A 1 378 ? 7.68 12.539 38.219 1 45.78 378 THR A C 1
ATOM 2909 O O . THR A 1 378 ? 6.758 13.344 38.375 1 45.78 378 THR A O 1
ATOM 2912 N N . ILE A 1 379 ? 7.383 11.234 38.469 1 36.97 379 ILE A N 1
ATOM 2913 C CA . ILE A 1 379 ? 6.461 10.742 39.469 1 36.97 379 ILE A CA 1
ATOM 2914 C C . ILE A 1 379 ? 6.582 11.586 40.719 1 36.97 379 ILE A C 1
ATOM 2916 O O . ILE A 1 379 ? 7.672 11.727 41.281 1 36.97 379 ILE A O 1
ATOM 2920 N N . LEU A 1 380 ? 5.707 12.641 40.844 1 29.42 380 LEU A N 1
ATOM 2921 C CA . LEU A 1 380 ? 5.508 12.945 42.25 1 29.42 380 LEU A CA 1
ATOM 2922 C C . LEU A 1 380 ? 4.938 11.734 43 1 29.42 380 LEU A C 1
ATOM 2924 O O . LEU A 1 380 ? 4.047 11.055 42.469 1 29.42 380 LEU A O 1
ATOM 2928 N N . MET B 1 1 ? 34.344 -22.156 -1.192 1 28.95 1 MET B N 1
ATOM 2929 C CA . MET B 1 1 ? 33.031 -21.609 -1.398 1 28.95 1 MET B CA 1
ATOM 2930 C C . MET B 1 1 ? 32.625 -20.688 -0.243 1 28.95 1 MET B C 1
ATOM 2932 O O . MET B 1 1 ? 32.625 -21.109 0.917 1 28.95 1 MET B O 1
ATOM 2936 N N . VAL B 1 2 ? 32.969 -19.453 -0.246 1 35.62 2 VAL B N 1
ATOM 2937 C CA . VAL B 1 2 ? 32.938 -18.484 0.854 1 35.62 2 VAL B CA 1
ATOM 2938 C C . VAL B 1 2 ? 31.625 -18.641 1.633 1 35.62 2 VAL B C 1
ATOM 2940 O O . VAL B 1 2 ? 30.547 -18.766 1.039 1 35.62 2 VAL B O 1
ATOM 2943 N N . ALA B 1 3 ? 31.562 -18.984 2.75 1 45.06 3 ALA B N 1
ATOM 2944 C CA . ALA B 1 3 ? 30.531 -19.344 3.723 1 45.06 3 ALA B CA 1
ATOM 2945 C C . ALA B 1 3 ? 29.5 -18.234 3.846 1 45.06 3 ALA B C 1
ATOM 2947 O O . ALA B 1 3 ? 29.781 -17.172 4.414 1 45.06 3 ALA B O 1
ATOM 2948 N N . THR B 1 4 ? 28.562 -17.984 2.775 1 66.19 4 THR B N 1
ATOM 2949 C CA . THR B 1 4 ? 27.562 -16.938 2.869 1 66.19 4 THR B CA 1
ATOM 2950 C C . THR B 1 4 ? 26.703 -17.125 4.113 1 66.19 4 THR B C 1
ATOM 2952 O O . THR B 1 4 ? 26.422 -18.25 4.52 1 66.19 4 THR B O 1
ATOM 2955 N N . GLU B 1 5 ? 26.469 -16.188 4.984 1 85.69 5 GLU B N 1
ATOM 2956 C CA . GLU B 1 5 ? 25.75 -16.109 6.246 1 85.69 5 GLU B CA 1
ATOM 2957 C C . GLU B 1 5 ? 24.312 -16.609 6.09 1 85.69 5 GLU B C 1
ATOM 2959 O O . GLU B 1 5 ? 23.641 -16.281 5.113 1 85.69 5 GLU B O 1
ATOM 2964 N N . THR B 1 6 ? 24 -17.703 6.871 1 94.5 6 THR B N 1
ATOM 2965 C CA . THR B 1 6 ? 22.656 -18.281 6.895 1 94.5 6 THR B CA 1
ATOM 2966 C C . THR B 1 6 ? 21.641 -17.281 7.449 1 94.5 6 THR B C 1
ATOM 2968 O O . THR B 1 6 ? 21.891 -16.656 8.484 1 94.5 6 THR B O 1
ATOM 2971 N N . LEU B 1 7 ? 20.641 -17.062 6.652 1 96.75 7 LEU B N 1
ATOM 2972 C CA . LEU B 1 7 ? 19.562 -16.203 7.129 1 96.75 7 LEU B CA 1
ATOM 2973 C C . LEU B 1 7 ? 18.547 -17 7.93 1 96.75 7 LEU B C 1
ATOM 2975 O O . LEU B 1 7 ? 18.172 -18.109 7.543 1 96.75 7 LEU B O 1
ATOM 2979 N N . GLU B 1 8 ? 18.125 -16.484 9.039 1 96.94 8 GLU B N 1
ATOM 2980 C CA . GLU B 1 8 ? 17.172 -17.172 9.891 1 96.94 8 GLU B CA 1
ATOM 2981 C C . GLU B 1 8 ? 15.828 -16.453 9.922 1 96.94 8 GLU B C 1
ATOM 2983 O O . GLU B 1 8 ? 15.781 -15.219 10.039 1 96.94 8 GLU B O 1
ATOM 2988 N N . PHE B 1 9 ? 14.781 -17.203 9.742 1 96.12 9 PHE B N 1
ATOM 2989 C CA . PHE B 1 9 ? 13.422 -16.672 9.789 1 96.12 9 PHE B CA 1
ATOM 2990 C C . PHE B 1 9 ? 12.555 -17.484 10.75 1 96.12 9 PHE B C 1
ATOM 2992 O O . PHE B 1 9 ? 12.906 -18.609 11.109 1 96.12 9 PHE B O 1
ATOM 2999 N N . GLU B 1 10 ? 11.477 -16.891 11.148 1 93.88 10 GLU B N 1
ATOM 3000 C CA . GLU B 1 10 ? 10.539 -17.562 12.039 1 93.88 10 GLU B CA 1
ATOM 3001 C C . GLU B 1 10 ? 9.141 -17.625 11.422 1 93.88 10 GLU B C 1
ATOM 3003 O O . GLU B 1 10 ? 8.68 -16.672 10.805 1 93.88 10 GLU B O 1
ATOM 3008 N N . GLY B 1 11 ? 8.555 -18.812 11.617 1 91.94 11 GLY B N 1
ATOM 3009 C CA . GLY B 1 11 ? 7.176 -19 11.188 1 91.94 11 GLY B CA 1
ATOM 3010 C C . GLY B 1 11 ? 7.055 -19.484 9.758 1 91.94 11 GLY B C 1
ATOM 3011 O O . GLY B 1 11 ? 8.062 -19.625 9.055 1 91.94 11 GLY B O 1
ATOM 3012 N N . CYS B 1 12 ? 5.832 -19.703 9.312 1 92 12 CYS B N 1
ATOM 3013 C CA . CYS B 1 12 ? 5.574 -20.312 8.008 1 92 12 CYS B CA 1
ATOM 3014 C C . CYS B 1 12 ? 5.32 -19.234 6.949 1 92 12 CYS B C 1
ATOM 3016 O O . CYS B 1 12 ? 5.285 -19.547 5.754 1 92 12 CYS B O 1
ATOM 3018 N N . ASN B 1 13 ? 5.262 -18.031 7.34 1 91.25 13 ASN B N 1
ATOM 3019 C CA . ASN B 1 13 ? 4.902 -16.969 6.402 1 91.25 13 ASN B CA 1
ATOM 3020 C C . ASN B 1 13 ? 5.98 -16.781 5.34 1 91.25 13 ASN B C 1
ATOM 3022 O O . ASN B 1 13 ? 7.172 -16.891 5.633 1 91.25 13 ASN B O 1
ATOM 3026 N N . PHE B 1 14 ? 5.566 -16.562 4.105 1 96 14 PHE B N 1
ATOM 3027 C CA . PHE B 1 14 ? 6.426 -16.219 2.977 1 96 14 PHE B CA 1
ATOM 3028 C C . PHE B 1 14 ? 7.418 -17.344 2.703 1 96 14 PHE B C 1
ATOM 3030 O O . PHE B 1 14 ? 8.562 -17.094 2.309 1 96 14 PHE B O 1
ATOM 3037 N N . PHE B 1 15 ? 7.004 -18.562 3.008 1 97 15 PHE B N 1
ATOM 3038 C CA . PHE B 1 15 ? 7.832 -19.75 2.844 1 97 15 PHE B CA 1
ATOM 3039 C C . PHE B 1 15 ? 8.344 -19.859 1.412 1 97 15 PHE B C 1
ATOM 3041 O O . PHE B 1 15 ? 9.539 -20.047 1.186 1 97 15 PHE B O 1
ATOM 3048 N N . ARG B 1 16 ? 7.488 -19.672 0.486 1 97.31 16 ARG B N 1
ATOM 3049 C CA . ARG B 1 16 ? 7.828 -19.828 -0.925 1 97.31 16 ARG B CA 1
ATOM 3050 C C . ARG B 1 16 ? 8.781 -18.719 -1.382 1 97.31 16 ARG B C 1
ATOM 3052 O O . ARG B 1 16 ? 9.742 -19 -2.111 1 97.31 16 ARG B O 1
ATOM 3059 N N . LEU B 1 17 ? 8.539 -17.547 -0.926 1 97.94 17 LEU B N 1
ATOM 3060 C CA . LEU B 1 17 ? 9.375 -16.406 -1.297 1 97.94 17 LEU B CA 1
ATOM 3061 C C . LEU B 1 17 ? 10.781 -16.562 -0.727 1 97.94 17 LEU B C 1
ATOM 3063 O O . LEU B 1 17 ? 11.766 -16.328 -1.429 1 97.94 17 LEU B O 1
ATOM 3067 N N . ARG B 1 18 ? 10.844 -16.969 0.508 1 98.44 18 ARG B N 1
ATOM 3068 C CA . ARG B 1 18 ? 12.125 -17.109 1.195 1 98.44 18 ARG B CA 1
ATOM 3069 C C . ARG B 1 18 ? 12.977 -18.188 0.526 1 98.44 18 ARG B C 1
ATOM 3071 O O . ARG B 1 18 ? 14.172 -17.969 0.292 1 98.44 18 ARG B O 1
ATOM 3078 N N . LEU B 1 19 ? 12.383 -19.25 0.181 1 98.62 19 LEU B N 1
ATOM 3079 C CA . LEU B 1 19 ? 13.133 -20.328 -0.468 1 98.62 19 LEU B CA 1
ATOM 3080 C C . LEU B 1 19 ? 13.562 -19.906 -1.872 1 98.62 19 LEU B C 1
ATOM 3082 O O . LEU B 1 19 ? 14.672 -20.234 -2.305 1 98.62 19 LEU B O 1
ATOM 3086 N N . THR B 1 20 ? 12.719 -19.266 -2.598 1 98.62 20 THR B N 1
ATOM 3087 C CA . THR B 1 20 ? 13.039 -18.812 -3.941 1 98.62 20 THR B CA 1
ATOM 3088 C C . THR B 1 20 ? 14.219 -17.844 -3.91 1 98.62 20 THR B C 1
ATOM 3090 O O . THR B 1 20 ? 15.148 -17.953 -4.719 1 98.62 20 THR B O 1
ATOM 3093 N N . TYR B 1 21 ? 14.148 -16.906 -2.953 1 98.44 21 TYR B N 1
ATOM 3094 C CA . TYR B 1 21 ? 15.227 -15.93 -2.85 1 98.44 21 TYR B CA 1
ATOM 3095 C C . TYR B 1 21 ? 16.516 -16.594 -2.369 1 98.44 21 TYR B C 1
ATOM 3097 O O . TYR B 1 21 ? 17.609 -16.156 -2.73 1 98.44 21 TYR B O 1
ATOM 3105 N N . SER B 1 22 ? 16.391 -17.641 -1.556 1 98.25 22 SER B N 1
ATOM 3106 C CA . SER B 1 22 ? 17.562 -18.422 -1.194 1 98.25 22 SER B CA 1
ATOM 3107 C C . SER B 1 22 ? 18.25 -19 -2.432 1 98.25 22 SER B C 1
ATOM 3109 O O . SER B 1 22 ? 19.469 -18.875 -2.578 1 98.25 22 SER B O 1
ATOM 3111 N N . VAL B 1 23 ? 17.5 -19.516 -3.316 1 97.81 23 VAL B N 1
ATOM 3112 C CA . VAL B 1 23 ? 18.031 -20.109 -4.539 1 97.81 23 VAL B CA 1
ATOM 3113 C C . VAL B 1 23 ? 18.672 -19.031 -5.402 1 97.81 23 VAL B C 1
ATOM 3115 O O . VAL B 1 23 ? 19.781 -19.203 -5.914 1 97.81 23 VAL B O 1
ATOM 3118 N N . LEU B 1 24 ? 18.016 -17.922 -5.543 1 97.62 24 LEU B N 1
ATOM 3119 C CA . LEU B 1 24 ? 18.484 -16.844 -6.414 1 97.62 24 LEU B CA 1
ATOM 3120 C C . LEU B 1 24 ? 19.734 -16.203 -5.836 1 97.62 24 LEU B C 1
ATOM 3122 O O . LEU B 1 24 ? 20.641 -15.82 -6.582 1 97.62 24 LEU B O 1
ATOM 3126 N N . SER B 1 25 ? 19.828 -16.062 -4.555 1 96.5 25 SER B N 1
ATOM 3127 C CA . SER B 1 25 ? 20.938 -15.359 -3.922 1 96.5 25 SER B CA 1
ATOM 3128 C C . SER B 1 25 ? 22.078 -16.312 -3.582 1 96.5 25 SER B C 1
ATOM 3130 O O . SER B 1 25 ? 23.203 -15.883 -3.34 1 96.5 25 SER B O 1
ATOM 3132 N N . GLY B 1 26 ? 21.75 -17.594 -3.43 1 95.5 26 GLY B N 1
ATOM 3133 C CA . GLY B 1 26 ? 22.734 -18.562 -3.01 1 95.5 26 GLY B CA 1
ATOM 3134 C C . GLY B 1 26 ? 22.938 -18.609 -1.508 1 95.5 26 GLY B C 1
ATOM 3135 O O . GLY B 1 26 ? 23.828 -19.312 -1.014 1 95.5 26 GLY B O 1
ATOM 3136 N N . ARG B 1 27 ? 22.062 -17.922 -0.787 1 96.62 27 ARG B N 1
ATOM 3137 C CA . ARG B 1 27 ? 22.188 -17.859 0.666 1 96.62 27 ARG B CA 1
ATOM 3138 C C . ARG B 1 27 ? 21.344 -18.938 1.336 1 96.62 27 ARG B C 1
ATOM 3140 O O . ARG B 1 27 ? 20.156 -19.062 1.059 1 96.62 27 ARG B O 1
ATOM 3147 N N . PRO B 1 28 ? 21.969 -19.672 2.246 1 97.69 28 PRO B N 1
ATOM 3148 C CA . PRO B 1 28 ? 21.156 -20.641 2.986 1 97.69 28 PRO B CA 1
ATOM 3149 C C . PRO B 1 28 ? 20.156 -19.984 3.932 1 97.69 28 PRO B C 1
ATOM 3151 O O . PRO B 1 28 ? 20.406 -18.875 4.414 1 97.69 28 PRO B O 1
ATOM 3154 N N . VAL B 1 29 ? 19.078 -20.719 4.141 1 98.06 29 VAL B N 1
ATOM 3155 C CA . VAL B 1 29 ? 18.031 -20.188 5.004 1 98.06 29 VAL B CA 1
ATOM 3156 C C . VAL B 1 29 ? 17.641 -21.219 6.055 1 98.06 29 VAL B C 1
ATOM 3158 O O . VAL B 1 29 ? 17.594 -22.422 5.77 1 98.06 29 VAL B O 1
ATOM 3161 N N . LYS B 1 30 ? 17.484 -20.734 7.238 1 98 30 LYS B N 1
ATOM 3162 C CA . LYS B 1 30 ? 16.922 -21.516 8.336 1 98 30 LYS B CA 1
ATOM 3163 C C . LYS B 1 30 ? 15.586 -20.953 8.797 1 98 30 LYS B C 1
ATOM 3165 O O . LYS B 1 30 ? 15.492 -19.781 9.156 1 98 30 LYS B O 1
ATOM 3170 N N . ILE B 1 31 ? 14.516 -21.734 8.719 1 97.88 31 ILE B N 1
ATOM 3171 C CA . ILE B 1 31 ? 13.188 -21.344 9.172 1 97.88 31 ILE B CA 1
ATOM 3172 C C . ILE B 1 31 ? 12.805 -22.156 10.406 1 97.88 31 ILE B C 1
ATOM 3174 O O . ILE B 1 31 ? 12.758 -23.391 10.344 1 97.88 31 ILE B O 1
ATOM 3178 N N . ILE B 1 32 ? 12.516 -21.453 11.492 1 96.94 32 ILE B N 1
ATOM 3179 C CA . ILE B 1 32 ? 12.227 -22.141 12.742 1 96.94 32 ILE B CA 1
ATOM 3180 C C . ILE B 1 32 ? 10.812 -21.812 13.203 1 96.94 32 ILE B C 1
ATOM 3182 O O . ILE B 1 32 ? 10.18 -20.906 12.672 1 96.94 32 ILE B O 1
ATOM 3186 N N . ASN B 1 33 ? 10.273 -22.578 14.102 1 95.88 33 ASN B N 1
ATOM 3187 C CA . ASN B 1 33 ? 8.969 -22.375 14.727 1 95.88 33 ASN B CA 1
ATOM 3188 C C . ASN B 1 33 ? 7.848 -22.359 13.688 1 95.88 33 ASN B C 1
ATOM 3190 O O . ASN B 1 33 ? 6.996 -21.469 13.711 1 95.88 33 ASN B O 1
ATOM 3194 N N . ILE B 1 34 ? 7.895 -23.297 12.781 1 96.06 34 ILE B N 1
ATOM 3195 C CA . ILE B 1 34 ? 6.836 -23.422 11.781 1 96.06 34 ILE B CA 1
ATOM 3196 C C . ILE B 1 34 ? 5.594 -24.031 12.422 1 96.06 34 ILE B C 1
ATOM 3198 O O . ILE B 1 34 ? 5.57 -25.234 12.727 1 96.06 34 ILE B O 1
ATOM 3202 N N . ARG B 1 35 ? 4.59 -23.25 12.57 1 94.56 35 ARG B N 1
ATOM 3203 C CA . ARG B 1 35 ? 3.328 -23.656 13.18 1 94.56 35 ARG B CA 1
ATOM 3204 C C . ARG B 1 35 ? 3.566 -24.453 14.461 1 94.56 35 ARG B C 1
ATOM 3206 O O . ARG B 1 35 ? 2.957 -25.5 14.672 1 94.56 35 ARG B O 1
ATOM 3213 N N . LYS B 1 36 ? 4.363 -24.031 15.289 1 90.88 36 LYS B N 1
ATOM 3214 C CA . LYS B 1 36 ? 4.812 -24.766 16.469 1 90.88 36 LYS B CA 1
ATOM 3215 C C . LYS B 1 36 ? 3.666 -24.969 17.453 1 90.88 36 LYS B C 1
ATOM 3217 O O . LYS B 1 36 ? 3.605 -26 18.141 1 90.88 36 LYS B O 1
ATOM 3222 N N . ASP B 1 37 ? 2.727 -24.047 17.5 1 90 37 ASP B N 1
ATOM 3223 C CA . ASP B 1 37 ? 1.658 -24.094 18.484 1 90 37 ASP B CA 1
ATOM 3224 C C . ASP B 1 37 ? 0.365 -24.641 17.875 1 90 37 ASP B C 1
ATOM 3226 O O . ASP B 1 37 ? -0.675 -24.656 18.547 1 90 37 ASP B O 1
ATOM 3230 N N . ASP B 1 38 ? 0.427 -25.078 16.672 1 89.75 38 ASP B N 1
ATOM 3231 C CA . ASP B 1 38 ? -0.751 -25.609 15.992 1 89.75 38 ASP B CA 1
ATOM 3232 C C . ASP B 1 38 ? -1.011 -27.062 16.391 1 89.75 38 ASP B C 1
ATOM 3234 O O . ASP B 1 38 ? -0.134 -27.719 16.953 1 89.75 38 ASP B O 1
ATOM 3238 N N . ASP B 1 39 ? -2.207 -27.438 16.125 1 89.31 39 ASP B N 1
ATOM 3239 C CA . ASP B 1 39 ? -2.566 -28.828 16.359 1 89.31 39 ASP B CA 1
ATOM 3240 C C . ASP B 1 39 ? -1.726 -29.766 15.484 1 89.31 39 ASP B C 1
ATOM 3242 O O . ASP B 1 39 ? -1.328 -30.844 15.93 1 89.31 39 ASP B O 1
ATOM 3246 N N . ALA B 1 40 ? -1.523 -29.391 14.258 1 90.69 40 ALA B N 1
ATOM 3247 C CA . ALA B 1 40 ? -0.616 -30.078 13.344 1 90.69 40 ALA B CA 1
ATOM 3248 C C . ALA B 1 40 ? 0.63 -29.234 13.07 1 90.69 40 ALA B C 1
ATOM 3250 O O . ALA B 1 40 ? 0.681 -28.484 12.094 1 90.69 40 ALA B O 1
ATOM 3251 N N . PRO B 1 41 ? 1.63 -29.5 13.961 1 91.94 41 PRO B N 1
ATOM 3252 C CA . PRO B 1 41 ? 2.82 -28.656 13.836 1 91.94 41 PRO B CA 1
ATOM 3253 C C . PRO B 1 41 ? 3.658 -28.984 12.602 1 91.94 41 PRO B C 1
ATOM 3255 O O . PRO B 1 41 ? 3.557 -30.094 12.062 1 91.94 41 PRO B O 1
ATOM 3258 N N . GLY B 1 42 ? 4.461 -28 12.148 1 94.81 42 GLY B N 1
ATOM 3259 C CA . GLY B 1 42 ? 5.438 -28.266 11.102 1 94.81 42 GLY B CA 1
ATOM 3260 C C . GLY B 1 42 ? 4.953 -27.875 9.719 1 94.81 42 GLY B C 1
ATOM 3261 O O . GLY B 1 42 ? 3.963 -27.156 9.578 1 94.81 42 GLY B O 1
ATOM 3262 N N . ILE B 1 43 ? 5.648 -28.297 8.742 1 95.88 43 ILE B N 1
ATOM 3263 C CA . ILE B 1 43 ? 5.359 -27.922 7.363 1 95.88 43 ILE B CA 1
ATOM 3264 C C . ILE B 1 43 ? 4.129 -28.688 6.871 1 95.88 43 ILE B C 1
ATOM 3266 O O . ILE B 1 43 ? 3.867 -29.812 7.305 1 95.88 43 ILE B O 1
ATOM 3270 N N . ARG B 1 44 ? 3.41 -28.094 6.027 1 96.12 44 ARG B N 1
ATOM 3271 C CA . ARG B 1 44 ? 2.254 -28.703 5.383 1 96.12 44 ARG B CA 1
ATOM 3272 C C . ARG B 1 44 ? 2.654 -29.391 4.082 1 96.12 44 ARG B C 1
ATOM 3274 O O . ARG B 1 44 ? 3.787 -29.25 3.621 1 96.12 44 ARG B O 1
ATOM 3281 N N . ASP B 1 45 ? 1.729 -30.094 3.549 1 95.56 45 ASP B N 1
ATOM 3282 C CA . ASP B 1 45 ? 1.996 -30.891 2.355 1 95.56 45 ASP B CA 1
ATOM 3283 C C . ASP B 1 45 ? 2.414 -30 1.186 1 95.56 45 ASP B C 1
ATOM 3285 O O . ASP B 1 45 ? 3.326 -30.344 0.433 1 95.56 45 ASP B O 1
ATOM 3289 N N . PHE B 1 46 ? 1.736 -28.875 1.004 1 96.81 46 PHE B N 1
ATOM 3290 C CA . PHE B 1 46 ? 2.049 -28.031 -0.132 1 96.81 46 PHE B CA 1
ATOM 3291 C C . PHE B 1 46 ? 3.445 -27.422 0.007 1 96.81 46 PHE B C 1
ATOM 3293 O O . PHE B 1 46 ? 4.117 -27.172 -0.992 1 96.81 46 PHE B O 1
ATOM 3300 N N . GLU B 1 47 ? 3.867 -27.234 1.199 1 97.75 47 GLU B N 1
ATOM 3301 C CA . GLU B 1 47 ? 5.219 -26.734 1.429 1 97.75 47 GLU B CA 1
ATOM 3302 C C . GLU B 1 47 ? 6.262 -27.812 1.144 1 97.75 47 GLU B C 1
ATOM 3304 O O . GLU B 1 47 ? 7.324 -27.516 0.591 1 97.75 47 GLU B O 1
ATOM 3309 N N . ALA B 1 48 ? 5.961 -29 1.562 1 97.06 48 ALA B N 1
ATOM 3310 C CA . ALA B 1 48 ? 6.84 -30.109 1.238 1 97.06 48 ALA B CA 1
ATOM 3311 C C . ALA B 1 48 ? 6.969 -30.297 -0.272 1 97.06 48 ALA B C 1
ATOM 3313 O O . ALA B 1 48 ? 8.062 -30.547 -0.78 1 97.06 48 ALA B O 1
ATOM 3314 N N . LYS B 1 49 ? 5.914 -30.188 -0.932 1 97.81 49 LYS B N 1
ATOM 3315 C CA . LYS B 1 49 ? 5.914 -30.312 -2.387 1 97.81 49 LYS B CA 1
ATOM 3316 C C . LYS B 1 49 ? 6.719 -29.188 -3.033 1 97.81 49 LYS B C 1
ATOM 3318 O O . LYS B 1 49 ? 7.371 -29.406 -4.059 1 97.81 49 LYS B O 1
ATOM 3323 N N . LEU B 1 50 ? 6.598 -28.062 -2.438 1 98.38 50 LEU B N 1
ATOM 3324 C CA . LEU B 1 50 ? 7.391 -26.938 -2.932 1 98.38 50 LEU B CA 1
ATOM 3325 C C . LEU B 1 50 ? 8.883 -27.234 -2.812 1 98.38 50 LEU B C 1
ATOM 3327 O O . LEU B 1 50 ? 9.648 -26.953 -3.736 1 98.38 50 LEU B O 1
ATOM 3331 N N . ILE B 1 51 ? 9.25 -27.734 -1.665 1 98.19 51 ILE B N 1
ATOM 3332 C CA . ILE B 1 51 ? 10.641 -28.109 -1.453 1 98.19 51 ILE B CA 1
ATOM 3333 C C . ILE B 1 51 ? 11.07 -29.125 -2.51 1 98.19 51 ILE B C 1
ATOM 3335 O O . ILE B 1 51 ? 12.141 -28.984 -3.115 1 98.19 51 ILE B O 1
ATOM 3339 N N . GLY B 1 52 ? 10.234 -30.094 -2.691 1 97.81 52 GLY B N 1
ATOM 3340 C CA . GLY B 1 52 ? 10.516 -31.094 -3.709 1 97.81 52 GLY B CA 1
ATOM 3341 C C . GLY B 1 52 ? 10.664 -30.5 -5.098 1 97.81 52 GLY B C 1
ATOM 3342 O O . GLY B 1 52 ? 11.531 -30.922 -5.863 1 97.81 52 GLY B O 1
ATOM 3343 N N . LEU B 1 53 ? 9.82 -29.625 -5.426 1 98.12 53 LEU B N 1
ATOM 3344 C CA . LEU B 1 53 ? 9.867 -28.938 -6.711 1 98.12 53 LEU B CA 1
ATOM 3345 C C . LEU B 1 53 ? 11.203 -28.203 -6.891 1 98.12 53 LEU B C 1
ATOM 3347 O O . LEU B 1 53 ? 11.836 -28.328 -7.941 1 98.12 53 LEU B O 1
ATOM 3351 N N . LEU B 1 54 ? 11.617 -27.469 -5.887 1 98.31 54 LEU B N 1
ATOM 3352 C CA . LEU B 1 54 ? 12.852 -26.703 -5.965 1 98.31 54 LEU B CA 1
ATOM 3353 C C . LEU B 1 54 ? 14.062 -27.625 -6.086 1 98.31 54 LEU B C 1
ATOM 3355 O O . LEU B 1 54 ? 15.023 -27.297 -6.793 1 98.31 54 LEU B O 1
ATOM 3359 N N . GLU B 1 55 ? 14.008 -28.719 -5.383 1 97.69 55 GLU B N 1
ATOM 3360 C CA . GLU B 1 55 ? 15.078 -29.703 -5.5 1 97.69 55 GLU B CA 1
ATOM 3361 C C . GLU B 1 55 ? 15.18 -30.25 -6.922 1 97.69 55 GLU B C 1
ATOM 3363 O O . GLU B 1 55 ? 16.281 -30.5 -7.418 1 97.69 55 GLU B O 1
ATOM 3368 N N . LYS B 1 56 ? 14.078 -30.406 -7.562 1 97.56 56 LYS B N 1
ATOM 3369 C CA . LYS B 1 56 ? 14.039 -30.984 -8.906 1 97.56 56 LYS B CA 1
ATOM 3370 C C . LYS B 1 56 ? 14.609 -30.016 -9.938 1 97.56 56 LYS B C 1
ATOM 3372 O O . LYS B 1 56 ? 15.18 -30.438 -10.945 1 97.56 56 LYS B O 1
ATOM 3377 N N . VAL B 1 57 ? 14.469 -28.719 -9.68 1 97.75 57 VAL B N 1
ATOM 3378 C CA . VAL B 1 57 ? 14.859 -27.766 -10.711 1 97.75 57 VAL B CA 1
ATOM 3379 C C . VAL B 1 57 ? 16.219 -27.156 -10.352 1 97.75 57 VAL B C 1
ATOM 3381 O O . VAL B 1 57 ? 16.656 -26.188 -10.984 1 97.75 57 VAL B O 1
ATOM 3384 N N . THR B 1 58 ? 16.812 -27.641 -9.312 1 97.19 58 THR B N 1
ATOM 3385 C CA . THR B 1 58 ? 18.156 -27.219 -8.922 1 97.19 58 THR B CA 1
ATOM 3386 C C . THR B 1 58 ? 19.078 -28.438 -8.773 1 97.19 58 THR B C 1
ATOM 3388 O O . THR B 1 58 ? 18.609 -29.578 -8.734 1 97.19 58 THR B O 1
ATOM 3391 N N . ASN B 1 59 ? 20.312 -28.172 -8.797 1 96.12 59 ASN B N 1
ATOM 3392 C CA . ASN B 1 59 ? 21.328 -29.203 -8.547 1 96.12 59 ASN B CA 1
ATOM 3393 C C . ASN B 1 59 ? 22.172 -28.859 -7.328 1 96.12 59 ASN B C 1
ATOM 3395 O O . ASN B 1 59 ? 22.781 -27.797 -7.262 1 96.12 59 ASN B O 1
ATOM 3399 N N . GLY B 1 60 ? 22.125 -29.766 -6.379 1 96.5 60 GLY B N 1
ATOM 3400 C CA . GLY B 1 60 ? 22.969 -29.562 -5.211 1 96.5 60 GLY B CA 1
ATOM 3401 C C . GLY B 1 60 ? 22.219 -29 -4.02 1 96.5 60 GLY B C 1
ATOM 3402 O O . GLY B 1 60 ? 22.812 -28.766 -2.963 1 96.5 60 GLY B O 1
ATOM 3403 N N . THR B 1 61 ? 20.953 -28.781 -4.176 1 97.38 61 THR B N 1
ATOM 3404 C CA . THR B 1 61 ? 20.156 -28.281 -3.066 1 97.38 61 THR B CA 1
ATOM 3405 C C . THR B 1 61 ? 20.047 -29.328 -1.96 1 97.38 61 THR B C 1
ATOM 3407 O O . THR B 1 61 ? 19.812 -30.5 -2.234 1 97.38 61 THR B O 1
ATOM 3410 N N . LYS B 1 62 ? 20.25 -28.906 -0.756 1 97.75 62 LYS B N 1
ATOM 3411 C CA . LYS B 1 62 ? 20.125 -29.766 0.417 1 97.75 62 LYS B CA 1
ATOM 3412 C C . LYS B 1 62 ? 19.094 -29.219 1.393 1 97.75 62 LYS B C 1
ATOM 3414 O O . LYS B 1 62 ? 19.109 -28.016 1.711 1 97.75 62 LYS B O 1
ATOM 3419 N N . VAL B 1 63 ? 18.234 -30.125 1.783 1 98 63 VAL B N 1
ATOM 3420 C CA . VAL B 1 63 ? 17.172 -29.703 2.701 1 98 63 VAL B CA 1
ATOM 3421 C C . VAL B 1 63 ? 17.172 -30.609 3.928 1 98 63 VAL B C 1
ATOM 3423 O O . VAL B 1 63 ? 17.234 -31.828 3.801 1 98 63 VAL B O 1
ATOM 3426 N N . GLU B 1 64 ? 17.188 -30 5.102 1 97.5 64 GLU B N 1
ATOM 3427 C CA . GLU B 1 64 ? 17.031 -30.703 6.371 1 97.5 64 GLU B CA 1
ATOM 3428 C C . GLU B 1 64 ? 15.75 -30.281 7.078 1 97.5 64 GLU B C 1
ATOM 3430 O O . GLU B 1 64 ? 15.547 -29.109 7.367 1 97.5 64 GLU B O 1
ATOM 3435 N N . ILE B 1 65 ? 14.898 -31.234 7.266 1 96.44 65 ILE B N 1
ATOM 3436 C CA . ILE B 1 65 ? 13.633 -30.984 7.957 1 96.44 65 ILE B CA 1
ATOM 3437 C C . ILE B 1 65 ? 13.656 -31.656 9.328 1 96.44 65 ILE B C 1
ATOM 3439 O O . ILE B 1 65 ? 13.969 -32.844 9.438 1 96.44 65 ILE B O 1
ATOM 3443 N N . GLY B 1 66 ? 13.352 -30.953 10.266 1 93.88 66 GLY B N 1
ATOM 3444 C CA . GLY B 1 66 ? 13.328 -31.516 11.609 1 93.88 66 GLY B CA 1
ATOM 3445 C C . GLY B 1 66 ? 12.289 -32.625 11.773 1 93.88 66 GLY B C 1
ATOM 3446 O O . GLY B 1 66 ? 11.406 -32.781 10.93 1 93.88 66 GLY B O 1
ATOM 3447 N N . ARG B 1 67 ? 12.352 -33.281 12.914 1 90.81 67 ARG B N 1
ATOM 3448 C CA . ARG B 1 67 ? 11.516 -34.438 13.203 1 90.81 67 ARG B CA 1
ATOM 3449 C C . ARG B 1 67 ? 10.039 -34.062 13.211 1 90.81 67 ARG B C 1
ATOM 3451 O O . ARG B 1 67 ? 9.195 -34.781 12.672 1 90.81 67 ARG B O 1
ATOM 3458 N N . THR B 1 68 ? 9.758 -32.875 13.75 1 92.06 68 THR B N 1
ATOM 3459 C CA . THR B 1 68 ? 8.367 -32.438 13.852 1 92.06 68 THR B CA 1
ATOM 3460 C C . THR B 1 68 ? 8 -31.547 12.664 1 92.06 68 THR B C 1
ATOM 3462 O O . THR B 1 68 ? 6.852 -31.109 12.547 1 92.06 68 THR B O 1
ATOM 3465 N N . GLY B 1 69 ? 9 -31.312 11.883 1 93.06 69 GLY B N 1
ATOM 3466 C CA . GLY B 1 69 ? 8.766 -30.438 10.734 1 93.06 69 GLY B CA 1
ATOM 3467 C C . GLY B 1 69 ? 8.727 -28.969 11.094 1 93.06 69 GLY B C 1
ATOM 3468 O O . GLY B 1 69 ? 8.422 -28.125 10.25 1 93.06 69 GLY B O 1
ATOM 3469 N N . THR B 1 70 ? 9.008 -28.656 12.32 1 95.75 70 THR B N 1
ATOM 3470 C CA . THR B 1 70 ? 8.875 -27.281 12.812 1 95.75 70 THR B CA 1
ATOM 3471 C C . THR B 1 70 ? 10.133 -26.469 12.492 1 95.75 70 THR B C 1
ATOM 3473 O O . THR B 1 70 ? 10.164 -25.266 12.695 1 95.75 70 THR B O 1
ATOM 3476 N N . HIS B 1 71 ? 11.117 -27.094 11.961 1 96.31 71 HIS B N 1
ATOM 3477 C CA . HIS B 1 71 ? 12.328 -26.406 11.523 1 96.31 71 HIS B CA 1
ATOM 3478 C C . HIS B 1 71 ? 12.812 -26.938 10.172 1 96.31 71 HIS B C 1
ATOM 3480 O O . HIS B 1 71 ? 12.75 -28.141 9.922 1 96.31 71 HIS B O 1
ATOM 3486 N N . VAL B 1 72 ? 13.242 -26.078 9.289 1 97.81 72 VAL B N 1
ATOM 3487 C CA . VAL B 1 72 ? 13.742 -26.422 7.965 1 97.81 72 VAL B CA 1
ATOM 3488 C C . VAL B 1 72 ? 15.039 -25.656 7.68 1 97.81 72 VAL B C 1
ATOM 3490 O O . VAL B 1 72 ? 15.094 -24.438 7.859 1 97.81 72 VAL B O 1
ATOM 3493 N N . VAL B 1 73 ? 16.031 -26.391 7.41 1 98.12 73 VAL B N 1
ATOM 3494 C CA . VAL B 1 73 ? 17.266 -25.797 6.902 1 98.12 73 VAL B CA 1
ATOM 3495 C C . VAL B 1 73 ? 17.375 -26.047 5.398 1 98.12 73 VAL B C 1
ATOM 3497 O O . VAL B 1 73 ? 17.328 -27.188 4.953 1 98.12 73 VAL B O 1
ATOM 3500 N N . PHE B 1 74 ? 17.484 -25.031 4.656 1 98.31 74 PHE B N 1
ATOM 3501 C CA . PHE B 1 74 ? 17.516 -25.078 3.201 1 98.31 74 PHE B CA 1
ATOM 3502 C C . PHE B 1 74 ? 18.828 -24.5 2.668 1 98.31 74 PHE B C 1
ATOM 3504 O O . PHE B 1 74 ? 19.125 -23.328 2.881 1 98.31 74 PHE B O 1
ATOM 3511 N N . ARG B 1 75 ? 19.594 -25.297 2.01 1 97.88 75 ARG B N 1
ATOM 3512 C CA . ARG B 1 75 ? 20.828 -24.891 1.349 1 97.88 75 ARG B CA 1
ATOM 3513 C C . ARG B 1 75 ? 20.703 -24.984 -0.168 1 97.88 75 ARG B C 1
ATOM 3515 O O . ARG B 1 75 ? 20.75 -26.078 -0.736 1 97.88 75 ARG B O 1
ATOM 3522 N N . PRO B 1 76 ? 20.656 -23.859 -0.818 1 97.25 76 PRO B N 1
ATOM 3523 C CA . PRO B 1 76 ? 20.344 -23.844 -2.248 1 97.25 76 PRO B CA 1
ATOM 3524 C C . PRO B 1 76 ? 21.484 -24.375 -3.113 1 97.25 76 PRO B C 1
ATOM 3526 O O . PRO B 1 76 ? 22.656 -24.219 -2.754 1 97.25 76 PRO B O 1
ATOM 3529 N N . GLY B 1 77 ? 21.125 -24.969 -4.188 1 95.69 77 GLY B N 1
ATOM 3530 C CA . GLY B 1 77 ? 22.062 -25.344 -5.23 1 95.69 77 GLY B CA 1
ATOM 3531 C C . GLY B 1 77 ? 21.969 -24.469 -6.465 1 95.69 77 GLY B C 1
ATOM 3532 O O . GLY B 1 77 ? 21.5 -23.344 -6.395 1 95.69 77 GLY B O 1
ATOM 3533 N N . MET B 1 78 ? 22.469 -25.047 -7.543 1 95.81 78 MET B N 1
ATOM 3534 C CA . MET B 1 78 ? 22.453 -24.297 -8.797 1 95.81 78 MET B CA 1
ATOM 3535 C C . MET B 1 78 ? 21.156 -24.5 -9.547 1 95.81 78 MET B C 1
ATOM 3537 O O . MET B 1 78 ? 20.609 -25.625 -9.586 1 95.81 78 MET B O 1
ATOM 3541 N N . ILE B 1 79 ? 20.703 -23.453 -10.195 1 97.12 79 ILE B N 1
ATOM 3542 C CA . ILE B 1 79 ? 19.453 -23.531 -10.945 1 97.12 79 ILE B CA 1
ATOM 3543 C C . ILE B 1 79 ? 19.672 -24.297 -12.242 1 97.12 79 ILE B C 1
ATOM 3545 O O . ILE B 1 79 ? 20.469 -23.891 -13.094 1 97.12 79 ILE B O 1
ATOM 3549 N N . THR B 1 80 ? 18.953 -25.312 -12.516 1 96.5 80 THR B N 1
ATOM 3550 C CA . THR B 1 80 ? 19.188 -26.172 -13.68 1 96.5 80 THR B CA 1
ATOM 3551 C C . THR B 1 80 ? 18 -26.078 -14.648 1 96.5 80 THR B C 1
ATOM 3553 O O . THR B 1 80 ? 18.203 -26.031 -15.867 1 96.5 80 THR B O 1
ATOM 3556 N N . GLY B 1 81 ? 16.781 -26.016 -14.109 1 96.06 81 GLY B N 1
ATOM 3557 C CA . GLY B 1 81 ? 15.594 -26.047 -14.953 1 96.06 81 GLY B CA 1
ATOM 3558 C C . GLY B 1 81 ? 15.289 -27.438 -15.5 1 96.06 81 GLY B C 1
ATOM 3559 O O . GLY B 1 81 ? 15.258 -28.406 -14.75 1 96.06 81 GLY B O 1
ATOM 3560 N N . GLY B 1 82 ? 14.906 -27.5 -16.797 1 95.38 82 GLY B N 1
ATOM 3561 C CA . GLY B 1 82 ? 14.695 -28.797 -17.422 1 95.38 82 GLY B CA 1
ATOM 3562 C C . GLY B 1 82 ? 13.227 -29.156 -17.578 1 95.38 82 GLY B C 1
ATOM 3563 O O . GLY B 1 82 ? 12.359 -28.281 -17.453 1 95.38 82 GLY B O 1
ATOM 3564 N N . VAL B 1 83 ? 13.047 -30.406 -18.016 1 97.25 83 VAL B N 1
ATOM 3565 C CA . VAL B 1 83 ? 11.703 -30.938 -18.25 1 97.25 83 VAL B CA 1
ATOM 3566 C C . VAL B 1 83 ? 11.266 -31.781 -17.047 1 97.25 83 VAL B C 1
ATOM 3568 O O . VAL B 1 83 ? 11.812 -32.844 -16.797 1 97.25 83 VAL B O 1
ATOM 3571 N N . VAL B 1 84 ? 10.297 -31.25 -16.328 1 96.81 84 VAL B N 1
ATOM 3572 C CA . VAL B 1 84 ? 9.875 -31.906 -15.094 1 96.81 84 VAL B CA 1
ATOM 3573 C C . VAL B 1 84 ? 8.352 -31.938 -15.016 1 96.81 84 VAL B C 1
ATOM 3575 O O . VAL B 1 84 ? 7.676 -31.078 -15.578 1 96.81 84 VAL B O 1
ATOM 3578 N N . THR B 1 85 ? 7.832 -32.969 -14.484 1 97.75 85 THR B N 1
ATOM 3579 C CA . THR B 1 85 ? 6.418 -33.062 -14.141 1 97.75 85 THR B CA 1
ATOM 3580 C C . THR B 1 85 ? 6.234 -33.062 -12.625 1 97.75 85 THR B C 1
ATOM 3582 O O . THR B 1 85 ? 6.887 -33.844 -11.922 1 97.75 85 THR B O 1
ATOM 3585 N N . ILE B 1 86 ? 5.348 -32.281 -12.156 1 97 86 ILE B N 1
ATOM 3586 C CA . ILE B 1 86 ? 5.168 -32.125 -10.711 1 97 86 ILE B CA 1
ATOM 3587 C C . ILE B 1 86 ? 3.686 -32.25 -10.359 1 97 86 ILE B C 1
ATOM 3589 O O . ILE B 1 86 ? 2.834 -31.641 -11.016 1 97 86 ILE B O 1
ATOM 3593 N N . ASP B 1 87 ? 3.402 -33.031 -9.391 1 98 87 ASP B N 1
ATOM 3594 C CA . ASP B 1 87 ? 2.082 -33.062 -8.766 1 98 87 ASP B CA 1
ATOM 3595 C C . ASP B 1 87 ? 2.014 -32.094 -7.578 1 98 87 ASP B C 1
ATOM 3597 O O . ASP B 1 87 ? 2.576 -32.375 -6.52 1 98 87 ASP B O 1
ATOM 3601 N N . CYS B 1 88 ? 1.22 -31.031 -7.695 1 98.12 88 CYS B N 1
ATOM 3602 C CA . CYS B 1 88 ? 1.178 -29.969 -6.703 1 98.12 88 CYS B CA 1
ATOM 3603 C C . CYS B 1 88 ? 0.172 -30.281 -5.605 1 98.12 88 CYS B C 1
ATOM 3605 O O . CYS B 1 88 ? 0.116 -29.594 -4.59 1 98.12 88 CYS B O 1
ATOM 3607 N N . GLY B 1 89 ? -0.569 -31.297 -5.816 1 97.31 89 GLY B N 1
ATOM 3608 C CA . GLY B 1 89 ? -1.624 -31.594 -4.863 1 97.31 89 GLY B CA 1
ATOM 3609 C C . GLY B 1 89 ? -2.824 -30.672 -4.996 1 97.31 89 GLY B C 1
ATOM 3610 O O . GLY B 1 89 ? -3.031 -30.062 -6.047 1 97.31 89 GLY B O 1
ATOM 3611 N N . THR B 1 90 ? -3.691 -30.625 -3.918 1 96.38 90 THR B N 1
ATOM 3612 C CA . THR B 1 90 ? -4.938 -29.891 -4.059 1 96.38 90 THR B CA 1
ATOM 3613 C C . THR B 1 90 ? -5.066 -28.828 -2.963 1 96.38 90 THR B C 1
ATOM 3615 O O . THR B 1 90 ? -6.09 -28.156 -2.867 1 96.38 90 THR B O 1
ATOM 3618 N N . GLU B 1 91 ? -4.035 -28.672 -2.182 1 95.12 91 GLU B N 1
ATOM 3619 C CA . GLU B 1 91 ? -4.129 -27.75 -1.051 1 95.12 91 GLU B CA 1
ATOM 3620 C C . GLU B 1 91 ? -4.004 -26.297 -1.504 1 95.12 91 GLU B C 1
ATOM 3622 O O . GLU B 1 91 ? -4.672 -25.422 -0.964 1 95.12 91 GLU B O 1
ATOM 3627 N N . ARG B 1 92 ? -3.137 -26.109 -2.441 1 96.31 92 ARG B N 1
ATOM 3628 C CA . ARG B 1 92 ? -2.906 -24.781 -2.98 1 96.31 92 ARG B CA 1
ATOM 3629 C C . ARG B 1 92 ? -3.043 -24.766 -4.5 1 96.31 92 ARG B C 1
ATOM 3631 O O . ARG B 1 92 ? -2.914 -25.812 -5.145 1 96.31 92 ARG B O 1
ATOM 3638 N N . CYS B 1 93 ? -3.279 -23.594 -4.996 1 97.19 93 CYS B N 1
ATOM 3639 C CA . CYS B 1 93 ? -3.336 -23.391 -6.441 1 97.19 93 CYS B CA 1
ATOM 3640 C C . CYS B 1 93 ? -1.967 -23.609 -7.074 1 97.19 93 CYS B C 1
ATOM 3642 O O . CYS B 1 93 ? -0.94 -23.344 -6.445 1 97.19 93 CYS B O 1
ATOM 3644 N N . ILE B 1 94 ? -1.999 -24.062 -8.281 1 98.5 94 ILE B N 1
ATOM 3645 C CA . ILE B 1 94 ? -0.778 -24.266 -9.055 1 98.5 94 ILE B CA 1
ATOM 3646 C C . ILE B 1 94 ? 0.027 -22.969 -9.102 1 98.5 94 ILE B C 1
ATOM 3648 O O . ILE B 1 94 ? 1.259 -23 -9.172 1 98.5 94 ILE B O 1
ATOM 3652 N N . SER B 1 95 ? -0.639 -21.859 -9 1 98.06 95 SER B N 1
ATOM 3653 C CA . SER B 1 95 ? 0.031 -20.562 -9.055 1 98.06 95 SER B CA 1
ATOM 3654 C C . SER B 1 95 ? 1.04 -20.422 -7.918 1 98.06 95 SER B C 1
ATOM 3656 O O . SER B 1 95 ? 2.064 -19.75 -8.07 1 98.06 95 SER B O 1
ATOM 3658 N N . TYR B 1 96 ? 0.813 -21.094 -6.781 1 97.75 96 TYR B N 1
ATOM 3659 C CA . TYR B 1 96 ? 1.737 -21.109 -5.652 1 97.75 96 TYR B CA 1
ATOM 3660 C C . TYR B 1 96 ? 3.098 -21.656 -6.07 1 97.75 96 TYR B C 1
ATOM 3662 O O . TYR B 1 96 ? 4.137 -21.156 -5.621 1 97.75 96 TYR B O 1
ATOM 3670 N N . PHE B 1 97 ? 3.084 -22.547 -6.941 1 98.56 97 PHE B N 1
ATOM 3671 C CA . PHE B 1 97 ? 4.293 -23.219 -7.395 1 98.56 97 PHE B CA 1
ATOM 3672 C C . PHE B 1 97 ? 4.867 -22.531 -8.633 1 98.56 97 PHE B C 1
ATOM 3674 O O . PHE B 1 97 ? 6.074 -22.578 -8.859 1 98.56 97 PHE B O 1
ATOM 3681 N N . LEU B 1 98 ? 3.969 -21.922 -9.367 1 98.38 98 LEU B N 1
ATOM 3682 C CA . LEU B 1 98 ? 4.383 -21.234 -10.586 1 98.38 98 LEU B CA 1
ATOM 3683 C C . LEU B 1 98 ? 5.207 -20 -10.25 1 98.38 98 LEU B C 1
ATOM 3685 O O . LEU B 1 98 ? 6.117 -19.641 -11 1 98.38 98 LEU B O 1
ATOM 3689 N N . GLU B 1 99 ? 4.898 -19.375 -9.164 1 98.38 99 GLU B N 1
ATOM 3690 C CA . GLU B 1 99 ? 5.578 -18.141 -8.797 1 98.38 99 GLU B CA 1
ATOM 3691 C C . GLU B 1 99 ? 7.09 -18.344 -8.719 1 98.38 99 GLU B C 1
ATOM 3693 O O . GLU B 1 99 ? 7.848 -17.672 -9.414 1 98.38 99 GLU B O 1
ATOM 3698 N N . PRO B 1 100 ? 7.605 -19.281 -7.941 1 98.62 100 PRO B N 1
ATOM 3699 C CA . PRO B 1 100 ? 9.055 -19.484 -7.914 1 98.62 100 PRO B CA 1
ATOM 3700 C C . PRO B 1 100 ? 9.625 -19.891 -9.273 1 98.62 100 PRO B C 1
ATOM 3702 O O . PRO B 1 100 ? 10.727 -19.469 -9.641 1 98.62 100 PRO B O 1
ATOM 3705 N N . LEU B 1 101 ? 8.875 -20.656 -10.023 1 98.62 101 LEU B N 1
ATOM 3706 C CA . LEU B 1 101 ? 9.352 -21.109 -11.32 1 98.62 101 LEU B CA 1
ATOM 3707 C C . LEU B 1 101 ? 9.547 -19.938 -12.273 1 98.62 101 LEU B C 1
ATOM 3709 O O . LEU B 1 101 ? 10.555 -19.859 -12.984 1 98.62 101 LEU B O 1
ATOM 3713 N N . ILE B 1 102 ? 8.594 -19.062 -12.258 1 98.44 102 ILE B N 1
ATOM 3714 C CA . ILE B 1 102 ? 8.672 -17.891 -13.133 1 98.44 102 ILE B CA 1
ATOM 3715 C C . ILE B 1 102 ? 9.875 -17.047 -12.734 1 98.44 102 ILE B C 1
ATOM 3717 O O . ILE B 1 102 ? 10.617 -16.562 -13.602 1 98.44 102 ILE B O 1
ATOM 3721 N N . LEU B 1 103 ? 10.117 -16.906 -11.492 1 98.56 103 LEU B N 1
ATOM 3722 C CA . LEU B 1 103 ? 11.203 -16.062 -11 1 98.56 103 LEU B CA 1
ATOM 3723 C C . LEU B 1 103 ? 12.555 -16.688 -11.32 1 98.56 103 LEU B C 1
ATOM 3725 O O . LEU B 1 103 ? 13.523 -15.961 -11.586 1 98.56 103 LEU B O 1
ATOM 3729 N N . LEU B 1 104 ? 12.648 -17.984 -11.359 1 98.06 104 LEU B N 1
ATOM 3730 C CA . LEU B 1 104 ? 13.914 -18.688 -11.547 1 98.06 104 LEU B CA 1
ATOM 3731 C C . LEU B 1 104 ? 14.18 -18.938 -13.031 1 98.06 104 LEU B C 1
ATOM 3733 O O . LEU B 1 104 ? 15.336 -19.094 -13.438 1 98.06 104 LEU B O 1
ATOM 3737 N N . SER B 1 105 ? 13.219 -18.906 -13.844 1 96.88 105 SER B N 1
ATOM 3738 C CA . SER B 1 105 ? 13.211 -19.469 -15.188 1 96.88 105 SER B CA 1
ATOM 3739 C C . SER B 1 105 ? 14.266 -18.812 -16.078 1 96.88 105 SER B C 1
ATOM 3741 O O . SER B 1 105 ? 14.898 -19.484 -16.891 1 96.88 105 SER B O 1
ATOM 3743 N N . PRO B 1 106 ? 14.492 -17.516 -15.945 1 95.75 106 PRO B N 1
ATOM 3744 C CA . PRO B 1 106 ? 15.477 -16.922 -16.859 1 95.75 106 PRO B CA 1
ATOM 3745 C C . PRO B 1 106 ? 16.891 -17.406 -16.594 1 95.75 106 PRO B C 1
ATOM 3747 O O . PRO B 1 106 ? 17.766 -17.281 -17.469 1 95.75 106 PRO B O 1
ATOM 3750 N N . PHE B 1 107 ? 17.141 -18.031 -15.477 1 96.06 107 PHE B N 1
ATOM 3751 C CA . PHE B 1 107 ? 18.516 -18.234 -15.047 1 96.06 107 PHE B CA 1
ATOM 3752 C C . PHE B 1 107 ? 18.844 -19.719 -15.008 1 96.06 107 PHE B C 1
ATOM 3754 O O . PHE B 1 107 ? 19.812 -20.125 -14.367 1 96.06 107 PHE B O 1
ATOM 3761 N N . CYS B 1 108 ? 18.125 -20.453 -15.695 1 95.69 108 CYS B N 1
ATOM 3762 C CA . CYS B 1 108 ? 18.312 -21.906 -15.711 1 95.69 108 CYS B CA 1
ATOM 3763 C C . CYS B 1 108 ? 19.438 -22.297 -16.641 1 95.69 108 CYS B C 1
ATOM 3765 O O . CYS B 1 108 ? 19.812 -21.531 -17.547 1 95.69 108 CYS B O 1
ATOM 3767 N N . LYS B 1 109 ? 20.031 -23.453 -16.359 1 95.5 109 LYS B N 1
ATOM 3768 C CA . LYS B 1 109 ? 20.984 -24.078 -17.281 1 95.5 109 LYS B CA 1
ATOM 3769 C C . LYS B 1 109 ? 20.281 -24.578 -18.547 1 95.5 109 LYS B C 1
ATOM 3771 O O . LYS B 1 109 ? 20.797 -24.391 -19.656 1 95.5 109 LYS B O 1
ATOM 3776 N N . VAL B 1 110 ? 19.219 -25.203 -18.328 1 95 110 VAL B N 1
ATOM 3777 C CA . VAL B 1 110 ? 18.359 -25.703 -19.391 1 95 110 VAL B CA 1
ATOM 3778 C C . VAL B 1 110 ? 16.969 -25.062 -19.266 1 95 110 VAL B C 1
ATOM 3780 O O . VAL B 1 110 ? 16.406 -25 -18.188 1 95 110 VAL B O 1
ATOM 3783 N N . ALA B 1 111 ? 16.469 -24.625 -20.391 1 95 111 ALA B N 1
ATOM 3784 C CA . ALA B 1 111 ? 15.156 -23.969 -20.391 1 95 111 ALA B CA 1
ATOM 3785 C C . ALA B 1 111 ? 14.109 -24.859 -19.719 1 95 111 ALA B C 1
ATOM 3787 O O . ALA B 1 111 ? 14.094 -26.078 -19.938 1 95 111 ALA B O 1
ATOM 3788 N N . MET B 1 112 ? 13.203 -24.234 -19.047 1 96.25 112 MET B N 1
ATOM 3789 C CA . MET B 1 112 ? 12.188 -24.953 -18.281 1 96.25 112 MET B CA 1
ATOM 3790 C C . MET B 1 112 ? 11.039 -25.391 -19.188 1 96.25 112 MET B C 1
ATOM 3792 O O . MET B 1 112 ? 10.617 -24.625 -20.078 1 96.25 112 MET B O 1
ATOM 3796 N N . SER B 1 113 ? 10.641 -26.531 -19.141 1 97.81 113 SER B N 1
ATOM 3797 C CA . SER B 1 113 ? 9.359 -27.078 -19.562 1 97.81 113 SER B CA 1
ATOM 3798 C C . SER B 1 113 ? 8.734 -27.922 -18.453 1 97.81 113 SER B C 1
ATOM 3800 O O . SER B 1 113 ? 9 -29.125 -18.359 1 97.81 113 SER B O 1
ATOM 3802 N N . ILE B 1 114 ? 7.883 -27.312 -17.719 1 98.44 114 ILE B N 1
ATOM 3803 C CA . ILE B 1 114 ? 7.402 -27.906 -16.484 1 98.44 114 ILE B CA 1
ATOM 3804 C C . ILE B 1 114 ? 5.906 -28.188 -16.578 1 98.44 114 ILE B C 1
ATOM 3806 O O . ILE B 1 114 ? 5.117 -27.281 -16.859 1 98.44 114 ILE B O 1
ATOM 3810 N N . LYS B 1 115 ? 5.551 -29.391 -16.391 1 98.69 115 LYS B N 1
ATOM 3811 C CA . LYS B 1 115 ? 4.148 -29.781 -16.312 1 98.69 115 LYS B CA 1
ATOM 3812 C C . LYS B 1 115 ? 3.674 -29.875 -14.867 1 98.69 115 LYS B C 1
ATOM 3814 O O . LYS B 1 115 ? 4.246 -30.609 -14.07 1 98.69 115 LYS B O 1
ATOM 3819 N N . LEU B 1 116 ? 2.654 -29.125 -14.5 1 98.69 116 LEU B N 1
ATOM 3820 C CA . LEU B 1 116 ? 2.125 -29.062 -13.141 1 98.69 116 LEU B CA 1
ATOM 3821 C C . LEU B 1 116 ? 0.696 -29.594 -13.094 1 98.69 116 LEU B C 1
ATOM 3823 O O . LEU B 1 116 ? -0.132 -29.234 -13.938 1 98.69 116 LEU B O 1
ATOM 3827 N N . LYS B 1 117 ? 0.467 -30.438 -12.188 1 98.44 117 LYS B N 1
ATOM 3828 C CA . LYS B 1 117 ? -0.867 -30.984 -11.984 1 98.44 117 LYS B CA 1
ATOM 3829 C C . LYS B 1 117 ? -1.452 -30.531 -10.648 1 98.44 117 LYS B C 1
ATOM 3831 O O . LYS B 1 117 ? -0.734 -30.438 -9.656 1 98.44 117 LYS B O 1
ATOM 3836 N N . GLY B 1 118 ? -2.701 -30.172 -10.633 1 98.06 118 GLY B N 1
ATOM 3837 C CA . GLY B 1 118 ? -3.324 -29.797 -9.375 1 98.06 118 GLY B CA 1
ATOM 3838 C C . GLY B 1 118 ? -4.527 -28.891 -9.562 1 98.06 118 GLY B C 1
ATOM 3839 O O . GLY B 1 118 ? -5.414 -29.172 -10.367 1 98.06 118 GLY B O 1
ATOM 3840 N N . VAL B 1 119 ? -4.598 -27.859 -8.75 1 98.12 119 VAL B N 1
ATOM 3841 C CA . VAL B 1 119 ? -5.719 -26.922 -8.75 1 98.12 119 VAL B CA 1
ATOM 3842 C C . VAL B 1 119 ? -5.344 -25.672 -9.523 1 98.12 119 VAL B C 1
ATOM 3844 O O . VAL B 1 119 ? -4.363 -25 -9.195 1 98.12 119 VAL B O 1
ATOM 3847 N N . THR B 1 120 ? -6.137 -25.344 -10.555 1 97.88 120 THR B N 1
ATOM 3848 C CA . THR B 1 120 ? -5.816 -24.188 -11.383 1 97.88 120 THR B CA 1
ATOM 3849 C C . THR B 1 120 ? -6.449 -22.922 -10.82 1 97.88 120 THR B C 1
ATOM 3851 O O . THR B 1 120 ? -5.934 -21.812 -11.023 1 97.88 120 THR B O 1
ATOM 3854 N N . ASN B 1 121 ? -7.617 -23.078 -10.172 1 96.12 121 ASN B N 1
ATOM 3855 C CA . ASN B 1 121 ? -8.367 -21.953 -9.625 1 96.12 121 ASN B CA 1
ATOM 3856 C C . ASN B 1 121 ? -8.914 -22.266 -8.234 1 96.12 121 ASN B C 1
ATOM 3858 O O . ASN B 1 121 ? -9.516 -23.312 -8.023 1 96.12 121 ASN B O 1
ATOM 3862 N N . SER B 1 122 ? -8.641 -21.438 -7.367 1 93.5 122 SER B N 1
ATOM 3863 C CA . SER B 1 122 ? -9.117 -21.547 -5.992 1 93.5 122 SER B CA 1
ATOM 3864 C C . SER B 1 122 ? -9.555 -20.188 -5.453 1 93.5 122 SER B C 1
ATOM 3866 O O . SER B 1 122 ? -8.961 -19.156 -5.781 1 93.5 122 SER B O 1
ATOM 3868 N N . PRO B 1 123 ? -10.656 -20.219 -4.641 1 89.75 123 PRO B N 1
ATOM 3869 C CA . PRO B 1 123 ? -11.094 -18.953 -4.062 1 89.75 123 PRO B CA 1
ATOM 3870 C C . PRO B 1 123 ? -9.992 -18.266 -3.258 1 89.75 123 PRO B C 1
ATOM 3872 O O . PRO B 1 123 ? -9.289 -18.906 -2.486 1 89.75 123 PRO B O 1
ATOM 3875 N N . GLY B 1 124 ? -9.797 -17 -3.506 1 84.88 124 GLY B N 1
ATOM 3876 C CA . GLY B 1 124 ? -8.914 -16.203 -2.676 1 84.88 124 GLY B CA 1
ATOM 3877 C C . GLY B 1 124 ? -7.461 -16.281 -3.104 1 84.88 124 GLY B C 1
ATOM 3878 O O . GLY B 1 124 ? -6.594 -15.656 -2.488 1 84.88 124 GLY B O 1
ATOM 3879 N N . GLU B 1 125 ? -7.152 -17.016 -4.07 1 91.62 125 GLU B N 1
ATOM 3880 C CA . GLU B 1 125 ? -5.781 -17.141 -4.551 1 91.62 125 GLU B CA 1
ATOM 3881 C C . GLU B 1 125 ? -5.656 -16.656 -5.992 1 91.62 125 GLU B C 1
ATOM 3883 O O . GLU B 1 125 ? -6.609 -16.75 -6.77 1 91.62 125 GLU B O 1
ATOM 3888 N N . LEU B 1 126 ? -4.488 -16.203 -6.312 1 94.62 126 LEU B N 1
ATOM 3889 C CA . LEU B 1 126 ? -4.195 -15.875 -7.703 1 94.62 126 LEU B CA 1
ATOM 3890 C C . LEU B 1 126 ? -4.25 -17.125 -8.586 1 94.62 126 LEU B C 1
ATOM 3892 O O . LEU B 1 126 ? -3.643 -18.141 -8.258 1 94.62 126 LEU B O 1
ATOM 3896 N N . SER B 1 127 ? -4.926 -17.062 -9.633 1 96.94 127 SER B N 1
ATOM 3897 C CA . SER B 1 127 ? -5.07 -18.219 -10.508 1 96.94 127 SER B CA 1
ATOM 3898 C C . SER B 1 127 ? -3.955 -18.266 -11.547 1 96.94 127 SER B C 1
ATOM 3900 O O . SER B 1 127 ? -3.205 -17.312 -11.703 1 96.94 127 SER B O 1
ATOM 3902 N N . VAL B 1 128 ? -3.924 -19.391 -12.211 1 97.75 128 VAL B N 1
ATOM 3903 C CA . VAL B 1 128 ? -2.986 -19.578 -13.312 1 97.75 128 VAL B CA 1
ATOM 3904 C C . VAL B 1 128 ? -3.344 -18.625 -14.461 1 97.75 128 VAL B C 1
ATOM 3906 O O . VAL B 1 128 ? -2.457 -18.109 -15.141 1 97.75 128 VAL B O 1
ATOM 3909 N N . ASP B 1 129 ? -4.66 -18.391 -14.648 1 97.12 129 ASP B N 1
ATOM 3910 C CA . ASP B 1 129 ? -5.113 -17.438 -15.656 1 97.12 129 ASP B CA 1
ATOM 3911 C C . ASP B 1 129 ? -4.551 -16.047 -15.391 1 97.12 129 ASP B C 1
ATOM 3913 O O . ASP B 1 129 ? -4.086 -15.367 -16.312 1 97.12 129 ASP B O 1
ATOM 3917 N N . GLY B 1 130 ? -4.656 -15.711 -14.156 1 96.62 130 GLY B N 1
ATOM 3918 C CA . GLY B 1 130 ? -4.145 -14.414 -13.766 1 96.62 130 GLY B CA 1
ATOM 3919 C C . GLY B 1 130 ? -2.66 -14.25 -14.031 1 96.62 130 GLY B C 1
ATOM 3920 O O . GLY B 1 130 ? -2.227 -13.211 -14.539 1 96.62 130 GLY B O 1
ATOM 3921 N N . MET B 1 131 ? -1.909 -15.211 -13.711 1 97.69 131 MET B N 1
ATOM 3922 C CA . MET B 1 131 ? -0.468 -15.156 -13.938 1 97.69 131 MET B CA 1
ATOM 3923 C C . MET B 1 131 ? -0.152 -15.117 -15.43 1 97.69 131 MET B C 1
ATOM 3925 O O . MET B 1 131 ? 0.701 -14.344 -15.867 1 97.69 131 MET B O 1
ATOM 3929 N N . LYS B 1 132 ? -0.862 -15.945 -16.141 1 97.62 132 LYS B N 1
ATOM 3930 C CA . LYS B 1 132 ? -0.661 -15.984 -17.578 1 97.62 132 LYS B CA 1
ATOM 3931 C C . LYS B 1 132 ? -0.914 -14.617 -18.219 1 97.62 132 LYS B C 1
ATOM 3933 O O . LYS B 1 132 ? -0.107 -14.141 -19.016 1 97.62 132 LYS B O 1
ATOM 3938 N N . ALA B 1 133 ? -1.933 -14.023 -17.812 1 97.12 133 ALA B N 1
ATOM 3939 C CA . ALA B 1 133 ? -2.363 -12.781 -18.453 1 97.12 133 ALA B CA 1
ATOM 3940 C C . ALA B 1 133 ? -1.507 -11.602 -18.016 1 97.12 133 ALA B C 1
ATOM 3942 O O . ALA B 1 133 ? -1.117 -10.766 -18.828 1 97.12 133 ALA B O 1
ATOM 3943 N N . SER B 1 134 ? -1.213 -11.555 -16.75 1 96.94 134 SER B N 1
ATOM 3944 C CA . SER B 1 134 ? -0.604 -10.336 -16.219 1 96.94 134 SER B CA 1
ATOM 3945 C C . SER B 1 134 ? 0.897 -10.516 -16.016 1 96.94 134 SER B C 1
ATOM 3947 O O . SER B 1 134 ? 1.685 -9.633 -16.375 1 96.94 134 SER B O 1
ATOM 3949 N N . TRP B 1 135 ? 1.371 -11.625 -15.453 1 97.94 135 TRP B N 1
ATOM 3950 C CA . TRP B 1 135 ? 2.775 -11.805 -15.102 1 97.94 135 TRP B CA 1
ATOM 3951 C C . TRP B 1 135 ? 3.641 -11.922 -16.344 1 97.94 135 TRP B C 1
ATOM 3953 O O . TRP B 1 135 ? 4.758 -11.398 -16.391 1 97.94 135 TRP B O 1
ATOM 3963 N N . LEU B 1 136 ? 3.102 -12.609 -17.328 1 96.88 136 LEU B N 1
ATOM 3964 C CA . LEU B 1 136 ? 3.914 -12.836 -18.531 1 96.88 136 LEU B CA 1
ATOM 3965 C C . LEU B 1 136 ? 4.176 -11.531 -19.266 1 96.88 136 LEU B C 1
ATOM 3967 O O . LEU B 1 136 ? 5.238 -11.352 -19.859 1 96.88 136 LEU B O 1
ATOM 3971 N N . THR B 1 137 ? 3.232 -10.602 -19.234 1 95.62 137 THR B N 1
ATOM 3972 C CA . THR B 1 137 ? 3.422 -9.305 -19.859 1 95.62 137 THR B CA 1
ATOM 3973 C C . THR B 1 137 ? 4.527 -8.516 -19.172 1 95.62 137 THR B C 1
ATOM 3975 O O . THR B 1 137 ? 5.273 -7.777 -19.812 1 95.62 137 THR B O 1
ATOM 3978 N N . VAL B 1 138 ? 4.59 -8.68 -17.891 1 97.38 138 VAL B N 1
ATOM 3979 C CA . VAL B 1 138 ? 5.637 -8.023 -17.109 1 97.38 138 VAL B CA 1
ATOM 3980 C C . VAL B 1 138 ? 6.977 -8.719 -17.359 1 97.38 138 VAL B C 1
ATOM 3982 O O . VAL B 1 138 ? 8 -8.062 -17.531 1 97.38 138 VAL B O 1
ATOM 3985 N N . TYR B 1 139 ? 6.93 -10.031 -17.391 1 97.56 139 TYR B N 1
ATOM 3986 C CA . TYR B 1 139 ? 8.094 -10.859 -17.672 1 97.56 139 TYR B CA 1
ATOM 3987 C C . TYR B 1 139 ? 8.773 -10.414 -18.969 1 97.56 139 TYR B C 1
ATOM 3989 O O . TYR B 1 139 ? 9.992 -10.25 -19 1 97.56 139 TYR B O 1
ATOM 3997 N N . ASN B 1 140 ? 7.984 -10.117 -19.922 1 95.44 140 ASN B N 1
ATOM 3998 C CA . ASN B 1 140 ? 8.461 -9.805 -21.266 1 95.44 140 ASN B CA 1
ATOM 3999 C C . ASN B 1 140 ? 9.141 -8.438 -21.328 1 95.44 140 ASN B C 1
ATOM 4001 O O . ASN B 1 140 ? 9.875 -8.148 -22.266 1 95.44 140 ASN B O 1
ATOM 4005 N N . LYS B 1 141 ? 8.953 -7.648 -20.375 1 95.69 141 LYS B N 1
ATOM 4006 C CA . LYS B 1 141 ? 9.633 -6.355 -20.328 1 95.69 141 LYS B CA 1
ATOM 4007 C C . LYS B 1 141 ? 11.109 -6.516 -19.984 1 95.69 141 LYS B C 1
ATOM 4009 O O . LYS B 1 141 ? 11.938 -5.684 -20.359 1 95.69 141 LYS B O 1
ATOM 4014 N N . PHE B 1 142 ? 11.414 -7.598 -19.281 1 96.94 142 PHE B N 1
ATOM 4015 C CA . PHE B 1 142 ? 12.773 -7.812 -18.797 1 96.94 142 PHE B CA 1
ATOM 4016 C C . PHE B 1 142 ? 13.516 -8.789 -19.703 1 96.94 142 PHE B C 1
ATOM 4018 O O . PHE B 1 142 ? 14.75 -8.805 -19.734 1 96.94 142 PHE B O 1
ATOM 4025 N N . VAL B 1 143 ? 12.734 -9.648 -20.312 1 94.06 143 VAL B N 1
ATOM 4026 C CA . VAL B 1 143 ? 13.297 -10.688 -21.172 1 94.06 143 VAL B CA 1
ATOM 4027 C C . VAL B 1 143 ? 12.812 -10.484 -22.594 1 94.06 143 VAL B C 1
ATOM 4029 O O . VAL B 1 143 ? 11.625 -10.633 -22.891 1 94.06 143 VAL B O 1
ATOM 4032 N N . LEU B 1 144 ? 13.617 -10.062 -23.531 1 82.25 144 LEU B N 1
ATOM 4033 C CA . LEU B 1 144 ? 13.242 -9.703 -24.891 1 82.25 144 LEU B CA 1
ATOM 4034 C C . LEU B 1 144 ? 12.867 -10.945 -25.703 1 82.25 144 LEU B C 1
ATOM 4036 O O . LEU B 1 144 ? 11.914 -10.922 -26.469 1 82.25 144 LEU B O 1
ATOM 4040 N N . ASN B 1 145 ? 13.742 -11.883 -25.672 1 73.06 145 ASN B N 1
ATOM 4041 C CA . ASN B 1 145 ? 13.414 -13.07 -26.438 1 73.06 145 ASN B CA 1
ATOM 4042 C C . ASN B 1 145 ? 12.375 -13.938 -25.719 1 73.06 145 ASN B C 1
ATOM 4044 O O . ASN B 1 145 ? 12.727 -14.742 -24.859 1 73.06 145 ASN B O 1
ATOM 4048 N N . ASP B 1 146 ? 11.117 -13.656 -26.062 1 64.31 146 ASP B N 1
ATOM 4049 C CA . ASP B 1 146 ? 10.07 -14.336 -25.312 1 64.31 146 ASP B CA 1
ATOM 4050 C C . ASP B 1 146 ? 9.477 -15.484 -26.125 1 64.31 146 ASP B C 1
ATOM 4052 O O . ASP B 1 146 ? 8.352 -15.922 -25.875 1 64.31 146 ASP B O 1
ATOM 4056 N N . GLU B 1 147 ? 10.086 -15.922 -27.156 1 73.31 147 GLU B N 1
ATOM 4057 C CA . GLU B 1 147 ? 9.484 -16.906 -28.062 1 73.31 147 GLU B CA 1
ATOM 4058 C C . GLU B 1 147 ? 9.031 -18.141 -27.297 1 73.31 147 GLU B C 1
ATOM 4060 O O . GLU B 1 147 ? 7.984 -18.719 -27.594 1 73.31 147 GLU B O 1
ATOM 4065 N N . LYS B 1 148 ? 9.703 -18.406 -26.203 1 86.19 148 LYS B N 1
ATOM 4066 C CA . LYS B 1 148 ? 9.336 -19.672 -25.578 1 86.19 148 LYS B CA 1
ATOM 4067 C C . LYS B 1 148 ? 8.641 -19.438 -24.234 1 86.19 148 LYS B C 1
ATOM 4069 O O . LYS B 1 148 ? 8.383 -20.375 -23.484 1 86.19 148 LYS B O 1
ATOM 4074 N N . LEU B 1 149 ? 8.172 -18.281 -24.047 1 95.25 149 LEU B N 1
ATOM 4075 C CA . LEU B 1 149 ? 7.5 -18 -22.781 1 95.25 149 LEU B CA 1
ATOM 4076 C C . LEU B 1 149 ? 6 -18.25 -22.891 1 95.25 149 LEU B C 1
ATOM 4078 O O . LEU B 1 149 ? 5.316 -17.609 -23.688 1 95.25 149 LEU B O 1
ATOM 4082 N N . ASP B 1 150 ? 5.508 -19.234 -22.031 1 97 150 ASP B N 1
ATOM 4083 C CA . ASP B 1 150 ? 4.082 -19.516 -22.141 1 97 150 ASP B CA 1
ATOM 4084 C C . ASP B 1 150 ? 3.59 -20.297 -20.906 1 97 150 ASP B C 1
ATOM 4086 O O . ASP B 1 150 ? 4.375 -20.969 -20.25 1 97 150 ASP B O 1
ATOM 4090 N N . ILE B 1 151 ? 2.404 -20.047 -20.562 1 97.94 151 ILE B N 1
ATOM 4091 C CA . ILE B 1 151 ? 1.644 -20.875 -19.625 1 97.94 151 ILE B CA 1
ATOM 4092 C C . ILE B 1 151 ? 0.428 -21.469 -20.328 1 97.94 151 ILE B C 1
ATOM 4094 O O . ILE B 1 151 ? -0.507 -20.75 -20.688 1 97.94 151 ILE B O 1
ATOM 4098 N N . LYS B 1 152 ? 0.435 -22.766 -20.5 1 97.62 152 LYS B N 1
ATOM 4099 C CA . LYS B 1 152 ? -0.658 -23.438 -21.203 1 97.62 152 LYS B CA 1
ATOM 4100 C C . LYS B 1 152 ? -1.525 -24.219 -20.219 1 97.62 152 LYS B C 1
ATOM 4102 O O . LYS B 1 152 ? -1.035 -25.125 -19.531 1 97.62 152 LYS B O 1
ATOM 4107 N N . ILE B 1 153 ? -2.76 -23.859 -20.203 1 96.75 153 ILE B N 1
ATOM 4108 C CA . ILE B 1 153 ? -3.707 -24.594 -19.375 1 96.75 153 ILE B CA 1
ATOM 4109 C C . ILE B 1 153 ? -4.359 -25.703 -20.188 1 96.75 153 ILE B C 1
ATOM 4111 O O . ILE B 1 153 ? -5.293 -25.453 -20.953 1 96.75 153 ILE B O 1
ATOM 4115 N N . GLN B 1 154 ? -3.938 -26.906 -20 1 96.5 154 GLN B N 1
ATOM 4116 C CA . GLN B 1 154 ? -4.445 -28.047 -20.766 1 96.5 154 GLN B CA 1
ATOM 4117 C C . GLN B 1 154 ? -5.762 -28.547 -20.172 1 96.5 154 GLN B C 1
ATOM 4119 O O . GLN B 1 154 ? -6.668 -28.938 -20.922 1 96.5 154 GLN B O 1
ATOM 4124 N N . ALA B 1 155 ? -5.793 -28.594 -18.922 1 96.88 155 ALA B N 1
ATOM 4125 C CA . ALA B 1 155 ? -6.996 -28.984 -18.203 1 96.88 155 ALA B CA 1
ATOM 4126 C C . ALA B 1 155 ? -7.223 -28.078 -16.984 1 96.88 155 ALA B C 1
ATOM 4128 O O . ALA B 1 155 ? -6.273 -27.734 -16.281 1 96.88 155 ALA B O 1
ATOM 4129 N N . ARG B 1 156 ? -8.5 -27.766 -16.859 1 96.62 156 ARG B N 1
ATOM 4130 C CA . ARG B 1 156 ? -8.852 -26.969 -15.688 1 96.62 156 ARG B CA 1
ATOM 4131 C C . ARG B 1 156 ? -9.156 -27.859 -14.492 1 96.62 156 ARG B C 1
ATOM 4133 O O . ARG B 1 156 ? -9.727 -28.938 -14.648 1 96.62 156 ARG B O 1
ATOM 4140 N N . GLY B 1 157 ? -8.727 -27.453 -13.336 1 96.56 157 GLY B N 1
ATOM 4141 C CA . GLY B 1 157 ? -8.992 -28.156 -12.094 1 96.56 157 GLY B CA 1
ATOM 4142 C C . GLY B 1 157 ? -9.391 -27.234 -10.961 1 96.56 157 GLY B C 1
ATOM 4143 O O . GLY B 1 157 ? -8.57 -26.453 -10.469 1 96.56 157 GLY B O 1
ATOM 4144 N N . LEU B 1 158 ? -10.633 -27.391 -10.539 1 96.19 158 LEU B N 1
ATOM 4145 C CA . LEU B 1 158 ? -11.125 -26.578 -9.43 1 96.19 158 LEU B CA 1
ATOM 4146 C C . LEU B 1 158 ? -11.039 -27.359 -8.117 1 96.19 158 LEU B C 1
ATOM 4148 O O . LEU B 1 158 ? -10.859 -28.578 -8.117 1 96.19 158 LEU B O 1
ATOM 4152 N N . LYS B 1 159 ? -11.031 -26.609 -7.047 1 93.62 159 LYS B N 1
ATOM 4153 C CA . LYS B 1 159 ? -11.125 -27.25 -5.742 1 93.62 159 LYS B CA 1
ATOM 4154 C C . LYS B 1 159 ? -12.461 -27.984 -5.586 1 93.62 159 LYS B C 1
ATOM 4156 O O . LYS B 1 159 ? -13.477 -27.547 -6.137 1 93.62 159 LYS B O 1
ATOM 4161 N N . PRO B 1 160 ? -12.484 -29.078 -4.879 1 94.81 160 PRO B N 1
ATOM 4162 C CA . PRO B 1 160 ? -11.477 -29.609 -3.953 1 94.81 160 PRO B CA 1
ATOM 4163 C C . PRO B 1 160 ? -10.594 -30.688 -4.586 1 94.81 160 PRO B C 1
ATOM 4165 O O . PRO B 1 160 ? -9.547 -31.031 -4.035 1 94.81 160 PRO B O 1
ATOM 4168 N N . GLU B 1 161 ? -11 -31.234 -5.73 1 95.38 161 GLU B N 1
ATOM 4169 C CA . GLU B 1 161 ? -10.336 -32.438 -6.223 1 95.38 161 GLU B CA 1
ATOM 4170 C C . GLU B 1 161 ? -9.289 -32.094 -7.281 1 95.38 161 GLU B C 1
ATOM 4172 O O . GLU B 1 161 ? -8.484 -32.938 -7.664 1 95.38 161 GLU B O 1
ATOM 4177 N N . GLY B 1 162 ? -9.352 -31 -7.781 1 96.38 162 GLY B N 1
ATOM 4178 C CA . GLY B 1 162 ? -8.344 -30.547 -8.734 1 96.38 162 GLY B CA 1
ATOM 4179 C C . GLY B 1 162 ? -8.469 -31.234 -10.086 1 96.38 162 GLY B C 1
ATOM 4180 O O . GLY B 1 162 ? -9.547 -31.281 -10.672 1 96.38 162 GLY B O 1
ATOM 4181 N N . GLY B 1 163 ? -7.375 -31.719 -10.57 1 96.25 163 GLY B N 1
ATOM 4182 C CA . GLY B 1 163 ? -7.367 -32.344 -11.875 1 96.25 163 GLY B CA 1
ATOM 4183 C C . GLY B 1 163 ? -6.848 -31.453 -12.977 1 96.25 163 GLY B C 1
ATOM 4184 O O . GLY B 1 163 ? -6.934 -31.797 -14.156 1 96.25 163 GLY B O 1
ATOM 4185 N N . GL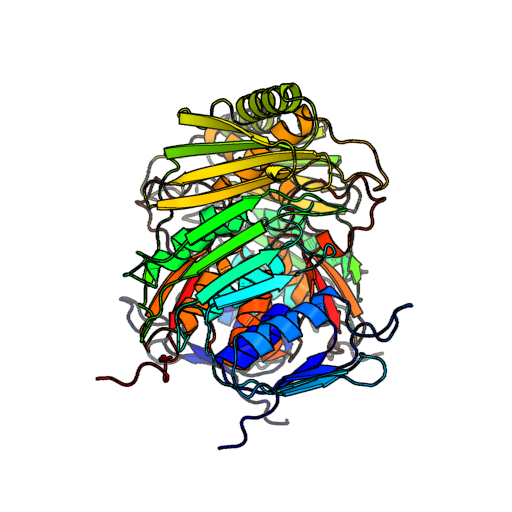Y B 1 164 ? -6.375 -30.406 -12.625 1 97.69 164 GLY B N 1
ATOM 4186 C CA . GLY B 1 164 ? -5.832 -29.469 -13.602 1 97.69 164 GLY B CA 1
ATOM 4187 C C . GLY B 1 164 ? -4.453 -29.859 -14.094 1 97.69 164 GLY B C 1
ATOM 4188 O O . GLY B 1 164 ? -3.709 -30.547 -13.398 1 97.69 164 GLY B O 1
ATOM 4189 N N . ILE B 1 165 ? -4.168 -29.469 -15.312 1 98.19 165 ILE B N 1
ATOM 4190 C CA . ILE B 1 165 ? -2.863 -29.688 -15.93 1 98.19 165 ILE B CA 1
ATOM 4191 C C . ILE B 1 165 ? -2.391 -28.406 -16.609 1 98.19 165 ILE B C 1
ATOM 4193 O O . ILE B 1 165 ? -3.076 -27.859 -17.484 1 98.19 165 ILE B O 1
ATOM 4197 N N . VAL B 1 166 ? -1.251 -27.922 -16.188 1 98.5 166 VAL B N 1
ATOM 4198 C CA . VAL B 1 166 ? -0.672 -26.688 -16.703 1 98.5 166 VAL B CA 1
ATOM 4199 C C . VAL B 1 166 ? 0.769 -26.953 -17.141 1 98.5 166 VAL B C 1
ATOM 4201 O O . VAL B 1 166 ? 1.52 -27.641 -16.469 1 98.5 166 VAL B O 1
ATOM 4204 N N . THR B 1 167 ? 1.135 -26.453 -18.297 1 98.56 167 THR B N 1
ATOM 4205 C CA . THR B 1 167 ? 2.518 -26.516 -18.766 1 98.56 167 THR B CA 1
ATOM 4206 C C . THR B 1 167 ? 3.137 -25.125 -18.812 1 98.56 167 THR B C 1
ATOM 4208 O O . THR B 1 167 ? 2.58 -24.219 -19.438 1 98.56 167 THR B O 1
ATOM 4211 N N . PHE B 1 168 ? 4.238 -25.016 -18.203 1 98.44 168 PHE B N 1
ATOM 4212 C CA . PHE B 1 168 ? 4.98 -23.766 -18.203 1 98.44 168 PHE B CA 1
ATOM 4213 C C . PHE B 1 168 ? 6.285 -23.906 -18.969 1 98.44 168 PHE B C 1
ATOM 4215 O O . PHE B 1 168 ? 7.031 -24.859 -18.766 1 98.44 168 PHE B O 1
ATOM 4222 N N . THR B 1 169 ? 6.52 -22.938 -19.828 1 97.81 169 THR B N 1
ATOM 4223 C CA . THR B 1 169 ? 7.777 -22.859 -20.562 1 97.81 169 THR B CA 1
ATOM 4224 C C . THR B 1 169 ? 8.352 -21.438 -20.516 1 97.81 169 THR B C 1
ATOM 4226 O O . THR B 1 169 ? 7.598 -20.469 -20.5 1 97.81 169 THR B O 1
ATOM 4229 N N . ALA B 1 170 ? 9.617 -21.375 -20.484 1 96 170 ALA B N 1
ATOM 4230 C CA . ALA B 1 170 ? 10.242 -20.047 -20.406 1 96 170 ALA B CA 1
ATOM 4231 C C . ALA B 1 170 ? 11.648 -20.078 -21.016 1 96 170 ALA B C 1
ATOM 4233 O O . ALA B 1 170 ? 12.336 -21.109 -20.953 1 96 170 ALA B O 1
ATOM 4234 N N . PRO B 1 171 ? 12.094 -19 -21.578 1 94.81 171 PRO B N 1
ATOM 4235 C CA . PRO B 1 171 ? 13.445 -18.906 -22.109 1 94.81 171 PRO B CA 1
ATOM 4236 C C . PRO B 1 171 ? 14.5 -18.672 -21.031 1 94.81 171 PRO B C 1
ATOM 4238 O O . PRO B 1 171 ? 14.156 -18.406 -19.875 1 94.81 171 PRO B O 1
ATOM 4241 N N . ILE B 1 172 ? 15.734 -18.859 -21.422 1 94.12 172 ILE B N 1
ATOM 4242 C CA . ILE B 1 172 ? 16.875 -18.562 -20.562 1 94.12 172 ILE B CA 1
ATOM 4243 C C . ILE B 1 172 ? 17.656 -17.375 -21.125 1 94.12 172 ILE B C 1
ATOM 4245 O O . ILE B 1 172 ? 17.766 -17.219 -22.344 1 94.12 172 ILE B O 1
ATOM 4249 N N . VAL B 1 173 ? 18.094 -16.594 -20.25 1 93.62 173 VAL B N 1
ATOM 4250 C CA . VAL B 1 173 ? 18.891 -15.445 -20.672 1 93.62 173 VAL B CA 1
ATOM 4251 C C . VAL B 1 173 ? 20.141 -15.328 -19.797 1 93.62 173 VAL B C 1
ATOM 4253 O O . VAL B 1 173 ? 20.203 -15.906 -18.719 1 93.62 173 VAL B O 1
ATOM 4256 N N . LYS B 1 174 ? 21.109 -14.609 -20.297 1 93.56 174 LYS B N 1
ATOM 4257 C CA . LYS B 1 174 ? 22.312 -14.352 -19.516 1 93.56 174 LYS B CA 1
ATOM 4258 C C . LYS B 1 174 ? 22.062 -13.273 -18.453 1 93.56 174 LYS B C 1
ATOM 4260 O O . LYS B 1 174 ? 22.516 -13.406 -17.312 1 93.56 174 LYS B O 1
ATOM 4265 N N . THR B 1 175 ? 21.422 -12.25 -18.984 1 94.75 175 THR B N 1
ATOM 4266 C CA . THR B 1 175 ? 21.078 -11.141 -18.078 1 94.75 175 THR B CA 1
ATOM 4267 C C . THR B 1 175 ? 19.688 -10.594 -18.391 1 94.75 175 THR B C 1
ATOM 4269 O O . THR B 1 175 ? 19.203 -10.719 -19.516 1 94.75 175 THR B O 1
ATOM 4272 N N . LEU B 1 176 ? 19.094 -10.078 -17.406 1 96.31 176 LEU B N 1
ATOM 4273 C CA . LEU B 1 176 ? 17.844 -9.359 -17.609 1 96.31 176 LEU B CA 1
ATOM 4274 C C . LEU B 1 176 ? 18.109 -7.945 -18.109 1 96.31 176 LEU B C 1
ATOM 4276 O O . LEU B 1 176 ? 19.234 -7.445 -18.016 1 96.31 176 LEU B O 1
ATOM 4280 N N . ARG B 1 177 ? 17.125 -7.371 -18.656 1 96.25 177 ARG B N 1
ATOM 4281 C CA . ARG B 1 177 ? 17.234 -6 -19.141 1 96.25 177 ARG B CA 1
ATOM 4282 C C . ARG B 1 177 ? 16.562 -5.023 -18.172 1 96.25 177 ARG B C 1
ATOM 4284 O O . ARG B 1 177 ? 15.391 -5.199 -17.828 1 96.25 177 ARG B O 1
ATOM 4291 N N . PRO B 1 178 ? 17.312 -3.99 -17.766 1 97.06 178 PRO B N 1
ATOM 4292 C CA . PRO B 1 178 ? 16.641 -2.959 -16.969 1 97.06 178 PRO B CA 1
ATOM 4293 C C . PRO B 1 178 ? 15.492 -2.283 -17.703 1 97.06 178 PRO B C 1
ATOM 4295 O O . PRO B 1 178 ? 15.547 -2.137 -18.922 1 97.06 178 PRO B O 1
ATOM 4298 N N . VAL B 1 179 ? 14.508 -1.812 -16.984 1 96.94 179 VAL B N 1
ATOM 4299 C CA . VAL B 1 179 ? 13.305 -1.311 -17.641 1 96.94 179 VAL B CA 1
ATOM 4300 C C . VAL B 1 179 ? 12.953 0.07 -17.094 1 96.94 179 VAL B C 1
ATOM 4302 O O . VAL B 1 179 ? 13.336 0.414 -15.969 1 96.94 179 VAL B O 1
ATOM 4305 N N . LYS B 1 180 ? 12.32 0.854 -17.906 1 96.38 180 LYS B N 1
ATOM 4306 C CA . LYS B 1 180 ? 11.703 2.125 -17.547 1 96.38 180 LYS B CA 1
ATOM 4307 C C . LYS B 1 180 ? 10.219 2.145 -17.906 1 96.38 180 LYS B C 1
ATOM 4309 O O . LYS B 1 180 ? 9.852 2.586 -19 1 96.38 180 LYS B O 1
ATOM 4314 N N . ARG B 1 181 ? 9.406 1.685 -16.984 1 96.06 181 ARG B N 1
ATOM 4315 C CA . ARG B 1 181 ? 7.961 1.637 -17.188 1 96.06 181 ARG B CA 1
ATOM 4316 C C . ARG B 1 181 ? 7.246 2.598 -16.234 1 96.06 181 ARG B C 1
ATOM 4318 O O . ARG B 1 181 ? 6.809 2.203 -15.156 1 96.06 181 ARG B O 1
ATOM 4325 N N . GLN B 1 182 ? 6.98 3.791 -16.688 1 93.06 182 GLN B N 1
ATOM 4326 C CA . GLN B 1 182 ? 6.551 4.867 -15.812 1 93.06 182 GLN B CA 1
ATOM 4327 C C . GLN B 1 182 ? 5.133 5.328 -16.141 1 93.06 182 GLN B C 1
ATOM 4329 O O . GLN B 1 182 ? 4.609 6.25 -15.523 1 93.06 182 GLN B O 1
ATOM 4334 N N . LYS B 1 183 ? 4.559 4.699 -17.141 1 91.62 183 LYS B N 1
ATOM 4335 C CA . LYS B 1 183 ? 3.223 5.09 -17.578 1 91.62 183 LYS B CA 1
ATOM 4336 C C . LYS B 1 183 ? 2.266 3.9 -17.562 1 91.62 183 LYS B C 1
ATOM 4338 O O . LYS B 1 183 ? 2.65 2.781 -17.906 1 91.62 183 LYS B O 1
ATOM 4343 N N . MET B 1 184 ? 1.109 4.148 -17.203 1 91.62 184 MET B N 1
ATOM 4344 C CA . MET B 1 184 ? 0.131 3.066 -17.141 1 91.62 184 MET B CA 1
ATOM 4345 C C . MET B 1 184 ? -0.733 3.041 -18.391 1 91.62 184 MET B C 1
ATOM 4347 O O . MET B 1 184 ? -1.229 1.985 -18.797 1 91.62 184 MET B O 1
ATOM 4351 N N . GLY B 1 185 ? -0.91 4.211 -19.062 1 90.75 185 GLY B N 1
ATOM 4352 C CA . GLY B 1 185 ? -1.748 4.27 -20.25 1 90.75 185 GLY B CA 1
ATOM 4353 C C . GLY B 1 185 ? -3.23 4.281 -19.938 1 90.75 185 GLY B C 1
ATOM 4354 O O . GLY B 1 185 ? -3.621 4.371 -18.766 1 90.75 185 GLY B O 1
ATOM 4355 N N . LYS B 1 186 ? -4.047 4.227 -20.969 1 90.62 186 LYS B N 1
ATOM 4356 C CA . LYS B 1 186 ? -5.504 4.207 -20.844 1 90.62 186 LYS B CA 1
ATOM 4357 C C . LYS B 1 186 ? -6.066 2.826 -21.172 1 90.62 186 LYS B C 1
ATOM 4359 O O . LYS B 1 186 ? -5.582 2.156 -22.094 1 90.62 186 LYS B O 1
ATOM 4364 N N . VAL B 1 187 ? -7.051 2.471 -20.469 1 93.19 187 VAL B N 1
ATOM 4365 C CA . VAL B 1 187 ? -7.676 1.18 -20.734 1 93.19 187 VAL B CA 1
ATOM 4366 C C . VAL B 1 187 ? -8.367 1.201 -22.094 1 93.19 187 VAL B C 1
ATOM 4368 O O . VAL B 1 187 ? -9.141 2.115 -22.391 1 93.19 187 VAL B O 1
ATOM 4371 N N . CYS B 1 188 ? -8.117 0.228 -22.891 1 93.25 188 CYS B N 1
ATOM 4372 C CA . CYS B 1 188 ? -8.664 0.278 -24.234 1 93.25 188 CYS B CA 1
ATOM 4373 C C . CYS B 1 188 ? -9.555 -0.925 -24.516 1 93.25 188 CYS B C 1
ATOM 4375 O O . CYS B 1 188 ? -10.43 -0.872 -25.391 1 93.25 188 CYS B O 1
ATOM 4377 N N . LYS B 1 189 ? -9.359 -1.957 -23.812 1 95.19 189 LYS B N 1
ATOM 4378 C CA . LYS B 1 189 ? -10.227 -3.107 -24.062 1 95.19 189 LYS B CA 1
ATOM 4379 C C . LYS B 1 189 ? -10.32 -4.008 -22.828 1 95.19 189 LYS B C 1
ATOM 4381 O O . LYS B 1 189 ? -9.375 -4.086 -22.047 1 95.19 189 LYS B O 1
ATOM 4386 N N . ILE B 1 190 ? -11.422 -4.719 -22.75 1 97.19 190 ILE B N 1
ATOM 4387 C CA . ILE B 1 190 ? -11.68 -5.707 -21.719 1 97.19 190 ILE B CA 1
ATOM 4388 C C . ILE B 1 190 ? -11.914 -7.078 -22.359 1 97.19 190 ILE B C 1
ATOM 4390 O O . ILE B 1 190 ? -12.656 -7.195 -23.328 1 97.19 190 ILE B O 1
ATOM 4394 N N . ARG B 1 191 ? -11.188 -8.023 -21.906 1 97.44 191 ARG B N 1
ATOM 4395 C CA . ARG B 1 191 ? -11.375 -9.406 -22.328 1 97.44 191 ARG B CA 1
ATOM 4396 C C . ARG B 1 191 ? -11.609 -10.312 -21.125 1 97.44 191 ARG B C 1
ATOM 4398 O O . ARG B 1 191 ? -11.312 -9.938 -19.984 1 97.44 191 ARG B O 1
ATOM 4405 N N . GLY B 1 192 ? -12.203 -11.438 -21.406 1 97.44 192 GLY B N 1
ATOM 4406 C CA . GLY B 1 192 ? -12.414 -12.344 -20.297 1 97.44 192 GLY B CA 1
ATOM 4407 C C . GLY B 1 192 ? -12.812 -13.742 -20.719 1 97.44 192 GLY B C 1
ATOM 4408 O O . GLY B 1 192 ? -12.898 -14.031 -21.922 1 97.44 192 GLY B O 1
ATOM 4409 N N . GLN B 1 193 ? -12.867 -14.578 -19.734 1 97.5 193 GLN B N 1
ATOM 4410 C CA . GLN B 1 193 ? -13.297 -15.961 -19.906 1 97.5 193 GLN B CA 1
ATOM 4411 C C . GLN B 1 193 ? -14.242 -16.375 -18.781 1 97.5 193 GLN B C 1
ATOM 4413 O O . GLN B 1 193 ? -13.891 -16.281 -17.609 1 97.5 193 GLN B O 1
ATOM 4418 N N . ALA B 1 194 ? -15.453 -16.781 -19.156 1 98.31 194 ALA B N 1
ATOM 4419 C CA . ALA B 1 194 ? -16.359 -17.453 -18.234 1 98.31 194 ALA B CA 1
ATOM 4420 C C . ALA B 1 194 ? -16.234 -18.969 -18.344 1 98.31 194 ALA B C 1
ATOM 4422 O O . ALA B 1 194 ? -16.609 -19.562 -19.344 1 98.31 194 ALA B O 1
ATOM 4423 N N . PHE B 1 195 ? -15.734 -19.578 -17.328 1 97.25 195 PHE B N 1
ATOM 4424 C CA . PHE B 1 195 ? -15.492 -21.016 -17.438 1 97.25 195 PHE B CA 1
ATOM 4425 C C . PHE B 1 195 ? -16.484 -21.797 -16.578 1 97.25 195 PHE B C 1
ATOM 4427 O O . PHE B 1 195 ? -16.875 -21.344 -15.508 1 97.25 195 PHE B O 1
ATOM 4434 N N . VAL B 1 196 ? -16.875 -22.938 -17.078 1 96.44 196 VAL B N 1
ATOM 4435 C CA . VAL B 1 196 ? -17.75 -23.875 -16.391 1 96.44 196 VAL B CA 1
ATOM 4436 C C . VAL B 1 196 ? -17.188 -25.281 -16.516 1 96.44 196 VAL B C 1
ATOM 4438 O O . VAL B 1 196 ? -16.75 -25.703 -17.594 1 96.44 196 VAL B O 1
ATOM 4441 N N . SER B 1 197 ? -17.078 -25.938 -15.391 1 94.25 197 SER B N 1
ATOM 4442 C CA . SER B 1 197 ? -16.594 -27.312 -15.359 1 94.25 197 SER B CA 1
ATOM 4443 C C . SER B 1 197 ? -17.641 -28.234 -14.734 1 94.25 197 SER B C 1
ATOM 4445 O O . SER B 1 197 ? -17.953 -28.125 -13.547 1 94.25 197 SER B O 1
ATOM 4447 N N . LYS B 1 198 ? -18.188 -29.188 -15.492 1 92.56 198 LYS B N 1
ATOM 4448 C CA . LYS B 1 198 ? -19.094 -30.234 -15.055 1 92.56 198 LYS B CA 1
ATOM 4449 C C . LYS B 1 198 ? -20.422 -29.656 -14.555 1 92.56 198 LYS B C 1
ATOM 4451 O O . LYS B 1 198 ? -21.047 -30.203 -13.641 1 92.56 198 LYS B O 1
ATOM 4456 N N . VAL B 1 199 ? -20.797 -28.516 -14.938 1 93.44 199 VAL B N 1
ATOM 4457 C CA . VAL B 1 199 ? -22.078 -27.875 -14.656 1 93.44 199 VAL B CA 1
ATOM 4458 C C . VAL B 1 199 ? -22.672 -27.312 -15.953 1 93.44 199 VAL B C 1
ATOM 4460 O O . VAL B 1 199 ? -22.016 -27.328 -17 1 93.44 199 VAL B O 1
ATOM 4463 N N . THR B 1 200 ? -23.859 -26.781 -15.891 1 92.75 200 THR B N 1
ATOM 4464 C CA . THR B 1 200 ? -24.562 -26.297 -17.062 1 92.75 200 THR B CA 1
ATOM 4465 C C . THR B 1 200 ? -23.906 -25.031 -17.625 1 92.75 200 THR B C 1
ATOM 4467 O O . THR B 1 200 ? -23.484 -24.172 -16.875 1 92.75 200 THR B O 1
ATOM 4470 N N . PRO B 1 201 ? -23.828 -24.969 -18.891 1 93.38 201 PRO B N 1
ATOM 4471 C CA . PRO B 1 201 ? -23.219 -23.797 -19.547 1 93.38 201 PRO B CA 1
ATOM 4472 C C . PRO B 1 201 ? -24 -22.516 -19.297 1 93.38 201 PRO B C 1
ATOM 4474 O O . PRO B 1 201 ? -23.469 -21.406 -19.438 1 93.38 201 PRO B O 1
ATOM 4477 N N . SER B 1 202 ? -25.266 -22.609 -19 1 96.56 202 SER B N 1
ATOM 4478 C CA . SER B 1 202 ? -26.109 -21.438 -18.766 1 96.56 202 SER B CA 1
ATOM 4479 C C . SER B 1 202 ? -25.516 -20.547 -17.672 1 96.56 202 SER B C 1
ATOM 4481 O O . SER B 1 202 ? -25.719 -19.328 -17.688 1 96.56 202 SER B O 1
ATOM 4483 N N . LEU B 1 203 ? -24.828 -21.141 -16.812 1 96.94 203 LEU B N 1
ATOM 4484 C CA . LEU B 1 203 ? -24.219 -20.391 -15.711 1 96.94 203 LEU B CA 1
ATOM 4485 C C . LEU B 1 203 ? -23.188 -19.406 -16.234 1 96.94 203 LEU B C 1
ATOM 4487 O O . LEU B 1 203 ? -23.016 -18.312 -15.68 1 96.94 203 LEU B O 1
ATOM 4491 N N . ALA B 1 204 ? -22.516 -19.75 -17.312 1 97.56 204 ALA B N 1
ATOM 4492 C CA . ALA B 1 204 ? -21.516 -18.875 -17.906 1 97.56 204 ALA B CA 1
ATOM 4493 C C . ALA B 1 204 ? -22.156 -17.609 -18.453 1 97.56 204 ALA B C 1
ATOM 4495 O O . ALA B 1 204 ? -21.656 -16.5 -18.219 1 97.56 204 ALA B O 1
ATOM 4496 N N . TYR B 1 205 ? -23.25 -17.75 -19.047 1 97.62 205 TYR B N 1
ATOM 4497 C CA . TYR B 1 205 ? -23.922 -16.609 -19.672 1 97.62 205 TYR B CA 1
ATOM 4498 C C . TYR B 1 205 ? -24.5 -15.68 -18.609 1 97.62 205 TYR B C 1
ATOM 4500 O O . TYR B 1 205 ? -24.5 -14.461 -18.781 1 97.62 205 TYR B O 1
ATOM 4508 N N . ARG B 1 206 ? -24.938 -16.25 -17.594 1 98 206 ARG B N 1
ATOM 4509 C CA . ARG B 1 206 ? -25.453 -15.453 -16.469 1 98 206 ARG B CA 1
ATOM 4510 C C . ARG B 1 206 ? -24.344 -14.602 -15.859 1 98 206 ARG B C 1
ATOM 4512 O O . ARG B 1 206 ? -24.562 -13.438 -15.531 1 98 206 ARG B O 1
ATOM 4519 N N . MET B 1 207 ? -23.156 -15.156 -15.703 1 98.38 207 MET B N 1
ATOM 4520 C CA . MET B 1 207 ? -22 -14.414 -15.195 1 98.38 207 MET B CA 1
ATOM 4521 C C . MET B 1 207 ? -21.625 -13.281 -16.141 1 98.38 207 MET B C 1
ATOM 4523 O O . MET B 1 207 ? -21.375 -12.156 -15.703 1 98.38 207 MET B O 1
ATOM 4527 N N . ILE B 1 208 ? -21.641 -13.602 -17.422 1 98.06 208 ILE B N 1
ATOM 4528 C CA . ILE B 1 208 ? -21.234 -12.641 -18.438 1 98.06 208 ILE B CA 1
ATOM 4529 C C . ILE B 1 208 ? -22.172 -11.445 -18.422 1 98.06 208 ILE B C 1
ATOM 4531 O O . ILE B 1 208 ? -21.734 -10.297 -18.406 1 98.06 208 ILE B O 1
ATOM 4535 N N . ASP B 1 209 ? -23.422 -11.734 -18.375 1 97.38 209 ASP B N 1
ATOM 4536 C CA . ASP B 1 209 ? -24.422 -10.68 -18.406 1 97.38 209 ASP B CA 1
ATOM 4537 C C . ASP B 1 209 ? -24.297 -9.758 -17.188 1 97.38 209 ASP B C 1
ATOM 4539 O O . ASP B 1 209 ? -24.328 -8.531 -17.328 1 97.38 209 ASP B O 1
ATOM 4543 N N . SER B 1 210 ? -24.156 -10.375 -16.125 1 97.31 210 SER B N 1
ATOM 4544 C CA . SER B 1 210 ? -24.047 -9.602 -14.891 1 97.31 210 SER B CA 1
ATOM 4545 C C . SER B 1 210 ? -22.75 -8.781 -14.867 1 97.31 210 SER B C 1
ATOM 4547 O O . SER B 1 210 ? -22.734 -7.652 -14.383 1 97.31 210 SER B O 1
ATOM 4549 N N . ALA B 1 211 ? -21.656 -9.305 -15.32 1 97.19 211 ALA B N 1
ATOM 4550 C CA . ALA B 1 211 ? -20.391 -8.586 -15.383 1 97.19 211 ALA B CA 1
ATOM 4551 C C . ALA B 1 211 ? -20.5 -7.375 -16.297 1 97.19 211 ALA B C 1
ATOM 4553 O O . ALA B 1 211 ? -20.016 -6.289 -15.961 1 97.19 211 ALA B O 1
ATOM 4554 N N . LYS B 1 212 ? -21.094 -7.527 -17.422 1 95.69 212 LYS B N 1
ATOM 4555 C CA . LYS B 1 212 ? -21.281 -6.438 -18.375 1 95.69 212 LYS B CA 1
ATOM 4556 C C . LYS B 1 212 ? -22.125 -5.316 -17.781 1 95.69 212 LYS B C 1
ATOM 4558 O O . LYS B 1 212 ? -21.828 -4.133 -17.984 1 95.69 212 LYS B O 1
ATOM 4563 N N . LYS B 1 213 ? -23.094 -5.703 -17.078 1 93.88 213 LYS B N 1
ATOM 4564 C CA . LYS B 1 213 ? -23.938 -4.715 -16.406 1 93.88 213 LYS B CA 1
ATOM 4565 C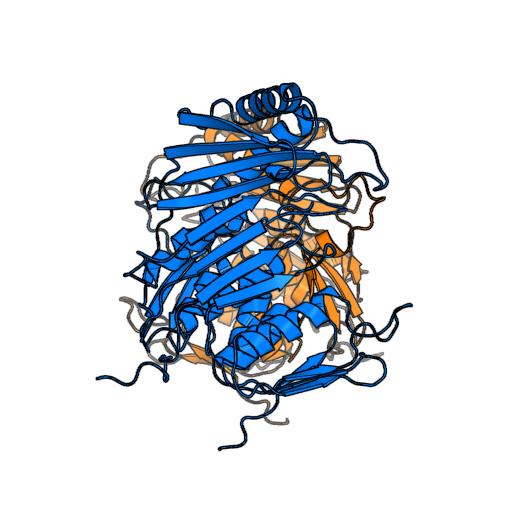 C . LYS B 1 213 ? -23.141 -3.924 -15.367 1 93.88 213 LYS B C 1
ATOM 4567 O O . LYS B 1 213 ? -23.297 -2.707 -15.258 1 93.88 213 LYS B O 1
ATOM 4572 N N . ALA B 1 214 ? -22.375 -4.672 -14.672 1 90.94 214 ALA B N 1
ATOM 4573 C CA . ALA B 1 214 ? -21.578 -4.047 -13.617 1 90.94 214 ALA B CA 1
ATOM 4574 C C . ALA B 1 214 ? -20.594 -3.043 -14.195 1 90.94 214 ALA B C 1
ATOM 4576 O O . ALA B 1 214 ? -20.25 -2.047 -13.547 1 90.94 214 ALA B O 1
ATOM 4577 N N . MET B 1 215 ? -20.125 -3.242 -15.398 1 92.19 215 MET B N 1
ATOM 4578 C CA . MET B 1 215 ? -19.109 -2.393 -16 1 92.19 215 MET B CA 1
ATOM 4579 C C . MET B 1 215 ? -19.719 -1.445 -17.031 1 92.19 215 MET B C 1
ATOM 4581 O O . MET B 1 215 ? -19 -0.741 -17.734 1 92.19 215 MET B O 1
ATOM 4585 N N . HIS B 1 216 ? -20.953 -1.463 -17.047 1 87.25 216 HIS B N 1
ATOM 4586 C CA . HIS B 1 216 ? -21.656 -0.676 -18.062 1 87.25 216 HIS B CA 1
ATOM 4587 C C . HIS B 1 216 ? -21.312 0.806 -17.938 1 87.25 216 HIS B C 1
ATOM 4589 O O . HIS B 1 216 ? -21.328 1.36 -16.844 1 87.25 216 HIS B O 1
ATOM 4595 N N . GLY B 1 217 ? -20.953 1.439 -19.156 1 81.38 217 GLY B N 1
ATOM 4596 C CA . GLY B 1 217 ? -20.688 2.869 -19.172 1 81.38 217 GLY B CA 1
ATOM 4597 C C . GLY B 1 217 ? -19.219 3.201 -19 1 81.38 217 GLY B C 1
ATOM 4598 O O . GLY B 1 217 ? -18.812 4.352 -19.188 1 81.38 217 GLY B O 1
ATOM 4599 N N . TYR B 1 218 ? -18.516 2.266 -18.641 1 78.62 218 TYR B N 1
ATOM 4600 C CA . TYR B 1 218 ? -17.109 2.57 -18.391 1 78.62 218 TYR B CA 1
ATOM 4601 C C . TYR B 1 218 ? -16.25 2.234 -19.609 1 78.62 218 TYR B C 1
ATOM 4603 O O . TYR B 1 218 ? -15.359 3.006 -19.984 1 78.62 218 TYR B O 1
ATOM 4611 N N . ILE B 1 219 ? -16.422 1.076 -20.125 1 76.12 219 ILE B N 1
ATOM 4612 C CA . ILE B 1 219 ? -15.617 0.662 -21.25 1 76.12 219 ILE B CA 1
ATOM 4613 C C . ILE B 1 219 ? -16.5 0.025 -22.328 1 76.12 219 ILE B C 1
ATOM 4615 O O . ILE B 1 219 ? -17.344 -0.825 -22.016 1 76.12 219 ILE B O 1
ATOM 4619 N N . SER B 1 220 ? -16.25 0.389 -23.547 1 78.62 220 SER B N 1
ATOM 4620 C CA . SER B 1 220 ? -17.156 -0.02 -24.609 1 78.62 220 SER B CA 1
ATOM 4621 C C . SER B 1 220 ? -16.719 -1.343 -25.234 1 78.62 220 SER B C 1
ATOM 4623 O O . SER B 1 220 ? -17.562 -2.166 -25.609 1 78.62 220 SER B O 1
ATOM 4625 N N . ASP B 1 221 ? -15.445 -1.666 -25.328 1 91.88 221 ASP B N 1
ATOM 4626 C CA . ASP B 1 221 ? -14.953 -2.871 -25.984 1 91.88 221 ASP B CA 1
ATOM 4627 C C . ASP B 1 221 ? -14.781 -4.016 -24.984 1 91.88 221 ASP B C 1
ATOM 4629 O O . ASP B 1 221 ? -13.688 -4.234 -24.469 1 91.88 221 ASP B O 1
ATOM 4633 N N . VAL B 1 222 ? -15.875 -4.684 -24.797 1 94.38 222 VAL B N 1
ATOM 4634 C CA . VAL B 1 222 ? -15.883 -5.789 -23.844 1 94.38 222 VAL B CA 1
ATOM 4635 C C . VAL B 1 222 ? -16.234 -7.09 -24.562 1 94.38 222 VAL B C 1
ATOM 4637 O O . VAL B 1 222 ? -17.266 -7.184 -25.234 1 94.38 222 VAL B O 1
ATOM 4640 N N . PHE B 1 223 ? -15.383 -8.102 -24.484 1 96.38 223 PHE B N 1
ATOM 4641 C CA . PHE B 1 223 ? -15.641 -9.422 -25.047 1 96.38 223 PHE B CA 1
ATOM 4642 C C . PHE B 1 223 ? -15.281 -10.508 -24.031 1 96.38 223 PHE B C 1
ATOM 4644 O O . PHE B 1 223 ? -14.141 -10.578 -23.578 1 96.38 223 PHE B O 1
ATOM 4651 N N . ILE B 1 224 ? -16.219 -11.305 -23.703 1 97.38 224 ILE B N 1
ATOM 4652 C CA . ILE B 1 224 ? -16.016 -12.398 -22.766 1 97.38 224 ILE B CA 1
ATOM 4653 C C . ILE B 1 224 ? -16.375 -13.727 -23.438 1 97.38 224 ILE B C 1
ATOM 4655 O O . ILE B 1 224 ? -17.5 -13.914 -23.906 1 97.38 224 ILE B O 1
ATOM 4659 N N . ALA B 1 225 ? -15.422 -14.625 -23.484 1 96.88 225 ALA B N 1
ATOM 4660 C CA . ALA B 1 225 ? -15.641 -15.93 -24.109 1 96.88 225 ALA B CA 1
ATOM 4661 C C . ALA B 1 225 ? -16.109 -16.953 -23.078 1 96.88 225 ALA B C 1
ATOM 4663 O O . ALA B 1 225 ? -15.828 -16.828 -21.891 1 96.88 225 ALA B O 1
ATOM 4664 N N . VAL B 1 226 ? -16.812 -17.922 -23.547 1 96.5 226 VAL B N 1
ATOM 4665 C CA . VAL B 1 226 ? -17.234 -19.031 -22.703 1 96.5 226 VAL B CA 1
ATOM 4666 C C . VAL B 1 226 ? -16.266 -20.203 -22.859 1 96.5 226 VAL B C 1
ATOM 4668 O O . VAL B 1 226 ? -15.922 -20.594 -23.969 1 96.5 226 VAL B O 1
ATOM 4671 N N . ASP B 1 227 ? -15.75 -20.641 -21.734 1 95.25 227 ASP B N 1
ATOM 4672 C CA . ASP B 1 227 ? -14.875 -21.797 -21.703 1 95.25 227 ASP B CA 1
ATOM 4673 C C . ASP B 1 227 ? -15.547 -22.984 -21 1 95.25 227 ASP B C 1
ATOM 4675 O O . ASP B 1 227 ? -15.414 -23.156 -19.781 1 95.25 227 ASP B O 1
ATOM 4679 N N . GLN B 1 228 ? -16.172 -23.766 -21.797 1 93.88 228 GLN B N 1
ATOM 4680 C CA . GLN B 1 228 ? -16.828 -24.969 -21.266 1 93.88 228 GLN B CA 1
ATOM 4681 C C . GLN B 1 228 ? -15.945 -26.188 -21.422 1 93.88 228 GLN B C 1
ATOM 4683 O O . GLN B 1 228 ? -15.484 -26.5 -22.516 1 93.88 228 GLN B O 1
ATOM 4688 N N . ARG B 1 229 ? -15.742 -26.797 -20.297 1 90.81 229 ARG B N 1
ATOM 4689 C CA . ARG B 1 229 ? -14.914 -27.984 -20.328 1 90.81 229 ARG B CA 1
ATOM 4690 C C . ARG B 1 229 ? -15.656 -29.188 -19.75 1 90.81 229 ARG B C 1
ATOM 4692 O O . ARG B 1 229 ? -16.406 -29.062 -18.781 1 90.81 229 ARG B O 1
ATOM 4699 N N . LYS B 1 230 ? -15.422 -30.297 -20.484 1 87.62 230 LYS B N 1
ATOM 4700 C CA . LYS B 1 230 ? -16.047 -31.547 -20.078 1 87.62 230 LYS B CA 1
ATOM 4701 C C . LYS B 1 230 ? -15.016 -32.656 -19.891 1 87.62 230 LYS B C 1
ATOM 4703 O O . LYS B 1 230 ? -13.875 -32.5 -20.328 1 87.62 230 LYS B O 1
ATOM 4708 N N . GLY B 1 231 ? -15.422 -33.625 -19.234 1 90.06 231 GLY B N 1
ATOM 4709 C CA . GLY B 1 231 ? -14.547 -34.781 -19.062 1 90.06 231 GLY B CA 1
ATOM 4710 C C . GLY B 1 231 ? -13.25 -34.438 -18.359 1 90.06 231 GLY B C 1
ATOM 4711 O O . GLY B 1 231 ? -13.25 -33.719 -17.359 1 90.06 231 GLY B O 1
ATOM 4712 N N . ASP B 1 232 ? -12.156 -34.938 -18.922 1 89.81 232 ASP B N 1
ATOM 4713 C CA . ASP B 1 232 ? -10.844 -34.781 -18.297 1 89.81 232 ASP B CA 1
ATOM 4714 C C . ASP B 1 232 ? -10.352 -33.344 -18.391 1 89.81 232 ASP B C 1
ATOM 4716 O O . ASP B 1 232 ? -9.609 -32.875 -17.531 1 89.81 232 ASP B O 1
ATOM 4720 N N . SER B 1 233 ? -10.812 -32.656 -19.328 1 92.56 233 SER B N 1
ATOM 4721 C CA . SER B 1 233 ? -10.383 -31.281 -19.516 1 92.56 233 SER B CA 1
ATOM 4722 C C . SER B 1 233 ? -11.008 -30.359 -18.484 1 92.56 233 SER B C 1
ATOM 4724 O O . SER B 1 233 ? -10.508 -29.25 -18.25 1 92.56 233 SER B O 1
ATOM 4726 N N . GLY B 1 234 ? -12.125 -30.875 -17.812 1 93.19 234 GLY B N 1
ATOM 4727 C CA . GLY B 1 234 ? -12.797 -30.078 -16.797 1 93.19 234 GLY B CA 1
ATOM 4728 C C . GLY B 1 234 ? -12.398 -30.469 -15.391 1 93.19 234 GLY B C 1
ATOM 4729 O O . GLY B 1 234 ? -13 -30 -14.414 1 93.19 234 GLY B O 1
ATOM 4730 N N . GLY B 1 235 ? -11.445 -31.359 -15.297 1 93.5 235 GLY B N 1
ATOM 4731 C CA . GLY B 1 235 ? -10.945 -31.734 -13.984 1 93.5 235 GLY B CA 1
ATOM 4732 C C . GLY B 1 235 ? -11.875 -32.688 -13.25 1 93.5 235 GLY B C 1
ATOM 4733 O O . GLY B 1 235 ? -12.586 -33.469 -13.875 1 93.5 235 GLY B O 1
ATOM 4734 N N . SER B 1 236 ? -11.758 -32.594 -11.953 1 93.75 236 SER B N 1
ATOM 4735 C CA . SER B 1 236 ? -12.43 -33.594 -11.156 1 93.75 236 SER B CA 1
ATOM 4736 C C . SER B 1 236 ? -13.523 -33 -10.289 1 93.75 236 SER B C 1
ATOM 4738 O O . SER B 1 236 ? -14.234 -33.719 -9.578 1 93.75 236 SER B O 1
ATOM 4740 N N . SER B 1 237 ? -13.633 -31.688 -10.32 1 94.69 237 SER B N 1
ATOM 4741 C CA . SER B 1 237 ? -14.609 -31.016 -9.477 1 94.69 237 SER B CA 1
ATOM 4742 C C . SER B 1 237 ? -15.508 -30.094 -10.297 1 94.69 237 SER B C 1
ATOM 4744 O O . SER B 1 237 ? -15.039 -29.422 -11.219 1 94.69 237 SER B O 1
ATOM 4746 N N . PRO B 1 238 ? -16.75 -30.094 -10.023 1 94.12 238 PRO B N 1
ATOM 4747 C CA . PRO B 1 238 ? -17.625 -29.125 -10.68 1 94.12 238 PRO B CA 1
ATOM 4748 C C . PRO B 1 238 ? -17.406 -27.703 -10.172 1 94.12 238 PRO B C 1
ATOM 4750 O O . PRO B 1 238 ? -16.953 -27.5 -9.039 1 94.12 238 PRO B O 1
ATOM 4753 N N . GLY B 1 239 ? -17.719 -26.766 -10.969 1 95.31 239 GLY B N 1
ATOM 4754 C CA . GLY B 1 239 ? -17.625 -25.375 -10.578 1 95.31 239 GLY B CA 1
ATOM 4755 C C . GLY B 1 239 ? -17.688 -24.422 -11.75 1 95.31 239 GLY B C 1
ATOM 4756 O O . GLY B 1 239 ? -17.812 -24.844 -12.898 1 95.31 239 GLY B O 1
ATOM 4757 N N . TYR B 1 240 ? -17.75 -23.172 -11.461 1 96.69 240 TYR B N 1
ATOM 4758 C CA . TYR B 1 240 ? -17.766 -22.109 -12.461 1 96.69 240 TYR B CA 1
ATOM 4759 C C . TYR B 1 240 ? -17.094 -20.844 -11.93 1 96.69 240 TYR B C 1
ATOM 4761 O O . TYR B 1 240 ? -16.984 -20.656 -10.719 1 96.69 240 TYR B O 1
ATOM 4769 N N . GLY B 1 241 ? -16.594 -20.031 -12.852 1 97.44 241 GLY B N 1
ATOM 4770 C CA . GLY B 1 241 ? -15.922 -18.797 -12.484 1 97.44 241 GLY B CA 1
ATOM 4771 C C . GLY B 1 241 ? -15.734 -17.844 -13.656 1 97.44 241 GLY B C 1
ATOM 4772 O O . GLY B 1 241 ? -16.047 -18.203 -14.797 1 97.44 241 GLY B O 1
ATOM 4773 N N . LEU B 1 242 ? -15.406 -16.688 -13.336 1 98.12 242 LEU B N 1
ATOM 4774 C CA . LEU B 1 242 ? -15.211 -15.625 -14.32 1 98.12 242 LEU B CA 1
ATOM 4775 C C . LEU B 1 242 ? -13.852 -14.969 -14.141 1 98.12 242 LEU B C 1
ATOM 4777 O O . LEU B 1 242 ? -13.422 -14.703 -13.016 1 98.12 242 LEU B O 1
ATOM 4781 N N . PHE B 1 243 ? -13.164 -14.859 -15.258 1 97.75 243 PHE B N 1
ATOM 4782 C CA . PHE B 1 243 ? -11.867 -14.188 -15.336 1 97.75 243 PHE B CA 1
ATOM 4783 C C . PHE B 1 243 ? -11.914 -13.047 -16.344 1 97.75 243 PHE B C 1
ATOM 4785 O O . PHE B 1 243 ? -12.258 -13.258 -17.516 1 97.75 243 PHE B O 1
ATOM 4792 N N . LEU B 1 244 ? -11.539 -11.781 -15.875 1 98.06 244 LEU B N 1
ATOM 4793 C CA . LEU B 1 244 ? -11.539 -10.617 -16.75 1 98.06 244 LEU B CA 1
ATOM 4794 C C . LEU B 1 244 ? -10.164 -9.953 -16.766 1 98.06 244 LEU B C 1
ATOM 4796 O O . LEU B 1 244 ? -9.445 -9.969 -15.766 1 98.06 244 LEU B O 1
ATOM 4800 N N . THR B 1 245 ? -9.836 -9.375 -17.906 1 98.06 245 THR B N 1
ATOM 4801 C CA . THR B 1 245 ? -8.625 -8.57 -18.031 1 98.06 245 THR B CA 1
ATOM 4802 C C . THR B 1 245 ? -8.945 -7.219 -18.672 1 98.06 245 THR B C 1
ATOM 4804 O O . THR B 1 245 ? -9.898 -7.102 -19.453 1 98.06 245 THR B O 1
ATOM 4807 N N . ALA B 1 246 ? -8.273 -6.242 -18.281 1 97.56 246 ALA B N 1
ATOM 4808 C CA . ALA B 1 246 ? -8.281 -4.93 -18.922 1 97.56 246 ALA B CA 1
ATOM 4809 C C . ALA B 1 246 ? -6.898 -4.57 -19.453 1 97.56 246 ALA B C 1
ATOM 4811 O O . ALA B 1 246 ? -5.91 -4.621 -18.719 1 97.56 246 ALA B O 1
ATOM 4812 N N . GLU B 1 247 ? -6.855 -4.262 -20.672 1 96.88 247 GLU B N 1
ATOM 4813 C CA . GLU B 1 247 ? -5.594 -3.908 -21.328 1 96.88 247 GLU B CA 1
ATOM 4814 C C . GLU B 1 247 ? -5.508 -2.406 -21.578 1 96.88 247 GLU B C 1
ATOM 4816 O O . GLU B 1 247 ? -6.492 -1.784 -21.984 1 96.88 247 GLU B O 1
ATOM 4821 N N . THR B 1 248 ? -4.316 -1.832 -21.312 1 95.81 248 THR B N 1
ATOM 4822 C CA . THR B 1 248 ? -4.121 -0.404 -21.547 1 95.81 248 THR B CA 1
ATOM 4823 C C . THR B 1 248 ? -3.354 -0.159 -22.844 1 95.81 248 THR B C 1
ATOM 4825 O O . THR B 1 248 ? -2.834 -1.098 -23.438 1 95.81 248 THR B O 1
ATOM 4828 N N . THR B 1 249 ? -3.24 1.104 -23.25 1 94.69 249 THR B N 1
ATOM 4829 C CA . THR B 1 249 ? -2.527 1.517 -24.453 1 94.69 249 THR B CA 1
ATOM 4830 C C . THR B 1 249 ? -1.026 1.291 -24.312 1 94.69 249 THR B C 1
ATOM 4832 O O . THR B 1 249 ? -0.299 1.22 -25.297 1 94.69 249 THR B O 1
ATOM 4835 N N . GLU B 1 250 ? -0.539 1.125 -23.078 1 94.56 250 GLU B N 1
ATOM 4836 C CA . GLU B 1 250 ? 0.878 0.901 -22.812 1 94.56 250 GLU B CA 1
ATOM 4837 C C . GLU B 1 250 ? 1.183 -0.587 -22.656 1 94.56 250 GLU B C 1
ATOM 4839 O O . GLU B 1 250 ? 2.295 -0.963 -22.281 1 94.56 250 GLU B O 1
ATOM 4844 N N . GLY B 1 251 ? 0.174 -1.401 -22.891 1 94.5 251 GLY B N 1
ATOM 4845 C CA . GLY B 1 251 ? 0.376 -2.84 -22.828 1 94.5 251 GLY B CA 1
ATOM 4846 C C . GLY B 1 251 ? 0.283 -3.395 -21.422 1 94.5 251 GLY B C 1
ATOM 4847 O O . GLY B 1 251 ? 0.732 -4.512 -21.156 1 94.5 251 GLY B O 1
ATOM 4848 N N . VAL B 1 252 ? -0.248 -2.658 -20.516 1 96.69 252 VAL B N 1
ATOM 4849 C CA . VAL B 1 252 ? -0.474 -3.125 -19.156 1 96.69 252 VAL B CA 1
ATOM 4850 C C . VAL B 1 252 ? -1.741 -3.975 -19.094 1 96.69 252 VAL B C 1
ATOM 4852 O O . VAL B 1 252 ? -2.746 -3.641 -19.734 1 96.69 252 VAL B O 1
ATOM 4855 N N . ILE B 1 253 ? -1.687 -5.066 -18.328 1 98 253 ILE B N 1
ATOM 4856 C CA . ILE B 1 253 ? -2.857 -5.922 -18.172 1 98 253 ILE B CA 1
ATOM 4857 C C . ILE B 1 253 ? -3.25 -6.004 -16.703 1 98 253 ILE B C 1
ATOM 4859 O O . ILE B 1 253 ? -2.479 -6.496 -15.875 1 98 253 ILE B O 1
ATOM 4863 N N . TYR B 1 254 ? -4.453 -5.516 -16.406 1 97.12 254 TYR B N 1
ATOM 4864 C CA . TYR B 1 254 ? -5.07 -5.727 -15.094 1 97.12 254 TYR B CA 1
ATOM 4865 C C . TYR B 1 254 ? -5.988 -6.945 -15.117 1 97.12 254 TYR B C 1
ATOM 4867 O O . TYR B 1 254 ? -6.551 -7.285 -16.156 1 97.12 254 TYR B O 1
ATOM 4875 N N . GLN B 1 255 ? -6.102 -7.562 -14 1 97.38 255 GLN B N 1
ATOM 4876 C CA . GLN B 1 255 ? -6.953 -8.742 -14 1 97.38 255 GLN B CA 1
ATOM 4877 C C . GLN B 1 255 ? -7.812 -8.812 -12.742 1 97.38 255 GLN B C 1
ATOM 4879 O O . GLN B 1 255 ? -7.473 -8.211 -11.719 1 97.38 255 GLN B O 1
ATOM 4884 N N . ALA B 1 256 ? -8.914 -9.5 -12.844 1 96.25 256 ALA B N 1
ATOM 4885 C CA . ALA B 1 256 ? -9.844 -9.797 -11.75 1 96.25 256 ALA B CA 1
ATOM 4886 C C . ALA B 1 256 ? -10.547 -11.133 -11.977 1 96.25 256 ALA B C 1
ATOM 4888 O O . ALA B 1 256 ? -10.852 -11.5 -13.109 1 96.25 256 ALA B O 1
ATOM 4889 N N . GLU B 1 257 ? -10.789 -11.789 -10.844 1 96.81 257 GLU B N 1
ATOM 4890 C CA . GLU B 1 257 ? -11.438 -13.094 -10.992 1 96.81 257 GLU B CA 1
ATOM 4891 C C . GLU B 1 257 ? -12.234 -13.453 -9.742 1 96.81 257 GLU B C 1
ATOM 4893 O O . GLU B 1 257 ? -12.023 -12.867 -8.672 1 96.81 257 GLU B O 1
ATOM 4898 N N . ALA B 1 258 ? -13.172 -14.273 -9.953 1 95.88 258 ALA B N 1
ATOM 4899 C CA . ALA B 1 258 ? -13.945 -14.898 -8.883 1 95.88 258 ALA B CA 1
ATOM 4900 C C . ALA B 1 258 ? -14.469 -16.266 -9.305 1 95.88 258 ALA B C 1
ATOM 4902 O O . ALA B 1 258 ? -14.609 -16.547 -10.5 1 95.88 258 ALA B O 1
ATOM 4903 N N . ILE B 1 259 ? -14.664 -17.125 -8.359 1 95.94 259 ILE B N 1
ATOM 4904 C CA . ILE B 1 259 ? -15.055 -18.484 -8.656 1 95.94 259 ILE B CA 1
ATOM 4905 C C . ILE B 1 259 ? -16.125 -18.938 -7.668 1 95.94 259 ILE B C 1
ATOM 4907 O O . ILE B 1 259 ? -16.297 -18.344 -6.602 1 95.94 259 ILE B O 1
ATOM 4911 N N . SER B 1 260 ? -16.859 -19.953 -8.047 1 95 260 SER B N 1
ATOM 4912 C CA . SER B 1 260 ? -17.906 -20.531 -7.195 1 95 260 SER B CA 1
ATOM 4913 C C . SER B 1 260 ? -17.312 -21.219 -5.977 1 95 260 SER B C 1
ATOM 4915 O O . SER B 1 260 ? -16.125 -21.547 -5.965 1 95 260 SER B O 1
ATOM 4917 N N . ARG B 1 261 ? -18.141 -21.406 -5.027 1 92.31 261 ARG B N 1
ATOM 4918 C CA . ARG B 1 261 ? -17.719 -22.125 -3.824 1 92.31 261 ARG B CA 1
ATOM 4919 C C . ARG B 1 261 ? -17.469 -23.594 -4.121 1 92.31 261 ARG B C 1
ATOM 4921 O O . ARG B 1 261 ? -18.281 -24.266 -4.75 1 92.31 261 ARG B O 1
ATOM 4928 N N . PRO B 1 262 ? -16.281 -24 -3.67 1 92.5 262 PRO B N 1
ATOM 4929 C CA . PRO B 1 262 ? -15.984 -25.422 -3.896 1 92.5 262 PRO B CA 1
ATOM 4930 C C . PRO B 1 262 ? -17 -26.344 -3.236 1 92.5 262 PRO B C 1
ATOM 4932 O O . PRO B 1 262 ? -17.516 -26.031 -2.16 1 92.5 262 PRO B O 1
ATOM 4935 N N . LYS B 1 263 ? -17.156 -27.406 -3.855 1 88.69 263 LYS B N 1
ATOM 4936 C CA . LYS B 1 263 ? -18.062 -28.406 -3.32 1 88.69 263 LYS B CA 1
ATOM 4937 C C . LYS B 1 263 ? -17.625 -28.859 -1.928 1 88.69 263 LYS B C 1
ATOM 4939 O O . LYS B 1 263 ? -16.453 -29.109 -1.691 1 88.69 263 LYS B O 1
ATOM 4944 N N . GLY B 1 264 ? -18.562 -28.812 -1.05 1 85.56 264 GLY B N 1
ATOM 4945 C CA . GLY B 1 264 ? -18.281 -29.328 0.283 1 85.56 264 GLY B CA 1
ATOM 4946 C C . GLY B 1 264 ? -17.922 -28.234 1.279 1 85.56 264 GLY B C 1
ATOM 4947 O O . GLY B 1 264 ? -17.875 -28.484 2.486 1 85.56 264 GLY B O 1
ATOM 4948 N N . GLU B 1 265 ? -17.516 -27.109 0.805 1 84.75 265 GLU B N 1
ATOM 4949 C CA . GLU B 1 265 ? -17.203 -26 1.716 1 84.75 265 GLU B CA 1
ATOM 4950 C C . GLU B 1 265 ? -18.469 -25.406 2.324 1 84.75 265 GLU B C 1
ATOM 4952 O O . GLU B 1 265 ? -19.516 -25.391 1.683 1 84.75 265 GLU B O 1
ATOM 4957 N N . SER B 1 266 ? -18.344 -25.016 3.512 1 83.12 266 SER B N 1
ATOM 4958 C CA . SER B 1 266 ? -19.5 -24.469 4.234 1 83.12 266 SER B CA 1
ATOM 4959 C C . SER B 1 266 ? -19.859 -23.078 3.729 1 83.12 266 SER B C 1
ATOM 4961 O O . SER B 1 266 ? -18.984 -22.328 3.295 1 83.12 266 SER B O 1
ATOM 4963 N N . GLY B 1 267 ? -21.141 -22.859 3.695 1 80.44 267 GLY B N 1
ATOM 4964 C CA . GLY B 1 267 ? -21.609 -21.531 3.324 1 80.44 267 GLY B CA 1
ATOM 4965 C C . GLY B 1 267 ? -22.609 -21.547 2.18 1 80.44 267 GLY B C 1
ATOM 4966 O O . GLY B 1 267 ? -22.844 -22.594 1.566 1 80.44 267 GLY B O 1
ATOM 4967 N N . ASP B 1 268 ? -23.234 -20.469 1.902 1 82.06 268 ASP B N 1
ATOM 4968 C CA . ASP B 1 268 ? -24.203 -20.344 0.826 1 82.06 268 ASP B CA 1
ATOM 4969 C C . ASP B 1 268 ? -23.516 -20.312 -0.539 1 82.06 268 ASP B C 1
ATOM 4971 O O . ASP B 1 268 ? -22.453 -19.719 -0.692 1 82.06 268 ASP B O 1
ATOM 4975 N N . PRO B 1 269 ? -24.141 -21.109 -1.422 1 85.81 269 PRO B N 1
ATOM 4976 C CA . PRO B 1 269 ? -23.594 -21.031 -2.773 1 85.81 269 PRO B CA 1
ATOM 4977 C C . PRO B 1 269 ? -23.578 -19.625 -3.342 1 85.81 269 PRO B C 1
ATOM 4979 O O . PRO B 1 269 ? -24.5 -18.844 -3.072 1 85.81 269 PRO B O 1
ATOM 4982 N N . ILE B 1 270 ? -22.578 -19.297 -4.051 1 90.62 270 ILE B N 1
ATOM 4983 C CA . ILE B 1 270 ? -22.5 -18 -4.711 1 90.62 270 ILE B CA 1
ATOM 4984 C C . ILE B 1 270 ? -23.188 -18.078 -6.078 1 90.62 270 ILE B C 1
ATOM 4986 O O . ILE B 1 270 ? -22.859 -18.938 -6.895 1 90.62 270 ILE B O 1
ATOM 4990 N N . LEU B 1 271 ? -24.094 -17.203 -6.316 1 94.62 271 LEU B N 1
ATOM 4991 C CA . LEU B 1 271 ? -24.828 -17.172 -7.578 1 94.62 271 LEU B CA 1
ATOM 4992 C C . LEU B 1 271 ? -23.953 -16.641 -8.711 1 94.62 271 LEU B C 1
ATOM 4994 O O . LEU B 1 271 ? -23.094 -15.789 -8.484 1 94.62 271 LEU B O 1
ATOM 4998 N N . PRO B 1 272 ? -24.219 -17.188 -9.898 1 96.88 272 PRO B N 1
ATOM 4999 C CA . PRO B 1 272 ? -23.438 -16.719 -11.047 1 96.88 272 PRO B CA 1
ATOM 5000 C C . PRO B 1 272 ? -23.531 -15.195 -11.219 1 96.88 272 PRO B C 1
ATOM 5002 O O . PRO B 1 272 ? -22.531 -14.562 -11.578 1 96.88 272 PRO B O 1
ATOM 5005 N N . GLU B 1 273 ? -24.703 -14.648 -10.945 1 97.19 273 GLU B N 1
ATOM 5006 C CA . GLU B 1 273 ? -24.891 -13.203 -11.055 1 97.19 273 GLU B CA 1
ATOM 5007 C C . GLU B 1 273 ? -23.984 -12.453 -10.086 1 97.19 273 GLU B C 1
ATOM 5009 O O . GLU B 1 273 ? -23.422 -11.414 -10.43 1 97.19 273 GLU B O 1
ATOM 5014 N N . ASP B 1 274 ? -23.875 -13 -8.977 1 94.5 274 ASP B N 1
ATOM 5015 C CA . ASP B 1 274 ? -23.031 -12.383 -7.965 1 94.5 274 ASP B CA 1
ATOM 5016 C C . ASP B 1 274 ? -21.547 -12.438 -8.375 1 94.5 274 ASP B C 1
ATOM 5018 O O . ASP B 1 274 ? -20.812 -11.484 -8.164 1 94.5 274 ASP B O 1
ATOM 5022 N N . ILE B 1 275 ? -21.156 -13.5 -8.93 1 96.25 275 ILE B N 1
ATOM 5023 C CA . ILE B 1 275 ? -19.797 -13.664 -9.406 1 96.25 275 ILE B CA 1
ATOM 5024 C C . ILE B 1 275 ? -19.5 -12.633 -10.5 1 96.25 275 ILE B C 1
ATOM 5026 O O . ILE B 1 275 ? -18.469 -11.953 -10.469 1 96.25 275 ILE B O 1
ATOM 5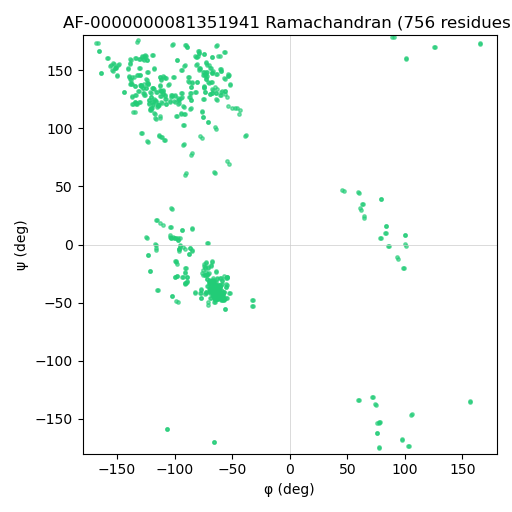030 N N . GLY B 1 276 ? -20.453 -12.531 -11.422 1 97.31 276 GLY B N 1
ATOM 5031 C CA . GLY B 1 276 ? -20.281 -11.57 -12.492 1 97.31 276 GLY B CA 1
ATOM 5032 C C . GLY B 1 276 ? -20.141 -10.141 -12 1 97.31 276 GLY B C 1
ATOM 5033 O O . GLY B 1 276 ? -19.234 -9.422 -12.422 1 97.31 276 GLY B O 1
ATOM 5034 N N . THR B 1 277 ? -21.016 -9.828 -11.117 1 94.31 277 THR B N 1
ATOM 5035 C CA . THR B 1 277 ? -21 -8.484 -10.547 1 94.31 277 THR B CA 1
ATOM 5036 C C . THR B 1 277 ? -19.703 -8.25 -9.766 1 94.31 277 THR B C 1
ATOM 5038 O O . THR B 1 277 ? -19.078 -7.203 -9.914 1 94.31 277 THR B O 1
ATOM 5041 N N . GLN B 1 278 ? -19.328 -9.203 -9.062 1 92.44 278 GLN B N 1
ATOM 5042 C CA . GLN B 1 278 ? -18.125 -9.102 -8.234 1 92.44 278 GLN B CA 1
ATOM 5043 C C . GLN B 1 278 ? -16.891 -8.914 -9.102 1 92.44 278 GLN B C 1
ATOM 5045 O O . GLN B 1 278 ? -16.062 -8.039 -8.828 1 92.44 278 GLN B O 1
ATOM 5050 N N . VAL B 1 279 ? -16.766 -9.656 -10.102 1 96.31 279 VAL B N 1
ATOM 5051 C CA . VAL B 1 279 ? -15.586 -9.594 -10.945 1 96.31 279 VAL B CA 1
ATOM 5052 C C . VAL B 1 279 ? -15.555 -8.266 -11.703 1 96.31 279 VAL B C 1
ATOM 5054 O O . VAL B 1 279 ? -14.5 -7.656 -11.859 1 96.31 279 VAL B O 1
ATOM 5057 N N . GLY B 1 280 ? -16.719 -7.863 -12.133 1 94.44 280 GLY B N 1
ATOM 5058 C CA . GLY B 1 280 ? -16.797 -6.555 -12.766 1 94.44 280 GLY B CA 1
ATOM 5059 C C . GLY B 1 280 ? -16.297 -5.434 -11.867 1 94.44 280 GLY B C 1
ATOM 5060 O O . GLY B 1 280 ? -15.477 -4.617 -12.281 1 94.44 280 GLY B O 1
ATOM 5061 N N . HIS B 1 281 ? -16.766 -5.492 -10.703 1 88.94 281 HIS B N 1
ATOM 5062 C CA . HIS B 1 281 ? -16.375 -4.473 -9.734 1 88.94 281 HIS B CA 1
ATOM 5063 C C . HIS B 1 281 ? -14.898 -4.574 -9.398 1 88.94 281 HIS B C 1
ATOM 5065 O O . HIS B 1 281 ? -14.211 -3.559 -9.258 1 88.94 281 HIS B O 1
ATOM 5071 N N . LEU B 1 282 ? -14.406 -5.746 -9.242 1 91.56 282 LEU B N 1
ATOM 5072 C CA . LEU B 1 282 ? -12.992 -5.961 -8.93 1 91.56 282 LEU B CA 1
ATOM 5073 C C . LEU B 1 282 ? -12.102 -5.441 -10.047 1 91.56 282 LEU B C 1
ATOM 5075 O O . LEU B 1 282 ? -11.039 -4.867 -9.781 1 91.56 282 LEU B O 1
ATOM 5079 N N . LEU B 1 283 ? -12.523 -5.656 -11.211 1 94.5 283 LEU B N 1
ATOM 5080 C CA . LEU B 1 283 ? -11.719 -5.18 -12.336 1 94.5 283 LEU B CA 1
ATOM 5081 C C . LEU B 1 283 ? -11.672 -3.654 -12.359 1 94.5 283 LEU B C 1
ATOM 5083 O O . LEU B 1 283 ? -10.609 -3.066 -12.57 1 94.5 283 LEU B O 1
ATOM 5087 N N . LEU B 1 284 ? -12.82 -3.066 -12.133 1 89.94 284 LEU B N 1
ATOM 5088 C CA . LEU B 1 284 ? -12.867 -1.609 -12.086 1 89.94 284 LEU B CA 1
ATOM 5089 C C . LEU B 1 284 ? -11.984 -1.076 -10.961 1 89.94 284 LEU B C 1
ATOM 5091 O O . LEU B 1 284 ? -11.344 -0.033 -11.109 1 89.94 284 LEU B O 1
ATOM 5095 N N . GLN B 1 285 ? -11.977 -1.807 -9.977 1 86.5 285 GLN B N 1
ATOM 5096 C CA . GLN B 1 285 ? -11.109 -1.432 -8.867 1 86.5 285 GLN B CA 1
ATOM 5097 C C . GLN B 1 285 ? -9.641 -1.499 -9.266 1 86.5 285 GLN B C 1
ATOM 5099 O O . GLN B 1 285 ? -8.867 -0.598 -8.945 1 86.5 285 GLN B O 1
ATOM 5104 N N . GLN B 1 286 ? -9.281 -2.537 -9.867 1 91.44 286 GLN B N 1
ATOM 5105 C CA . GLN B 1 286 ? -7.898 -2.68 -10.312 1 91.44 286 GLN B CA 1
ATOM 5106 C C . GLN B 1 286 ? -7.508 -1.555 -11.266 1 91.44 286 GLN B C 1
ATOM 5108 O O . GLN B 1 286 ? -6.387 -1.039 -11.203 1 91.44 286 GLN B O 1
ATOM 5113 N N . ILE B 1 287 ? -8.391 -1.225 -12.078 1 91.31 287 ILE B N 1
ATOM 5114 C CA . ILE B 1 287 ? -8.164 -0.127 -13.008 1 91.31 287 ILE B CA 1
ATOM 5115 C C . ILE B 1 287 ? -7.965 1.176 -12.242 1 91.31 287 ILE B C 1
ATOM 5117 O O . ILE B 1 287 ? -7.074 1.966 -12.562 1 91.31 287 ILE B O 1
ATOM 5121 N N . TYR B 1 288 ? -8.734 1.333 -11.258 1 86 288 TYR B N 1
ATOM 5122 C CA . TYR B 1 288 ? -8.656 2.533 -10.438 1 86 288 TYR B CA 1
ATOM 5123 C C . TYR B 1 288 ? -7.316 2.609 -9.711 1 86 288 TYR B C 1
ATOM 5125 O O . TYR B 1 288 ? -6.707 3.68 -9.633 1 86 288 TYR B O 1
ATOM 5133 N N . LEU B 1 289 ? -6.898 1.493 -9.133 1 87.19 289 LEU B N 1
ATOM 5134 C CA . LEU B 1 289 ? -5.625 1.459 -8.414 1 87.19 289 LEU B CA 1
ATOM 5135 C C . LEU B 1 289 ? -4.469 1.799 -9.352 1 87.19 289 LEU B C 1
ATOM 5137 O O . LEU B 1 289 ? -3.514 2.467 -8.938 1 87.19 289 LEU B O 1
ATOM 5141 N N . GLY B 1 290 ? -4.527 1.237 -10.547 1 90.06 290 GLY B N 1
ATOM 5142 C CA . GLY B 1 290 ? -3.592 1.614 -11.594 1 90.06 290 GLY B CA 1
ATOM 5143 C C . GLY B 1 290 ? -2.219 0.996 -11.414 1 90.06 290 GLY B C 1
ATOM 5144 O O . GLY B 1 290 ? -2.088 -0.082 -10.828 1 90.06 290 GLY B O 1
ATOM 5145 N N . GLY B 1 291 ? -1.204 1.715 -11.961 1 93.38 291 GLY B N 1
ATOM 5146 C CA . GLY B 1 291 ? 0.149 1.191 -12.07 1 93.38 291 GLY B CA 1
ATOM 5147 C C . GLY B 1 291 ? 0.485 0.682 -13.453 1 93.38 291 GLY B C 1
ATOM 5148 O O . GLY B 1 291 ? -0.409 0.463 -14.273 1 93.38 291 GLY B O 1
ATOM 5149 N N . ALA B 1 292 ? 1.729 0.594 -13.688 1 97.06 292 ALA B N 1
ATOM 5150 C CA . ALA B 1 292 ? 2.166 0.088 -14.984 1 97.06 292 ALA B CA 1
ATOM 5151 C C . ALA B 1 292 ? 2.225 -1.438 -14.992 1 97.06 292 ALA B C 1
ATOM 5153 O O . ALA B 1 292 ? 2.898 -2.037 -15.828 1 97.06 292 ALA B O 1
ATOM 5154 N N . LEU B 1 293 ? 1.644 -2.053 -14.023 1 97.5 293 LEU B N 1
ATOM 5155 C CA . LEU B 1 293 ? 1.487 -3.496 -13.891 1 97.5 293 LEU B CA 1
ATOM 5156 C C . LEU B 1 293 ? 0.336 -3.836 -12.953 1 97.5 293 LEU B C 1
ATOM 5158 O O . LEU B 1 293 ? -0.112 -2.986 -12.18 1 97.5 293 LEU B O 1
ATOM 5162 N N . ASP B 1 294 ? -0.116 -5.055 -13.086 1 96.62 294 ASP B N 1
ATOM 5163 C CA . ASP B 1 294 ? -1.098 -5.559 -12.125 1 96.62 294 ASP B CA 1
ATOM 5164 C C . ASP B 1 294 ? -0.482 -5.719 -10.742 1 96.62 294 ASP B C 1
ATOM 5166 O O . ASP B 1 294 ? 0.68 -6.113 -10.609 1 96.62 294 ASP B O 1
ATOM 5170 N N . SER B 1 295 ? -1.265 -5.516 -9.734 1 93.69 295 SER B N 1
ATOM 5171 C CA . SER B 1 295 ? -0.771 -5.574 -8.359 1 93.69 295 SER B CA 1
ATOM 5172 C C . SER B 1 295 ? -0.158 -6.938 -8.055 1 93.69 295 SER B C 1
ATOM 5174 O O . SER B 1 295 ? 0.799 -7.035 -7.285 1 93.69 295 SER B O 1
ATOM 5176 N N . SER B 1 296 ? -0.636 -7.953 -8.656 1 95.56 296 SER B N 1
ATOM 5177 C CA . SER B 1 296 ? -0.159 -9.305 -8.383 1 95.56 296 SER B CA 1
ATOM 5178 C C . SER B 1 296 ? 1.248 -9.516 -8.93 1 95.56 296 SER B C 1
ATOM 5180 O O . SER B 1 296 ? 1.951 -10.438 -8.508 1 95.56 296 SER B O 1
ATOM 5182 N N . ALA B 1 297 ? 1.643 -8.695 -9.859 1 97.88 297 ALA B N 1
ATOM 5183 C CA . ALA B 1 297 ? 2.92 -8.891 -10.539 1 97.88 297 ALA B CA 1
ATOM 5184 C C . ALA B 1 297 ? 4.016 -8.031 -9.906 1 97.88 297 ALA B C 1
ATOM 5186 O O . ALA B 1 297 ? 5.148 -8.008 -10.391 1 97.88 297 ALA B O 1
ATOM 5187 N N . GLN B 1 298 ? 3.684 -7.348 -8.852 1 97.5 298 GLN B N 1
ATOM 5188 C CA . GLN B 1 298 ? 4.66 -6.477 -8.211 1 97.5 298 GLN B CA 1
ATOM 5189 C C . GLN B 1 298 ? 5.863 -7.27 -7.711 1 97.5 298 GLN B C 1
ATOM 5191 O O . GLN B 1 298 ? 7 -6.797 -7.777 1 97.5 298 GLN B O 1
ATOM 5196 N N . VAL B 1 299 ? 5.613 -8.469 -7.246 1 98.12 299 VAL B N 1
ATOM 5197 C CA . VAL B 1 299 ? 6.688 -9.328 -6.746 1 98.12 299 VAL B CA 1
ATOM 5198 C C . VAL B 1 299 ? 7.637 -9.68 -7.887 1 98.12 299 VAL B C 1
ATOM 5200 O O . VAL B 1 299 ? 8.859 -9.672 -7.711 1 98.12 299 VAL B O 1
ATOM 5203 N N . LEU B 1 300 ? 7.082 -9.938 -9.023 1 98.62 300 LEU B N 1
ATOM 5204 C CA . LEU B 1 300 ? 7.883 -10.281 -10.195 1 98.62 300 LEU B CA 1
ATOM 5205 C C . LEU B 1 300 ? 8.742 -9.094 -10.633 1 98.62 300 LEU B C 1
ATOM 5207 O O . LEU B 1 300 ? 9.953 -9.242 -10.82 1 98.62 300 LEU B O 1
ATOM 5211 N N . ALA B 1 301 ? 8.133 -7.977 -10.758 1 98.62 301 ALA B N 1
ATOM 5212 C CA . ALA B 1 301 ? 8.836 -6.781 -11.203 1 98.62 301 ALA B CA 1
ATOM 5213 C C . ALA B 1 301 ? 9.961 -6.406 -10.234 1 98.62 301 ALA B C 1
ATOM 5215 O O . ALA B 1 301 ? 11.086 -6.133 -10.656 1 98.62 301 ALA B O 1
ATOM 5216 N N . SER B 1 302 ? 9.656 -6.418 -8.969 1 98.62 302 SER B N 1
ATOM 5217 C CA . SER B 1 302 ? 10.656 -6.062 -7.965 1 98.62 302 SER B CA 1
ATOM 5218 C C . SER B 1 302 ? 11.828 -7.031 -7.984 1 98.62 302 SER B C 1
ATOM 5220 O O . SER B 1 302 ? 12.984 -6.613 -7.871 1 98.62 302 SER B O 1
ATOM 5222 N N . THR B 1 303 ? 11.539 -8.281 -8.117 1 98.75 303 THR B N 1
ATOM 5223 C CA . THR B 1 303 ? 12.586 -9.297 -8.148 1 98.75 303 THR B CA 1
ATOM 5224 C C . THR B 1 303 ? 13.461 -9.133 -9.383 1 98.75 303 THR B C 1
ATOM 5226 O O . THR B 1 303 ? 14.688 -9.125 -9.281 1 98.75 303 THR B O 1
ATOM 5229 N N . PHE B 1 304 ? 12.82 -8.945 -10.516 1 98.56 304 PHE B N 1
ATOM 5230 C CA . PHE B 1 304 ? 13.57 -8.836 -11.758 1 98.56 304 PHE B CA 1
ATOM 5231 C C . PHE B 1 304 ? 14.383 -7.543 -11.789 1 98.56 304 PHE B C 1
ATOM 5233 O O . PHE B 1 304 ? 15.523 -7.531 -12.258 1 98.56 304 PHE B O 1
ATOM 5240 N N . MET B 1 305 ? 13.797 -6.469 -11.289 1 98.56 305 MET B N 1
ATOM 5241 C CA . MET B 1 305 ? 14.562 -5.227 -11.203 1 98.56 305 MET B CA 1
ATOM 5242 C C . MET B 1 305 ? 15.828 -5.426 -10.383 1 98.56 305 MET B C 1
ATOM 5244 O O . MET B 1 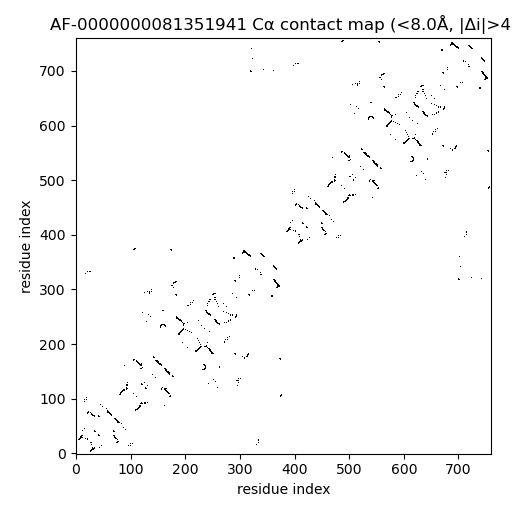305 ? 16.891 -4.895 -10.727 1 98.56 305 MET B O 1
ATOM 5248 N N . THR B 1 306 ? 15.703 -6.172 -9.305 1 98.5 306 THR B N 1
ATOM 5249 C CA . THR B 1 306 ? 16.828 -6.457 -8.422 1 98.5 306 THR B CA 1
ATOM 5250 C C . THR B 1 306 ? 17.891 -7.277 -9.141 1 98.5 306 THR B C 1
ATOM 5252 O O . THR B 1 306 ? 19.094 -7.059 -8.945 1 98.5 306 THR B O 1
ATOM 5255 N N . LEU B 1 307 ? 17.453 -8.156 -10.016 1 98.12 307 LEU B N 1
ATOM 5256 C CA . LEU B 1 307 ? 18.375 -9.117 -10.633 1 98.12 307 LEU B CA 1
ATOM 5257 C C . LEU B 1 307 ? 18.891 -8.586 -11.961 1 98.12 307 LEU B C 1
ATOM 5259 O O . LEU B 1 307 ? 19.5 -9.328 -12.742 1 98.12 307 LEU B O 1
ATOM 5263 N N . CYS B 1 308 ? 18.703 -7.371 -12.273 1 97.25 308 CYS B N 1
ATOM 5264 C CA . CYS B 1 308 ? 19.234 -6.723 -13.469 1 97.25 308 CYS B CA 1
ATOM 5265 C C . CYS B 1 308 ? 20.703 -6.355 -13.281 1 97.25 308 CYS B C 1
ATOM 5267 O O . CYS B 1 308 ? 21.219 -6.422 -12.172 1 97.25 308 CYS B O 1
ATOM 5269 N N . PRO B 1 309 ? 21.359 -6.047 -14.43 1 96.06 309 PRO B N 1
ATOM 5270 C CA . PRO B 1 309 ? 22.688 -5.438 -14.305 1 96.06 309 PRO B CA 1
ATOM 5271 C C . PRO B 1 309 ? 22.672 -4.148 -13.484 1 96.06 309 PRO B C 1
ATOM 5273 O O . PRO B 1 309 ? 21.609 -3.65 -13.133 1 96.06 309 PRO B O 1
ATOM 5276 N N . LYS B 1 310 ? 23.859 -3.727 -13.102 1 96 310 LYS B N 1
ATOM 5277 C CA . LYS B 1 310 ? 23.984 -2.549 -12.25 1 96 310 LYS B CA 1
ATOM 5278 C C . LYS B 1 310 ? 23.531 -1.29 -12.977 1 96 310 LYS B C 1
ATOM 5280 O O . LYS B 1 310 ? 24.344 -0.4 -13.258 1 96 310 LYS B O 1
ATOM 5285 N N . ASP B 1 311 ? 22.328 -1.276 -13.32 1 95.81 311 ASP B N 1
ATOM 5286 C CA . ASP B 1 311 ? 21.625 -0.172 -13.969 1 95.81 311 ASP B CA 1
ATOM 5287 C C . ASP B 1 311 ? 20.297 0.133 -13.258 1 95.81 311 ASP B C 1
ATOM 5289 O O . ASP B 1 311 ? 19.781 -0.704 -12.516 1 95.81 311 ASP B O 1
ATOM 5293 N N . VAL B 1 312 ? 19.828 1.305 -13.477 1 97.12 312 VAL B N 1
ATOM 5294 C CA . VAL B 1 312 ? 18.625 1.764 -12.773 1 97.12 312 VAL B CA 1
ATOM 5295 C C . VAL B 1 312 ? 17.375 1.305 -13.523 1 97.12 312 VAL B C 1
ATOM 5297 O O . VAL B 1 312 ? 17.328 1.377 -14.75 1 97.12 312 VAL B O 1
ATOM 5300 N N . SER B 1 313 ? 16.453 0.722 -12.844 1 98 313 SER B N 1
ATOM 5301 C CA . SER B 1 313 ? 15.133 0.4 -13.359 1 98 313 SER B CA 1
ATOM 5302 C C . SER B 1 313 ? 14.055 1.23 -12.672 1 98 313 SER B C 1
ATOM 5304 O O . SER B 1 313 ? 14.18 1.571 -11.5 1 98 313 SER B O 1
ATOM 5306 N N . HIS B 1 314 ? 13.023 1.609 -13.453 1 97.12 314 HIS B N 1
ATOM 5307 C CA . HIS B 1 314 ? 11.852 2.326 -12.945 1 97.12 314 HIS B CA 1
ATOM 5308 C C . HIS B 1 314 ? 10.562 1.593 -13.297 1 97.12 314 HIS B C 1
ATOM 5310 O O . HIS B 1 314 ? 10.398 1.125 -14.43 1 97.12 314 HIS B O 1
ATOM 5316 N N . PHE B 1 315 ? 9.75 1.498 -12.352 1 97.38 315 PHE B N 1
ATOM 5317 C CA . PHE B 1 315 ? 8.445 0.878 -12.586 1 97.38 315 PHE B CA 1
ATOM 5318 C C . PHE B 1 315 ? 7.363 1.572 -11.773 1 97.38 315 PHE B C 1
ATOM 5320 O O . PHE B 1 315 ? 7.516 1.771 -10.562 1 97.38 315 PHE B O 1
ATOM 5327 N N . LEU B 1 316 ? 6.258 1.936 -12.383 1 96.38 316 LEU B N 1
ATOM 5328 C CA . LEU B 1 316 ? 5.141 2.572 -11.688 1 96.38 316 LEU B CA 1
ATOM 5329 C C . LEU B 1 316 ? 4.211 1.528 -11.086 1 96.38 316 LEU B C 1
ATOM 5331 O O . LEU B 1 316 ? 3.596 0.742 -11.805 1 96.38 316 LEU B O 1
ATOM 5335 N N . TYR B 1 317 ? 4.129 1.574 -9.742 1 95.94 317 TYR B N 1
ATOM 5336 C CA . TYR B 1 317 ? 3.248 0.653 -9.031 1 95.94 317 TYR B CA 1
ATOM 5337 C C . TYR B 1 317 ? 1.953 1.344 -8.625 1 95.94 317 TYR B C 1
ATOM 5339 O O . TYR B 1 317 ? 1.931 2.557 -8.406 1 95.94 317 TYR B O 1
ATOM 5347 N N . GLY B 1 318 ? 0.839 0.574 -8.672 1 92.44 318 GLY B N 1
ATOM 5348 C CA . GLY B 1 318 ? -0.251 0.992 -7.809 1 92.44 318 GLY B CA 1
ATOM 5349 C C . GLY B 1 318 ? 0.085 0.881 -6.332 1 92.44 318 GLY B C 1
ATOM 5350 O O . GLY B 1 318 ? 1.239 0.646 -5.969 1 92.44 318 GLY B O 1
ATOM 5351 N N . PRO B 1 319 ? -0.926 1.052 -5.469 1 88.94 319 PRO B N 1
ATOM 5352 C CA . PRO B 1 319 ? -0.652 0.82 -4.047 1 88.94 319 PRO B CA 1
ATOM 5353 C C . PRO B 1 319 ? 0.005 -0.533 -3.787 1 88.94 319 PRO B C 1
ATOM 5355 O O . PRO B 1 319 ? -0.38 -1.537 -4.391 1 88.94 319 PRO B O 1
ATOM 5358 N N . LEU B 1 320 ? 0.997 -0.535 -2.91 1 91.56 320 LEU B N 1
ATOM 5359 C CA . LEU B 1 320 ? 1.704 -1.777 -2.617 1 91.56 320 LEU B CA 1
ATOM 5360 C C . LEU B 1 320 ? 0.846 -2.701 -1.757 1 91.56 320 LEU B C 1
ATOM 5362 O O . LEU B 1 320 ? 0.259 -2.264 -0.765 1 91.56 320 LEU B O 1
ATOM 5366 N N . SER B 1 321 ? 0.779 -3.914 -2.189 1 90.31 321 SER B N 1
ATOM 5367 C CA . SER B 1 321 ? 0.129 -4.926 -1.361 1 90.31 321 SER B CA 1
ATOM 5368 C C . SER B 1 321 ? 1.014 -5.332 -0.188 1 90.31 321 SER B C 1
ATOM 5370 O O . SER B 1 321 ? 2.213 -5.043 -0.179 1 90.31 321 SER B O 1
ATOM 5372 N N . VAL B 1 322 ? 0.435 -5.977 0.812 1 90.19 322 VAL B N 1
ATOM 5373 C CA . VAL B 1 322 ? 1.193 -6.484 1.95 1 90.19 322 VAL B CA 1
ATOM 5374 C C . VAL B 1 322 ? 2.277 -7.445 1.463 1 90.19 322 VAL B C 1
ATOM 5376 O O . VAL B 1 322 ? 3.412 -7.402 1.942 1 90.19 322 VAL B O 1
ATOM 5379 N N . TYR B 1 323 ? 1.892 -8.258 0.53 1 93.75 323 TYR B N 1
ATOM 5380 C CA . TYR B 1 323 ? 2.846 -9.211 -0.03 1 93.75 323 TYR B CA 1
ATOM 5381 C C . TYR B 1 323 ? 4.012 -8.484 -0.696 1 93.75 323 TYR B C 1
ATOM 5383 O O . TYR B 1 323 ? 5.164 -8.906 -0.567 1 93.75 323 TYR B O 1
ATOM 5391 N N . SER B 1 324 ? 3.74 -7.41 -1.371 1 94.94 324 SER B N 1
ATOM 5392 C CA . SER B 1 324 ? 4.777 -6.629 -2.037 1 94.94 324 SER B CA 1
ATOM 5393 C C . SER B 1 324 ? 5.719 -5.98 -1.023 1 94.94 324 SER B C 1
ATOM 5395 O O . SER B 1 324 ? 6.926 -5.902 -1.25 1 94.94 324 SER B O 1
ATOM 5397 N N . ILE B 1 325 ? 5.141 -5.488 0.023 1 93.75 325 ILE B N 1
ATOM 5398 C CA . ILE B 1 325 ? 5.957 -4.863 1.058 1 93.75 325 ILE B CA 1
ATOM 5399 C C . ILE B 1 325 ? 6.926 -5.887 1.642 1 93.75 325 ILE B C 1
ATOM 5401 O O . ILE B 1 325 ? 8.117 -5.598 1.809 1 93.75 325 ILE B O 1
ATOM 5405 N N . HIS B 1 326 ? 6.457 -7.102 1.876 1 94.69 326 HIS B N 1
ATOM 5406 C CA . HIS B 1 326 ? 7.32 -8.156 2.389 1 94.69 326 HIS B CA 1
ATOM 5407 C C . HIS B 1 326 ? 8.359 -8.578 1.35 1 94.69 326 HIS B C 1
ATOM 5409 O O . HIS B 1 326 ? 9.484 -8.938 1.699 1 94.69 326 HIS B O 1
ATOM 5415 N N . THR B 1 327 ? 7.945 -8.523 0.163 1 97.44 327 THR B N 1
ATOM 5416 C CA . THR B 1 327 ? 8.883 -8.828 -0.911 1 97.44 327 THR B CA 1
ATOM 5417 C C . THR B 1 327 ? 10.07 -7.863 -0.881 1 97.44 327 THR B C 1
ATOM 5419 O O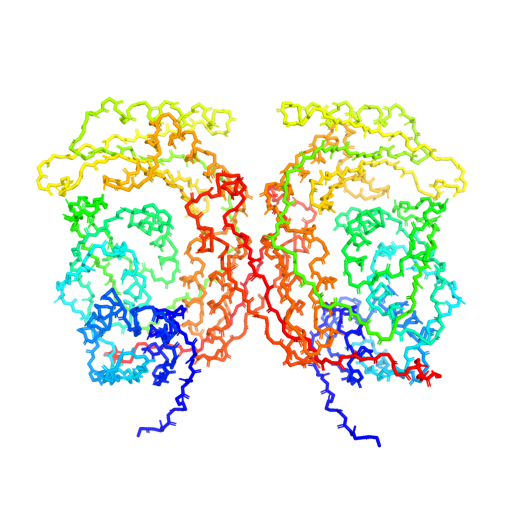 . THR B 1 327 ? 11.227 -8.289 -0.935 1 97.44 327 THR B O 1
ATOM 5422 N N . LEU B 1 328 ? 9.773 -6.582 -0.738 1 96.81 328 LEU B N 1
ATOM 5423 C CA . LEU B 1 328 ? 10.828 -5.574 -0.702 1 96.81 328 LEU B CA 1
ATOM 5424 C C . LEU B 1 328 ? 11.727 -5.773 0.516 1 96.81 328 LEU B C 1
ATOM 5426 O O . LEU B 1 328 ? 12.945 -5.598 0.43 1 96.81 328 LEU B O 1
ATOM 5430 N N . ARG B 1 329 ? 11.117 -6.141 1.62 1 94.75 329 ARG B N 1
ATOM 5431 C CA . ARG B 1 329 ? 11.883 -6.414 2.83 1 94.75 329 ARG B CA 1
ATOM 5432 C C . ARG B 1 329 ? 12.82 -7.602 2.623 1 94.75 329 ARG B C 1
ATOM 5434 O O . ARG B 1 329 ? 13.984 -7.559 3.027 1 94.75 329 ARG B O 1
ATOM 5441 N N . HIS B 1 330 ? 12.328 -8.648 2.051 1 97.5 330 HIS B N 1
ATOM 5442 C CA . HIS B 1 330 ? 13.141 -9.836 1.809 1 97.5 330 HIS B CA 1
ATOM 5443 C C . HIS B 1 330 ? 14.25 -9.547 0.804 1 97.5 330 HIS B C 1
ATOM 5445 O O . HIS B 1 330 ? 15.359 -10.07 0.931 1 97.5 330 HIS B O 1
ATOM 5451 N N . ILE B 1 331 ? 13.945 -8.742 -0.193 1 98.06 331 ILE B N 1
ATOM 5452 C CA . ILE B 1 331 ? 14.961 -8.367 -1.175 1 98.06 331 ILE B CA 1
ATOM 5453 C C . ILE B 1 331 ? 16.109 -7.656 -0.477 1 98.06 331 ILE B C 1
ATOM 5455 O O . ILE B 1 331 ? 17.281 -7.895 -0.794 1 98.06 331 ILE B O 1
ATOM 5459 N N . LYS B 1 332 ? 15.773 -6.805 0.437 1 95.81 332 LYS B N 1
ATOM 5460 C CA . LYS B 1 332 ? 16.812 -6.133 1.209 1 95.81 332 LYS B CA 1
ATOM 5461 C C . LYS B 1 332 ? 17.641 -7.141 1.996 1 95.81 332 LYS B C 1
ATOM 5463 O O . LYS B 1 332 ? 18.875 -7.035 2.041 1 95.81 332 LYS B O 1
ATOM 5468 N N . GLN B 1 333 ? 17.047 -8.094 2.59 1 95 333 GLN B N 1
ATOM 5469 C CA . GLN B 1 333 ? 17.719 -9.078 3.43 1 95 333 GLN B CA 1
ATOM 5470 C C . GLN B 1 333 ? 18.594 -10 2.596 1 95 333 GLN B C 1
ATOM 5472 O O . GLN B 1 333 ? 19.719 -10.32 2.994 1 95 333 GLN B O 1
ATOM 5477 N N . PHE B 1 334 ? 18.156 -10.398 1.423 1 97.62 334 PHE B N 1
ATOM 5478 C CA . PHE B 1 334 ? 18.844 -11.414 0.633 1 97.62 334 PHE B CA 1
ATOM 5479 C C . PHE B 1 334 ? 19.844 -10.773 -0.307 1 97.62 334 PHE B C 1
ATOM 5481 O O . PHE B 1 334 ? 20.906 -11.344 -0.573 1 97.62 334 PHE B O 1
ATOM 5488 N N . PHE B 1 335 ? 19.547 -9.539 -0.826 1 97.44 335 PHE B N 1
ATOM 5489 C CA . PHE B 1 335 ? 20.328 -8.969 -1.906 1 97.44 335 PHE B CA 1
ATOM 5490 C C . PHE B 1 335 ? 20.891 -7.609 -1.507 1 97.44 335 PHE B C 1
ATOM 5492 O O . PHE B 1 335 ? 21.656 -7 -2.262 1 97.44 335 PHE B O 1
ATOM 5499 N N . GLU B 1 336 ? 20.438 -7.074 -0.332 1 95.62 336 GLU B N 1
ATOM 5500 C CA . GLU B 1 336 ? 20.891 -5.789 0.196 1 95.62 336 GLU B CA 1
ATOM 5501 C C . GLU B 1 336 ? 20.516 -4.645 -0.74 1 95.62 336 GLU B C 1
ATOM 5503 O O . GLU B 1 336 ? 21.297 -3.727 -0.958 1 95.62 336 GLU B O 1
ATOM 5508 N N . VAL B 1 337 ? 19.359 -4.781 -1.368 1 95.94 337 VAL B N 1
ATOM 5509 C CA . VAL B 1 337 ? 18.844 -3.736 -2.244 1 95.94 337 VAL B CA 1
ATOM 5510 C C . VAL B 1 337 ? 17.656 -3.045 -1.578 1 95.94 337 VAL B C 1
ATOM 5512 O O . VAL B 1 337 ? 16.719 -3.705 -1.128 1 95.94 337 VAL B O 1
ATOM 5515 N N . GLU B 1 338 ? 17.75 -1.799 -1.47 1 92.75 338 GLU B N 1
ATOM 5516 C CA . GLU B 1 338 ? 16.641 -0.998 -0.979 1 92.75 338 GLU B CA 1
ATOM 5517 C C . GLU B 1 338 ? 16.016 -0.181 -2.104 1 92.75 338 GLU B C 1
ATOM 5519 O O . GLU B 1 338 ? 16.688 0.591 -2.777 1 92.75 338 GLU B O 1
ATOM 5524 N N . PHE B 1 339 ? 14.75 -0.291 -2.24 1 95.94 339 PHE B N 1
ATOM 5525 C CA . PHE B 1 339 ? 14.031 0.394 -3.309 1 95.94 339 PHE B CA 1
ATOM 5526 C C . PHE B 1 339 ? 13.688 1.821 -2.902 1 95.94 339 PHE B C 1
ATOM 5528 O O . PHE B 1 339 ? 13.336 2.076 -1.749 1 95.94 339 PHE B O 1
ATOM 5535 N N . LYS B 1 340 ? 13.836 2.691 -3.814 1 94.38 340 LYS B N 1
ATOM 5536 C CA . LYS B 1 340 ? 13.32 4.047 -3.635 1 94.38 340 LYS B CA 1
ATOM 5537 C C . LYS B 1 340 ? 11.852 4.141 -4.047 1 94.38 340 LYS B C 1
ATOM 5539 O O . LYS B 1 340 ? 11.492 3.775 -5.172 1 94.38 340 LYS B O 1
ATOM 5544 N N . LEU B 1 341 ? 11 4.594 -3.174 1 93.81 341 LEU B N 1
ATOM 5545 C CA . LEU B 1 341 ? 9.578 4.75 -3.432 1 93.81 341 LEU B CA 1
ATOM 5546 C C . LEU B 1 341 ? 9.18 6.223 -3.418 1 93.81 341 LEU B C 1
ATOM 5548 O O . LEU B 1 341 ? 9.359 6.91 -2.41 1 93.81 341 LEU B O 1
ATOM 5552 N N . ASP B 1 342 ? 8.672 6.699 -4.508 1 89.88 342 ASP B N 1
ATOM 5553 C CA . ASP B 1 342 ? 8.195 8.078 -4.598 1 89.88 342 ASP B CA 1
ATOM 5554 C C . ASP B 1 342 ? 6.699 8.125 -4.902 1 89.88 342 ASP B C 1
ATOM 5556 O O . ASP B 1 342 ? 6.215 7.395 -5.766 1 89.88 342 ASP B O 1
ATOM 5560 N N . SER B 1 343 ? 6.055 8.969 -4.133 1 82.25 343 SER B N 1
ATOM 5561 C CA . SER B 1 343 ? 4.641 9.156 -4.445 1 82.25 343 SER B CA 1
ATOM 5562 C C . SER B 1 343 ? 4.457 9.758 -5.832 1 82.25 343 SER B C 1
ATOM 5564 O O . SER B 1 343 ? 5.133 10.719 -6.191 1 82.25 343 SER B O 1
ATOM 5566 N N . TYR B 1 344 ? 3.602 9.203 -6.5 1 72.62 344 TYR B N 1
ATOM 5567 C CA . TYR B 1 344 ? 3.389 9.617 -7.883 1 72.62 344 TYR B CA 1
ATOM 5568 C C . TYR B 1 344 ? 2.795 11.023 -7.941 1 72.62 344 TYR B C 1
ATOM 5570 O O . TYR B 1 344 ? 3.051 11.773 -8.891 1 72.62 344 TYR B O 1
ATOM 5578 N N . ARG B 1 345 ? 2.041 11.375 -6.988 1 61.09 345 ARG B N 1
ATOM 5579 C CA . ARG B 1 345 ? 1.449 12.711 -6.957 1 61.09 345 ARG B CA 1
ATOM 5580 C C . ARG B 1 345 ? 2.521 13.789 -7.055 1 61.09 345 ARG B C 1
ATOM 5582 O O . ARG B 1 345 ? 2.299 14.836 -7.656 1 61.09 345 ARG B O 1
ATOM 5589 N N . LYS B 1 346 ? 3.588 13.555 -6.527 1 54.62 346 LYS B N 1
ATOM 5590 C CA . LYS B 1 346 ? 4.656 14.547 -6.441 1 54.62 346 LYS B CA 1
ATOM 5591 C C . LYS B 1 346 ? 5.371 14.703 -7.781 1 54.62 346 LYS B C 1
ATOM 5593 O O . LYS B 1 346 ? 6.008 15.727 -8.031 1 54.62 346 LYS B O 1
ATOM 5598 N N . ILE B 1 347 ? 5.258 13.664 -8.484 1 47 347 ILE B N 1
ATOM 5599 C CA . ILE B 1 347 ? 6.02 13.672 -9.734 1 47 347 ILE B CA 1
ATOM 5600 C C . ILE B 1 347 ? 5.168 14.266 -10.852 1 47 347 ILE B C 1
ATOM 5602 O O . ILE B 1 347 ? 5.699 14.703 -11.875 1 47 347 ILE B O 1
ATOM 5606 N N . GLU B 1 348 ? 3.848 14.125 -10.719 1 49 348 GLU B N 1
ATOM 5607 C CA . GLU B 1 348 ? 3.016 14.57 -11.828 1 49 348 GLU B CA 1
ATOM 5608 C C . GLU B 1 348 ? 3.131 16.078 -12.031 1 49 348 GLU B C 1
ATOM 5610 O O . GLU B 1 348 ? 3.012 16.844 -11.07 1 49 348 GLU B O 1
ATOM 5615 N N . THR B 1 349 ? 3.854 16.516 -12.93 1 43.75 349 THR B N 1
ATOM 5616 C CA . THR B 1 349 ? 3.85 17.875 -13.445 1 43.75 349 THR B CA 1
ATOM 5617 C C . THR B 1 349 ? 2.445 18.297 -13.875 1 43.75 349 THR B C 1
ATOM 5619 O O . THR B 1 349 ? 1.601 17.438 -14.156 1 43.75 349 THR B O 1
ATOM 5622 N N . GLU B 1 350 ? 1.995 19.609 -13.758 1 41.94 350 GLU B N 1
ATOM 5623 C CA . GLU B 1 350 ? 0.79 20.344 -14.102 1 41.94 350 GLU B CA 1
ATOM 5624 C C . GLU B 1 350 ? 0.143 19.797 -15.367 1 41.94 350 GLU B C 1
ATOM 5626 O O . GLU B 1 350 ? -1.062 19.953 -15.578 1 41.94 350 GLU B O 1
ATOM 5631 N N . ASP B 1 351 ? 0.843 19.578 -16.406 1 40.12 351 ASP B N 1
ATOM 5632 C CA . ASP B 1 351 ? 0.293 19.422 -17.75 1 40.12 351 ASP B CA 1
ATOM 5633 C C . ASP B 1 351 ? -0.416 18.078 -17.906 1 40.12 351 ASP B C 1
ATOM 5635 O O . ASP B 1 351 ? -0.927 17.766 -18.984 1 40.12 351 ASP B O 1
ATOM 5639 N N . ASP B 1 352 ? -0.136 17.094 -17.172 1 43.31 352 ASP B N 1
ATOM 5640 C CA . ASP B 1 352 ? -0.637 15.805 -17.625 1 43.31 352 ASP B CA 1
ATOM 5641 C C . ASP B 1 352 ? -2.074 15.578 -17.156 1 43.31 352 ASP B C 1
ATOM 5643 O O . ASP B 1 352 ? -2.312 15.281 -15.984 1 43.31 352 ASP B O 1
ATOM 5647 N N . ASP B 1 353 ? -2.943 16.141 -17.781 1 43.62 353 ASP B N 1
ATOM 5648 C CA . ASP B 1 353 ? -4.398 16.047 -17.719 1 43.62 353 ASP B CA 1
ATOM 5649 C C . ASP B 1 353 ? -4.852 14.641 -17.344 1 43.62 353 ASP B C 1
ATOM 5651 O O . ASP B 1 353 ? -5.867 14.477 -16.672 1 43.62 353 ASP B O 1
ATOM 5655 N N . ASP B 1 354 ? -4.328 13.672 -18.125 1 43.16 354 ASP B N 1
ATOM 5656 C CA . ASP B 1 354 ? -4.766 12.281 -18.172 1 43.16 354 ASP B CA 1
ATOM 5657 C C . ASP B 1 354 ? -4.598 11.617 -16.797 1 43.16 354 ASP B C 1
ATOM 5659 O O . ASP B 1 354 ? -5.285 10.641 -16.5 1 43.16 354 ASP B O 1
ATOM 5663 N N . GLU B 1 355 ? -3.525 11.914 -15.969 1 44.44 355 GLU B N 1
ATOM 5664 C CA . GLU B 1 355 ? -2.932 11.102 -14.906 1 44.44 355 GLU B CA 1
ATOM 5665 C C . GLU B 1 355 ? -3.588 11.391 -13.555 1 44.44 355 GLU B C 1
ATOM 5667 O O . GLU B 1 355 ? -3.221 10.789 -12.547 1 44.44 355 GLU B O 1
ATOM 5672 N N . LYS B 1 356 ? -4.449 12.312 -13.555 1 49.34 356 LYS B N 1
ATOM 5673 C CA . LYS B 1 356 ? -5.277 12.656 -12.398 1 49.34 356 LYS B CA 1
ATOM 5674 C C . LYS B 1 356 ? -6.336 11.594 -12.141 1 49.34 356 LYS B C 1
ATOM 5676 O O . LYS B 1 356 ? -7.223 11.781 -11.305 1 49.34 356 LYS B O 1
ATOM 5681 N N . ILE B 1 357 ? -6.18 10.531 -13.125 1 56 357 ILE B N 1
ATOM 5682 C CA . ILE B 1 357 ? -7.23 9.523 -13.023 1 56 357 ILE B CA 1
ATOM 5683 C C . ILE B 1 357 ? -6.77 8.383 -12.125 1 56 357 ILE B C 1
ATOM 5685 O O . ILE B 1 357 ? -5.625 7.938 -12.219 1 56 357 ILE B O 1
ATOM 5689 N N . GLY B 1 358 ? -7.527 8.07 -11.164 1 65.88 358 GLY B N 1
ATOM 5690 C CA . GLY B 1 358 ? -7.441 6.895 -10.312 1 65.88 358 GLY B CA 1
ATOM 5691 C C . GLY B 1 358 ? -6.898 7.195 -8.93 1 65.88 358 GLY B C 1
ATOM 5692 O O . GLY B 1 358 ? -7.105 8.289 -8.398 1 65.88 358 GLY B O 1
ATOM 5693 N N . SER B 1 359 ? -6.207 6.199 -8.469 1 72.62 359 SER B N 1
ATOM 5694 C CA . SER B 1 359 ? -5.773 6.277 -7.078 1 72.62 359 SER B CA 1
ATOM 5695 C C . SER B 1 359 ? -4.621 7.262 -6.91 1 72.62 359 SER B C 1
ATOM 5697 O O . SER B 1 359 ? -3.748 7.355 -7.773 1 72.62 359 SER B O 1
ATOM 5699 N N . ARG B 1 360 ? -4.578 7.926 -5.801 1 71.44 360 ARG B N 1
ATOM 5700 C CA . ARG B 1 360 ? -3.502 8.852 -5.465 1 71.44 360 ARG B CA 1
ATOM 5701 C C . ARG B 1 360 ? -2.338 8.125 -4.801 1 71.44 360 ARG B C 1
ATOM 5703 O O . ARG B 1 360 ? -1.275 8.711 -4.582 1 71.44 360 ARG B O 1
ATOM 5710 N N . ASP B 1 361 ? -2.506 6.898 -4.602 1 78.62 361 ASP B N 1
ATOM 5711 C CA . ASP B 1 361 ? -1.521 6.156 -3.822 1 78.62 361 ASP B CA 1
ATOM 5712 C C . ASP B 1 361 ? -0.617 5.324 -4.727 1 78.62 361 ASP B C 1
ATOM 5714 O O . ASP B 1 361 ? -0.135 4.266 -4.328 1 78.62 361 ASP B O 1
ATOM 5718 N N . LYS B 1 362 ? -0.378 5.812 -5.918 1 88.69 362 LYS B N 1
ATOM 5719 C CA . LYS B 1 362 ? 0.579 5.152 -6.801 1 88.69 362 LYS B CA 1
ATOM 5720 C C . LYS B 1 362 ? 2.014 5.496 -6.41 1 88.69 362 LYS B C 1
ATOM 5722 O O . LYS B 1 362 ? 2.273 6.559 -5.844 1 88.69 362 LYS B O 1
ATOM 5727 N N . ALA B 1 363 ? 2.932 4.543 -6.723 1 92.56 363 ALA B N 1
ATOM 5728 C CA . ALA B 1 363 ? 4.312 4.707 -6.281 1 92.56 363 ALA B CA 1
ATOM 5729 C C . ALA B 1 363 ? 5.289 4.484 -7.438 1 92.56 363 ALA B C 1
ATOM 5731 O O . ALA B 1 363 ? 5.246 3.441 -8.094 1 92.56 363 ALA B O 1
ATOM 5732 N N . MET B 1 364 ? 6.098 5.488 -7.695 1 94.38 364 MET B N 1
ATOM 5733 C CA . MET B 1 364 ? 7.234 5.25 -8.578 1 94.38 364 MET B CA 1
ATOM 5734 C C . MET B 1 364 ? 8.344 4.5 -7.852 1 94.38 364 MET B C 1
ATOM 5736 O O . MET B 1 364 ? 8.945 5.031 -6.914 1 94.38 364 MET B O 1
ATOM 5740 N N . VAL B 1 365 ? 8.586 3.285 -8.32 1 96.56 365 VAL B N 1
ATOM 5741 C CA . VAL B 1 365 ? 9.562 2.414 -7.668 1 96.56 365 VAL B CA 1
ATOM 5742 C C . VAL B 1 365 ? 10.852 2.389 -8.477 1 96.56 365 VAL B C 1
ATOM 5744 O O . VAL B 1 365 ? 10.828 2.156 -9.688 1 96.56 365 VAL B O 1
ATOM 5747 N N . THR B 1 366 ? 11.961 2.645 -7.762 1 96.88 366 THR B N 1
ATOM 5748 C CA . THR B 1 366 ? 13.266 2.709 -8.414 1 96.88 366 THR B CA 1
ATOM 5749 C C . THR B 1 366 ? 14.273 1.819 -7.691 1 96.88 366 THR B C 1
ATOM 5751 O O . THR B 1 366 ? 14.312 1.789 -6.461 1 96.88 366 THR B O 1
ATOM 5754 N N . ALA B 1 367 ? 15.047 1.079 -8.461 1 97.38 367 ALA B N 1
ATOM 5755 C CA . ALA B 1 367 ? 16.094 0.26 -7.871 1 97.38 367 ALA B CA 1
ATOM 5756 C C . ALA B 1 367 ? 17.266 0.068 -8.844 1 97.38 367 ALA B C 1
ATOM 5758 O O . ALA B 1 367 ? 17.078 0.132 -10.062 1 97.38 367 ALA B O 1
ATOM 5759 N N . VAL B 1 368 ? 18.422 -0.129 -8.258 1 97.25 368 VAL B N 1
ATOM 5760 C CA . VAL B 1 368 ? 19.609 -0.488 -9.031 1 97.25 368 VAL B CA 1
ATOM 5761 C C . VAL B 1 368 ? 19.844 -1.995 -8.953 1 97.25 368 VAL B C 1
ATOM 5763 O O . VAL B 1 368 ? 19.844 -2.57 -7.863 1 97.25 368 VAL B O 1
ATOM 5766 N N . GLY B 1 369 ? 19.984 -2.602 -10.125 1 97.12 369 GLY B N 1
ATOM 5767 C CA . GLY B 1 369 ? 20.25 -4.031 -10.148 1 97.12 369 GLY B CA 1
ATOM 5768 C C . GLY B 1 369 ? 21.531 -4.414 -9.445 1 97.12 369 GLY B C 1
ATOM 5769 O O . GLY B 1 369 ? 22.438 -3.58 -9.289 1 97.12 369 GLY B O 1
ATOM 5770 N N . VAL B 1 370 ? 21.641 -5.688 -9.109 1 97.25 370 VAL B N 1
ATOM 5771 C CA . VAL B 1 370 ? 22.797 -6.148 -8.344 1 97.25 370 VAL B CA 1
ATOM 5772 C C . VAL B 1 370 ? 23.859 -6.695 -9.289 1 97.25 370 VAL B C 1
ATOM 5774 O O . VAL B 1 370 ? 24.938 -7.117 -8.859 1 97.25 370 VAL B O 1
ATOM 5777 N N . GLY B 1 371 ? 23.594 -6.684 -10.539 1 96.19 371 GLY B N 1
ATOM 5778 C CA . GLY B 1 371 ? 24.531 -7.254 -11.5 1 96.19 371 GLY B CA 1
ATOM 5779 C C . GLY B 1 371 ? 24.453 -8.766 -11.578 1 96.19 371 GLY B C 1
ATOM 5780 O O . GLY B 1 371 ? 25.484 -9.438 -11.711 1 96.19 371 GLY B O 1
ATOM 5781 N N . TYR B 1 372 ? 23.266 -9.289 -11.508 1 93.5 372 TYR B N 1
ATOM 5782 C CA . TYR B 1 372 ? 23.016 -10.727 -11.531 1 93.5 372 TYR B CA 1
ATOM 5783 C C . TYR B 1 372 ? 23.203 -11.281 -12.938 1 93.5 372 TYR B C 1
ATOM 5785 O O . TYR B 1 372 ? 22.812 -10.648 -13.922 1 93.5 372 TYR B O 1
ATOM 5793 N N . SER B 1 373 ? 23.844 -12.367 -13.023 1 92.06 373 SER B N 1
ATOM 5794 C CA . SER B 1 373 ? 24.047 -13.023 -14.312 1 92.06 373 SER B CA 1
ATOM 5795 C C . SER B 1 373 ? 23.891 -14.539 -14.195 1 92.06 373 SER B C 1
ATOM 5797 O O . SER B 1 373 ? 24.188 -15.117 -13.148 1 92.06 373 SER B O 1
ATOM 5799 N N . ASN B 1 374 ? 23.375 -15.062 -15.219 1 90.25 374 ASN B N 1
ATOM 5800 C CA . ASN B 1 374 ? 23.25 -16.516 -15.312 1 90.25 374 ASN B CA 1
ATOM 5801 C C . ASN B 1 374 ? 24.609 -17.172 -15.516 1 90.25 374 ASN B C 1
ATOM 5803 O O . ASN B 1 374 ? 25.156 -17.141 -16.609 1 90.25 374 ASN B O 1
ATOM 5807 N N . LEU B 1 375 ? 25.125 -17.766 -14.523 1 79.56 375 LEU B N 1
ATOM 5808 C CA . LEU B 1 375 ? 26.453 -18.328 -14.547 1 79.56 375 LEU B CA 1
ATOM 5809 C C . LEU B 1 375 ? 26.484 -19.609 -15.375 1 79.56 375 LEU B C 1
ATOM 5811 O O . LEU B 1 375 ? 27.562 -20.062 -15.789 1 79.56 375 LEU B O 1
ATOM 5815 N N . ASN B 1 376 ? 25.422 -20.172 -15.555 1 72.31 376 ASN B N 1
ATOM 5816 C CA . ASN B 1 376 ? 25.344 -21.391 -16.359 1 72.31 376 ASN B CA 1
ATOM 5817 C C . ASN B 1 376 ? 25.578 -21.109 -17.844 1 72.31 376 ASN B C 1
ATOM 5819 O O . ASN B 1 376 ? 25.891 -22.016 -18.609 1 72.31 376 ASN B O 1
ATOM 5823 N N . LYS B 1 377 ? 25.328 -19.922 -18.297 1 66.56 377 LYS B N 1
ATOM 5824 C CA . LYS B 1 377 ? 25.484 -19.562 -19.703 1 66.56 377 LYS B CA 1
ATOM 5825 C C . LYS B 1 377 ? 26.875 -19.016 -20 1 66.56 377 LYS B C 1
ATOM 5827 O O . LYS B 1 377 ? 27.188 -17.891 -19.625 1 66.56 377 LYS B O 1
ATOM 5832 N N . THR B 1 378 ? 27.922 -19.828 -19.75 1 45.88 378 THR B N 1
ATOM 5833 C CA . THR B 1 378 ? 29.266 -19.438 -20.141 1 45.88 378 THR B CA 1
ATOM 5834 C C . THR B 1 378 ? 29.281 -18.891 -21.562 1 45.88 378 THR B C 1
ATOM 5836 O O . THR B 1 378 ? 28.594 -19.406 -22.438 1 45.88 378 THR B O 1
ATOM 5839 N N . ILE B 1 379 ? 29.656 -17.594 -21.766 1 37.03 379 ILE B N 1
ATOM 5840 C CA . ILE B 1 379 ? 29.953 -16.969 -23.062 1 37.03 379 ILE B CA 1
ATOM 5841 C C . ILE B 1 379 ? 30.703 -17.969 -23.938 1 37.03 379 ILE B C 1
ATOM 5843 O O . ILE B 1 379 ? 31.734 -18.5 -23.547 1 37.03 379 ILE B O 1
ATOM 5847 N N . LEU B 1 380 ? 29.922 -18.719 -24.781 1 29.92 380 LEU B N 1
ATOM 5848 C CA . LEU B 1 380 ? 30.75 -19.141 -25.922 1 29.92 380 LEU B CA 1
ATOM 5849 C C . LEU B 1 380 ? 31.312 -17.938 -26.656 1 29.92 380 LEU B C 1
ATOM 5851 O O . LEU B 1 380 ? 30.609 -16.938 -26.859 1 29.92 380 LEU B O 1
#

Foldseek 3Di:
DPQADEAEEEECPCLLVLQLLCQQLQHKYKYAQYVVVDPQGADDPLSVQLVVLQPVQFPPWDWDADPSNRMIIIGYGHGAADEEEGENEEPDAVVSNVVSCLLCQQQHLDWHKYKYFYAQDEAPDQGPVNCQQFQVLLSCQFPVPWVFFGKDWQAHAHPDQGLTIIIGTGYYDFFTHFAEAADQAAWAAKEKEKEWAPDDQVLSVLLQVLLCVLQPPPYDHYYYYYHYDYDSRRGDFTWIKMKMWTAGPLGEIEIFMDIWDTPPDDDDTDGSSNRSNVRSVVRVQQVQLTWNGYQVNLLVNVSRQQQHAQDKHKTKFGAHDPVNVVSQVSCCVSRVKHKDWDFPVVVDDPPPPPPVGHDRRMIIIMTGYSRHTNPSPPDD/DPQADEAEEEECPCLLVLQLLCQQLQHKYKYAQYVVVDPQGADDPLSVQLVVLQPVQFPPWDWDADPSNRMIIIGYGHGAADEEEGENEEPDACVSNVVSCLLCQQQHLDWHKYKYFYAQDEAPDQGPVNCQQFQVLLSCQFPVPWVWFGKDWQAHAHPDQGLTIIIGTGYYDFFTHFAEAADQAAWAAKEKEKEWAPDDQVLSVLLQVLLCVLQPPPYDHYYYYYHYDYDSRRGDFTWIKMKMWTAGPLGEIEIFMDIWDTPPDDDDTDGSSNRSNVRSVVRVQQVQLTWNGYQVNLLVNVSRQQQHAQDKHKTKFGAHDPVNVVSQVSCCVSRVKHKDWDFPVVVDDPPPPPPVGHDRRMIIIMTGYSRHTNPSPPDD

Solvent-accessible surface area (backbone atoms only — not comparable to full-atom values): 38274 Å² total; per-residue (Å²): 129,83,81,62,70,68,43,76,46,72,38,62,72,61,51,67,57,53,54,41,49,19,41,75,62,55,30,27,37,35,36,33,56,15,43,62,87,45,95,73,43,18,67,52,70,56,53,52,44,49,52,52,51,52,45,67,32,25,48,75,47,44,76,47,66,43,95,63,31,26,31,39,38,39,36,47,32,46,55,34,39,31,80,47,77,43,75,53,46,52,84,45,35,45,33,71,60,43,51,50,47,64,74,48,27,39,44,23,60,33,52,32,40,35,38,40,31,17,10,36,43,44,82,95,49,70,27,45,65,52,42,49,60,32,36,49,58,56,49,45,62,32,39,80,74,46,87,49,52,47,68,44,75,72,17,43,5,26,33,63,62,2,48,10,32,35,39,39,33,30,39,56,46,52,57,46,43,65,40,81,39,77,58,36,63,49,77,65,39,35,41,36,41,23,32,26,13,76,54,67,65,66,49,32,55,42,17,50,53,30,18,50,60,56,37,58,93,73,64,84,50,68,49,70,44,76,44,77,29,58,67,70,40,13,23,66,22,50,45,39,35,41,39,40,35,39,33,21,75,63,65,23,32,35,61,24,63,40,58,43,66,40,68,87,56,87,72,80,81,60,50,45,46,55,43,12,32,48,25,26,49,44,34,53,46,44,59,32,40,34,34,39,40,28,75,85,35,45,53,55,51,54,51,51,40,42,40,5,40,77,41,71,21,38,40,24,34,21,53,57,42,64,68,40,52,51,44,51,53,48,39,29,73,66,69,70,44,76,70,46,77,38,54,39,69,76,64,59,60,92,80,57,74,77,73,77,62,56,48,75,48,22,28,41,36,34,37,59,13,74,48,40,62,24,76,67,60,64,85,125,128,82,82,63,72,68,45,76,47,73,39,60,73,62,52,66,58,54,52,41,48,17,42,74,61,57,30,26,38,35,35,34,58,15,43,62,87,44,95,73,43,17,66,50,70,56,54,52,44,47,52,51,50,52,46,66,32,24,48,75,47,44,76,46,66,42,95,63,30,26,32,37,38,41,35,45,32,46,55,33,39,30,77,49,77,44,77,54,46,52,85,44,35,46,32,72,61,43,51,50,48,64,74,47,27,41,42,24,60,34,50,33,40,36,36,41,31,16,11,36,43,46,82,97,50,73,27,44,67,50,40,49,60,31,37,49,56,56,49,44,63,33,38,78,75,46,88,50,52,48,67,44,75,72,18,43,5,27,35,63,63,3,47,9,32,35,38,38,31,32,41,58,44,52,58,46,45,66,39,79,39,77,56,35,64,49,79,65,39,33,39,36,40,23,30,28,14,75,56,66,66,67,50,33,55,42,18,49,53,29,19,50,60,56,38,59,91,72,64,87,51,68,50,70,44,78,45,78,31,58,67,70,40,14,23,66,19,50,45,40,34,42,39,39,34,38,34,21,76,64,67,23,32,35,62,25,62,40,58,42,66,39,69,89,57,86,73,80,79,60,49,44,47,55,42,12,32,49,25,26,49,44,35,52,47,44,59,32,39,34,33,37,40,30,76,87,35,45,53,56,51,55,51,51,41,42,40,5,40,75,42,71,21,38,40,22,33,21,51,58,42,64,69,38,53,50,44,51,53,48,41,28,73,67,70,69,43,77,70,45,77,38,54,38,67,77,65,59,59,91,78,57,75,79,73,78,60,55,48,76,49,22,29,40,36,32,37,59,12,73,50,40,62,23,75,67,60,64,83,124